Protein AF-A0A8S4QFF3-F1 (afdb_monomer)

Sequence (700 aa):
MRSYKFLEEVLHKVRNIENTLKLLSKSQLNVEDKVEQMCLLEEIRHEIISHDAIKESLANALRNKKSANIQQLKLIEGIHKSSSAIPVDLVKSLSKAKIECQNLWRLTNSEISNLEKLKECFTNLIKLTREAASIKSQQLKRSNYESLLADYDSNITEKNIKEIFPKLGKFFSENVEKVTQKQKKDKVTNIQKVTVQRQIELGSLFLQQMSVTPNEISISYYDSIDYDESDLCYGLFLLLRHTGYAIHQKCLAQNSIKSSITKHIMYETQGLFMEKIIGTSREFIEFIQPHIKEKLSTKGKINSSVENLYLIFNKVNLSSFLKNADEFSLLAHIMLRTKLEQDLINGTLEVKDLHDKWLEGLFASDIAIDLGTANTLVYQKSQGIVLDEPSVVARVKEKGSYVPYAFGKKAKMMLGKTPGEIEAIRPLKDGVIADFKSAEEMLKYFIRSANTRFTVNKPSIIICVPSGSTPVERRAIQDAAESAGANEVFLIEEPMAAAIGAGLPVTEPEGSMIVDIGGGTTEVAIISLGGIVYSRSARVGGDIMDEAIKSYIRENHKLLIGETTAEKIKKNVGSASLPVENNKEGMIIKGRDLVSGMPKEMLLSEYQVAESLIEPVHQIISAIRTALESTPPELSSDIVDRGIILSGGGGLLRNLSKVISETTKLPVRVADDPLCCVALGSGKVLENMDYFGHVLFKQD

Organism: NCBI:txid348720

Secondary structure (DSSP, 8-state):
-HHHHHHHHHHHHHHHHHHHHHHHHHS---HHHHHHHHHHHHHHHHHHHH-HHHHHHHHHHHH-TTSS-HHHHHHHHHHHHHHTTS-HHHHHHHHHHHHHHHHHHHHTTT-THHHHHHHHHHHHHHHHHHHHHHHHHHHHTS-HHHHHHTTT-TT--HHHHHHHHHHHHHHHHHHHHHHHHHHHHS---PPPP--HHHHHHHHHHHHHHTT--HHHHHTSSS-----BTTBHHHHHHHHHHHHHHHHHHHHHHHTT-----TTSHHHHHHHHIIIIIITTSHHHHHHHHHHHHHHH--SSSSTT-HHHHHHHHT-----SSGGG--HHHHHHHHHHHHHHHHHHHHTSS-GGGHHHHHHHHHSPPPEEEEE-SSEEEEEETTTEEEEEEES-EEEEEETTEEEEEEEHHHHHTTTT---TTEEEE-SEETTEES-HHHHHHHHHHHHHHH--S--SSPPEEEEEE-TT--HHHHHHHHHHHHHTT-SEEEEEEHHHHHHHHTT--TTSSS-EEEEEE-SS-EEEEEEETTEEEEEEEES-SHHHHHHHHHHHHHHHH-EE--HHHHHHHHHHH-BSS--SS----EEEEEEEETTT-SEEEEEEEHHHHHHHHHHHHHHHHHHHHHHHHTS-HHHHHHHHHH-EEEESGGGGSBTHHHHHHHHH-S-EEE-SSTTTHHHHHHHHHHHTHHHHGGGEE---

Foldseek 3Di:
DVLLVVVVVLQVVLLVLVVVLVVLLPDPDDLVVSLVVNLVSLLVSLCSLQPCSNVVSLVVQCVDPPRPDPPLSVLSVLSNLLSNQDDSVLSSQLSNLVSVLVVLVVVVVPDPVSVVVNLVSVLSNLVSLLVSLVSQCVRVVAHSLLSVVVLQPVPDHVVVVVVVVVVLLVVLVVPVVVQVVVLVPDDADADAFFDPVLLVVLLCVVCVVLVHDVVLLPPQPDHDQDDDRHDSLLSNLQSQLSSLLSVVCVVCVVVVNPRSSCSYVVSNVSSCCRRPVVVLDLVNLVVSLVVCCVSRVPPDPPNRDSVNVNCSSQPQDLDLDCSPGHPSNVSLVVSLVSVLSVCSSVVVDRSVCSVVSSVVSAAPFAWEWEQFQFWIWIQGAPPGTPDTFGQKWKWFQDPNDTDTDDGGPVLVVCVVPDDDRIDMDRQDALQFGNNLVRLLVRLLVVSCVSRVHDYSAAHEYEYEGAPPDDLVRQVSVQVSNVSSGHPHYKYFYLQLLLCLLLVHPQQAQAWAWEWEAACQWIKTFIGYNLDTPDIDIDRFHNQNLLVLLQVLCCVVVVFHDDSVQSSVQQVQQFALDADPDPDPDWDWDWGQRNVPRHIDIDTGHSRSSNVSCPVSLVSSLVNNVVNLVVDDPSRNVRCQVVPYEYAYPRSPGHCSQVVSCVVVVGHYYYRPHRNCSNSSSSNVCSNPVVVNVVSIDHSD

InterPro domains:
  IPR001333 Peptidase M32, carboxypeptidase Taq [PF02074] (28-361)
  IPR004753 Cell shape determining protein MreB [MF_02207] (364-697)
  IPR004753 Cell shape determining protein MreB [PR01652] (404-422)
  IPR004753 Cell shape determining protein MreB [PR01652] (424-447)
  IPR004753 Cell shape determining protein MreB [PR01652] (487-506)
  IPR004753 Cell shape determining protein MreB [PR01652] (542-562)
  IPR004753 Cell shape determining protein MreB [PR01652] (657-683)
  IPR004753 Cell shape determining protein MreB [TIGR00904] (363-692)
  IPR004753 Cell shape determining protein MreB [cd10225] (366-686)
  IPR043129 ATPase, nucleotide binding domain [SSF53067] (365-503)
  IPR043129 ATPase, nucleotide binding domain [SSF53067] (504-695)
  IPR056546 MreB/MamK-like [PF06723] (365-690)

Mean predicted aligned error: 14.67 Å

Structure (mmCIF, N/CA/C/O backbone):
data_AF-A0A8S4QFF3-F1
#
_entry.id   AF-A0A8S4QFF3-F1
#
loop_
_atom_site.group_PDB
_atom_site.id
_atom_site.type_symbol
_atom_site.label_atom_id
_atom_site.label_alt_id
_atom_site.label_comp_id
_atom_site.label_asym_id
_atom_site.label_entity_id
_atom_site.label_seq_id
_atom_site.pdbx_PDB_ins_code
_atom_site.Cartn_x
_atom_site.Cartn_y
_atom_site.Cartn_z
_atom_site.occupancy
_atom_site.B_iso_or_equiv
_atom_site.auth_seq_id
_atom_site.auth_comp_id
_atom_site.auth_asym_id
_atom_site.auth_atom_id
_atom_site.pdbx_PDB_model_num
ATOM 1 N N . MET A 1 1 ? 35.977 -22.055 -45.611 1.00 68.88 1 MET A N 1
ATOM 2 C CA . MET A 1 1 ? 36.354 -20.755 -46.213 1.00 68.88 1 MET A CA 1
ATOM 3 C C . MET A 1 1 ? 35.328 -20.228 -47.210 1.00 68.88 1 MET A C 1
ATOM 5 O O . MET A 1 1 ? 34.824 -19.151 -46.947 1.00 68.88 1 MET A O 1
ATOM 9 N N . ARG A 1 2 ? 34.964 -20.935 -48.298 1.00 79.94 2 ARG A N 1
ATOM 10 C CA . ARG A 1 2 ? 33.936 -20.441 -49.252 1.00 79.94 2 ARG A CA 1
ATOM 11 C C . ARG A 1 2 ? 32.576 -20.153 -48.590 1.00 79.94 2 ARG A C 1
ATOM 13 O O . ARG A 1 2 ? 32.093 -19.038 -48.706 1.00 79.94 2 ARG A O 1
ATOM 20 N N . SER A 1 3 ? 32.037 -21.092 -47.806 1.00 80.50 3 SER A N 1
ATOM 21 C CA . SER A 1 3 ? 30.776 -20.896 -47.062 1.00 80.50 3 SER A CA 1
ATOM 22 C C . SER A 1 3 ? 30.844 -19.762 -46.036 1.00 80.50 3 SER A C 1
ATOM 24 O O . SER A 1 3 ? 29.864 -19.071 -45.819 1.00 80.50 3 SER A O 1
ATOM 26 N N . TYR A 1 4 ? 32.016 -19.538 -45.434 1.00 75.44 4 TYR A N 1
ATOM 27 C CA . TYR A 1 4 ? 32.222 -18.439 -44.489 1.00 75.44 4 TYR A CA 1
ATOM 28 C C . TYR A 1 4 ? 32.207 -17.077 -45.201 1.00 75.44 4 TYR A C 1
ATOM 30 O O . TYR A 1 4 ? 31.474 -16.190 -44.786 1.00 75.44 4 TYR A O 1
ATOM 38 N N . LYS A 1 5 ? 32.925 -16.940 -46.328 1.00 77.69 5 LYS A N 1
ATOM 39 C CA . LYS A 1 5 ? 32.897 -15.719 -47.155 1.00 77.69 5 LYS A CA 1
ATOM 40 C C . LYS A 1 5 ? 31.495 -15.401 -47.679 1.00 77.69 5 LYS A C 1
ATOM 42 O O . LYS A 1 5 ? 31.090 -14.249 -47.655 1.00 77.69 5 LYS A O 1
ATOM 47 N N . PHE A 1 6 ? 30.742 -16.421 -48.093 1.00 84.44 6 PHE A N 1
ATOM 48 C CA . PHE A 1 6 ? 29.342 -16.253 -48.485 1.00 84.44 6 PHE A CA 1
ATOM 49 C C . PHE A 1 6 ? 28.493 -15.674 -47.341 1.00 84.44 6 PHE A C 1
ATOM 51 O O . PHE A 1 6 ? 27.773 -14.702 -47.543 1.00 84.44 6 PHE A O 1
ATOM 58 N N . LEU A 1 7 ? 28.614 -16.219 -46.124 1.00 80.25 7 LEU A N 1
ATOM 59 C CA . LEU A 1 7 ? 27.901 -15.697 -44.951 1.00 80.25 7 LEU A CA 1
ATOM 60 C C . LEU A 1 7 ? 28.321 -14.257 -44.601 1.00 80.25 7 LEU A C 1
ATOM 62 O O . LEU A 1 7 ? 27.474 -13.453 -44.219 1.00 80.25 7 LEU A O 1
ATOM 66 N N . GLU A 1 8 ? 29.600 -13.903 -44.765 1.00 75.81 8 GLU A N 1
ATOM 67 C CA . GLU A 1 8 ? 30.068 -12.518 -44.605 1.00 75.81 8 GLU A CA 1
ATOM 68 C C . GLU A 1 8 ? 29.454 -11.570 -45.644 1.00 75.81 8 GLU A C 1
ATOM 70 O O . GLU A 1 8 ? 29.017 -10.475 -45.290 1.00 75.81 8 GLU A O 1
ATOM 75 N N . GLU A 1 9 ? 29.374 -11.984 -46.910 1.00 81.38 9 GLU A N 1
ATOM 76 C CA . GLU A 1 9 ? 28.732 -11.202 -47.974 1.00 81.38 9 GLU A CA 1
ATOM 77 C C . GLU A 1 9 ? 27.234 -11.004 -47.714 1.00 81.38 9 GLU A C 1
ATOM 79 O O . GLU A 1 9 ? 26.718 -9.898 -47.890 1.00 81.38 9 GLU A O 1
ATOM 84 N N . VAL A 1 10 ? 26.539 -12.046 -47.250 1.00 81.69 10 VAL A N 1
ATOM 85 C CA . VAL A 1 10 ? 25.128 -11.974 -46.842 1.00 81.69 10 VAL A CA 1
ATOM 86 C C . VAL A 1 10 ? 24.944 -10.950 -45.723 1.00 81.69 10 VAL A C 1
ATOM 88 O O . VAL A 1 10 ? 24.122 -10.043 -45.852 1.00 81.69 10 VAL A O 1
ATOM 91 N N . LEU A 1 11 ? 25.742 -11.032 -44.655 1.00 74.88 11 LEU A N 1
ATOM 92 C CA . LEU A 1 11 ? 25.686 -10.069 -43.552 1.00 74.88 11 LEU A CA 1
ATOM 93 C C . LEU A 1 11 ? 25.992 -8.640 -44.006 1.00 74.88 11 LEU A C 1
ATOM 95 O O . LEU A 1 11 ? 25.365 -7.691 -43.533 1.00 74.88 11 LEU A O 1
ATOM 99 N N . HIS A 1 12 ? 26.931 -8.474 -44.938 1.00 76.62 12 HIS A N 1
ATOM 100 C CA . HIS A 1 12 ? 27.245 -7.170 -45.504 1.00 76.62 12 HIS A CA 1
ATOM 101 C C . HIS A 1 12 ? 26.054 -6.579 -46.275 1.00 76.62 12 HIS A C 1
ATOM 103 O O . HIS A 1 12 ? 25.742 -5.401 -46.109 1.00 76.62 12 HIS A O 1
ATOM 109 N N . LYS A 1 13 ? 25.340 -7.394 -47.061 1.00 83.12 13 LYS A N 1
ATOM 110 C CA . LYS A 1 13 ? 24.116 -6.972 -47.761 1.00 83.12 13 LYS A CA 1
ATOM 111 C C . LYS A 1 13 ? 23.000 -6.599 -46.789 1.00 83.12 13 LYS A C 1
ATOM 113 O O . LYS A 1 13 ? 22.427 -5.521 -46.926 1.00 83.12 13 LYS A O 1
ATOM 118 N N . VAL A 1 14 ? 22.743 -7.437 -45.782 1.00 82.00 14 VAL A N 1
ATOM 119 C CA . VAL A 1 14 ? 21.755 -7.161 -44.723 1.00 82.00 14 VAL A CA 1
ATOM 120 C C . VAL A 1 14 ? 22.062 -5.829 -44.037 1.00 82.00 14 VAL A C 1
ATOM 122 O O . VAL A 1 14 ? 21.178 -4.985 -43.916 1.00 82.00 14 VAL A O 1
ATOM 125 N N . ARG A 1 15 ? 23.330 -5.586 -43.686 1.00 76.56 15 ARG A N 1
ATOM 126 C CA . ARG A 1 15 ? 23.781 -4.318 -43.095 1.00 76.56 15 ARG A CA 1
ATOM 127 C C . ARG A 1 15 ? 23.503 -3.117 -43.996 1.00 76.56 15 ARG A C 1
ATOM 129 O O . ARG A 1 15 ? 23.085 -2.069 -43.510 1.00 76.56 15 ARG A O 1
ATOM 136 N N . ASN A 1 16 ? 23.771 -3.240 -45.294 1.00 81.38 16 ASN A N 1
ATOM 137 C CA . ASN A 1 16 ? 23.528 -2.151 -46.236 1.00 81.38 16 ASN A CA 1
ATOM 138 C C . ASN A 1 16 ? 22.031 -1.829 -46.319 1.00 81.38 16 ASN A C 1
ATOM 140 O O . ASN A 1 16 ? 21.674 -0.656 -46.283 1.00 81.38 16 ASN A O 1
ATOM 144 N N . ILE A 1 17 ? 21.164 -2.848 -46.315 1.00 85.62 17 ILE A N 1
ATOM 145 C CA . ILE A 1 17 ? 19.709 -2.655 -46.261 1.00 85.62 17 ILE A CA 1
ATOM 146 C C . ILE A 1 17 ? 19.291 -1.966 -44.956 1.00 85.62 17 ILE A C 1
ATOM 148 O O . ILE A 1 17 ? 18.544 -0.993 -44.995 1.00 85.62 17 ILE A O 1
ATOM 152 N N . GLU A 1 18 ? 19.803 -2.401 -43.801 1.00 80.19 18 GLU A N 1
ATOM 153 C CA . GLU A 1 18 ? 19.524 -1.754 -42.509 1.00 80.19 18 GLU A CA 1
ATOM 154 C C . GLU A 1 18 ? 19.961 -0.285 -42.478 1.00 80.19 18 GLU A C 1
ATOM 156 O O . GLU A 1 18 ? 19.257 0.566 -41.934 1.00 80.19 18 GLU A O 1
ATOM 161 N N . ASN A 1 19 ? 21.107 0.039 -43.078 1.00 76.56 19 ASN A N 1
ATOM 162 C CA . ASN A 1 19 ? 21.570 1.419 -43.197 1.00 76.56 19 ASN A CA 1
ATOM 163 C C . ASN A 1 19 ? 20.663 2.250 -44.114 1.00 76.56 19 ASN A C 1
ATOM 165 O O . ASN A 1 19 ? 20.327 3.381 -43.762 1.00 76.56 19 ASN A O 1
ATOM 169 N N . THR A 1 20 ? 20.213 1.690 -45.238 1.00 85.31 20 THR A N 1
ATOM 170 C CA . THR A 1 20 ? 19.248 2.352 -46.126 1.00 85.31 20 THR A CA 1
ATOM 171 C C . THR A 1 20 ? 17.909 2.580 -45.426 1.00 85.31 20 THR A C 1
ATOM 173 O O . THR A 1 20 ? 17.373 3.683 -45.484 1.00 85.31 20 THR A O 1
ATOM 176 N N . LEU A 1 21 ? 17.400 1.589 -44.687 1.00 83.62 21 LEU A N 1
ATOM 177 C CA . LEU A 1 21 ? 16.174 1.708 -43.891 1.00 83.62 21 LEU A CA 1
ATOM 178 C C . LEU A 1 21 ? 16.253 2.847 -42.866 1.00 83.62 21 LEU A C 1
ATOM 180 O O . LEU A 1 21 ? 15.289 3.592 -42.690 1.00 83.62 21 LEU A O 1
ATOM 184 N N . LYS A 1 22 ? 17.406 3.034 -42.210 1.00 76.44 22 LYS A N 1
ATOM 185 C CA . LYS A 1 22 ? 17.622 4.179 -41.308 1.00 76.44 22 LYS A CA 1
ATOM 186 C C . LYS A 1 22 ? 17.611 5.513 -42.040 1.00 76.44 22 LYS A C 1
ATOM 188 O O . LYS A 1 22 ? 17.063 6.478 -41.520 1.00 76.44 22 LYS A O 1
ATOM 193 N N . LEU A 1 23 ? 18.241 5.586 -43.211 1.00 81.50 23 LEU A N 1
ATOM 194 C CA . LEU A 1 23 ? 18.265 6.816 -43.997 1.00 81.50 23 LEU A CA 1
ATOM 195 C C . LEU A 1 23 ? 16.843 7.187 -44.443 1.00 81.50 23 LEU A C 1
ATOM 197 O O . LEU A 1 23 ? 16.414 8.326 -44.270 1.00 81.50 23 LEU A O 1
ATOM 201 N N . LEU A 1 24 ? 16.079 6.202 -44.922 1.00 83.12 24 LEU A N 1
ATOM 202 C CA . LEU A 1 24 ? 14.682 6.375 -45.316 1.00 83.12 24 LEU A CA 1
ATOM 203 C C . LEU A 1 24 ? 13.798 6.791 -44.143 1.00 83.12 24 LEU A C 1
ATOM 205 O O . LEU A 1 24 ? 12.994 7.709 -44.296 1.00 83.12 24 LEU A O 1
ATOM 209 N N . SER A 1 25 ? 13.980 6.212 -42.952 1.00 76.06 25 SER A N 1
ATOM 210 C CA . SER A 1 25 ? 13.187 6.574 -41.767 1.00 76.06 25 SER A CA 1
ATOM 211 C C . SER A 1 25 ? 13.360 8.042 -41.339 1.00 76.06 25 SER A C 1
ATOM 213 O O . SER A 1 25 ? 12.447 8.614 -40.726 1.00 76.06 25 SER A O 1
ATOM 215 N N . LYS A 1 26 ? 14.477 8.675 -41.730 1.00 74.12 26 LYS A N 1
ATOM 216 C CA . LYS A 1 26 ? 14.798 10.099 -41.524 1.00 74.12 26 LYS A CA 1
ATOM 217 C C . LYS A 1 26 ? 14.505 10.994 -42.734 1.00 74.12 26 LYS A C 1
ATOM 219 O O . LYS A 1 26 ? 14.583 12.211 -42.616 1.00 74.12 26 LYS A O 1
ATOM 224 N N . SER A 1 27 ? 14.161 10.417 -43.884 1.00 80.06 27 SER A N 1
ATOM 225 C CA . SER A 1 27 ? 13.841 11.180 -45.093 1.00 80.06 27 SER A CA 1
ATOM 226 C C . SER A 1 27 ? 12.563 12.015 -44.936 1.00 80.06 27 SER A C 1
ATOM 228 O O . SER A 1 27 ? 11.672 11.658 -44.154 1.00 80.06 27 SER A O 1
ATOM 230 N N . GLN A 1 28 ? 12.473 13.090 -45.726 1.00 78.12 28 GLN A N 1
ATOM 231 C CA . GLN A 1 28 ? 11.305 13.976 -45.846 1.00 78.12 28 GLN A CA 1
ATOM 232 C C . GLN A 1 28 ? 10.248 13.458 -46.843 1.00 78.12 28 GLN A C 1
ATOM 234 O O . GLN A 1 28 ? 9.402 14.225 -47.293 1.00 78.12 28 GLN A O 1
ATOM 239 N N . LEU A 1 29 ? 10.302 12.173 -47.217 1.00 78.81 29 LEU A N 1
ATOM 240 C CA . LEU A 1 29 ? 9.275 11.548 -48.056 1.00 78.81 29 LEU A CA 1
ATOM 241 C C . LEU A 1 29 ? 7.899 11.625 -47.380 1.00 78.81 29 LEU A C 1
ATOM 243 O O . LEU A 1 29 ? 7.806 11.629 -46.147 1.00 78.81 29 LEU A O 1
ATOM 247 N N . ASN A 1 30 ? 6.835 11.643 -48.189 1.00 83.38 30 ASN A N 1
ATOM 248 C CA . ASN A 1 30 ? 5.480 11.501 -47.663 1.00 83.38 30 ASN A CA 1
ATOM 249 C C . ASN A 1 30 ? 5.309 10.117 -46.997 1.00 83.38 30 ASN A C 1
ATOM 251 O O . ASN A 1 30 ? 6.100 9.194 -47.207 1.00 83.38 30 ASN A O 1
ATOM 255 N N . VAL A 1 31 ? 4.303 9.994 -46.130 1.00 77.75 31 VAL A N 1
ATOM 256 C CA . VAL A 1 31 ? 4.119 8.798 -45.294 1.00 77.75 31 VAL A CA 1
ATOM 257 C C . VAL A 1 31 ? 3.870 7.542 -46.133 1.00 77.75 31 VAL A C 1
ATOM 259 O O . VAL A 1 31 ? 4.408 6.493 -45.789 1.00 77.75 31 VAL A O 1
ATOM 262 N N . GLU A 1 32 ? 3.110 7.648 -47.222 1.00 83.12 32 GLU A N 1
ATOM 263 C CA . GLU A 1 32 ? 2.752 6.514 -48.084 1.00 83.12 32 GLU A CA 1
ATOM 264 C C . GLU A 1 32 ? 3.984 5.941 -48.795 1.00 83.12 32 GLU A C 1
ATOM 266 O O . GLU A 1 32 ? 4.297 4.764 -48.610 1.00 83.12 32 GLU A O 1
ATOM 271 N N . ASP A 1 33 ? 4.762 6.790 -49.473 1.00 85.50 33 ASP A N 1
ATOM 272 C CA . ASP A 1 33 ? 6.001 6.396 -50.156 1.00 85.50 33 ASP A CA 1
ATOM 273 C C . ASP A 1 33 ? 7.016 5.801 -49.172 1.00 85.50 33 ASP A C 1
ATOM 275 O O . ASP A 1 33 ? 7.738 4.845 -49.467 1.00 85.50 33 ASP A O 1
ATOM 279 N N . LYS A 1 34 ? 7.078 6.369 -47.964 1.00 83.69 34 LYS A N 1
ATOM 280 C CA . LYS A 1 34 ? 7.971 5.905 -46.903 1.00 83.69 34 LYS A CA 1
ATOM 281 C C . LYS A 1 34 ? 7.572 4.526 -46.391 1.00 83.69 34 LYS A C 1
ATOM 283 O O . LYS A 1 34 ? 8.450 3.689 -46.180 1.00 83.69 34 LYS A O 1
ATOM 288 N N . VAL A 1 35 ? 6.275 4.283 -46.195 1.00 84.88 35 VAL A N 1
ATOM 289 C CA . VAL A 1 35 ? 5.744 2.967 -45.815 1.00 84.88 35 VAL A CA 1
ATOM 290 C C . VAL A 1 35 ? 6.057 1.947 -46.904 1.00 84.88 35 VAL A C 1
ATOM 292 O O . VAL A 1 35 ? 6.606 0.894 -46.584 1.00 84.88 35 VAL A O 1
ATOM 295 N N . GLU A 1 36 ? 5.782 2.262 -48.170 1.00 87.94 36 GLU A N 1
ATOM 296 C CA . GLU A 1 36 ? 6.011 1.356 -49.299 1.00 87.94 36 GLU A CA 1
ATOM 297 C C . GLU A 1 36 ? 7.491 0.959 -49.426 1.00 87.94 36 GLU A C 1
ATOM 299 O O . GLU A 1 36 ? 7.830 -0.227 -49.360 1.00 87.94 36 GLU A O 1
ATOM 304 N N . GLN A 1 37 ? 8.393 1.943 -49.519 1.00 90.44 37 GLN A N 1
ATOM 305 C CA . GLN A 1 37 ? 9.826 1.696 -49.714 1.00 90.44 37 GLN A CA 1
ATOM 306 C C . GLN A 1 37 ? 10.456 0.947 -48.535 1.00 90.44 37 GLN A C 1
ATOM 308 O O . GLN A 1 37 ? 11.283 0.052 -48.727 1.00 90.44 37 GLN A O 1
ATOM 313 N N . MET A 1 38 ? 10.081 1.296 -47.301 1.00 88.88 38 MET A N 1
ATOM 314 C CA . MET A 1 38 ? 10.620 0.625 -46.121 1.00 88.88 38 MET A CA 1
ATOM 315 C C . MET A 1 38 ? 10.069 -0.797 -45.972 1.00 88.88 38 MET A C 1
ATOM 317 O O . MET A 1 38 ? 10.840 -1.688 -45.624 1.00 88.88 38 MET A O 1
ATOM 321 N N . CYS A 1 39 ? 8.788 -1.040 -46.271 1.00 88.81 39 CYS A N 1
ATOM 322 C CA . CYS A 1 39 ? 8.225 -2.393 -46.240 1.00 88.81 39 CYS A CA 1
ATOM 323 C C . CYS A 1 39 ? 8.890 -3.307 -47.276 1.00 88.81 39 CYS A C 1
ATOM 325 O O . CYS A 1 39 ? 9.230 -4.440 -46.941 1.00 88.81 39 CYS A O 1
ATOM 327 N N . LEU A 1 40 ? 9.146 -2.808 -48.491 1.00 91.31 40 LEU A N 1
ATOM 328 C CA . LEU A 1 40 ? 9.852 -3.564 -49.530 1.00 91.31 40 LEU A CA 1
ATOM 329 C C . LEU A 1 40 ? 11.276 -3.942 -49.096 1.00 91.31 40 LEU A C 1
ATOM 331 O O . LEU A 1 40 ? 11.715 -5.076 -49.271 1.00 91.31 40 LEU A O 1
ATOM 335 N N . LEU A 1 41 ? 12.018 -3.005 -48.503 1.00 91.56 41 LEU A N 1
ATOM 336 C CA . LEU A 1 41 ? 13.371 -3.286 -48.017 1.00 91.56 41 LEU A CA 1
ATOM 337 C C . LEU A 1 41 ? 13.383 -4.247 -46.821 1.00 91.56 41 LEU A C 1
ATOM 339 O O . LEU A 1 41 ? 14.297 -5.064 -46.713 1.00 91.56 41 LEU A O 1
ATOM 343 N N . GLU A 1 42 ? 12.393 -4.165 -45.933 1.00 88.88 42 GLU A N 1
ATOM 344 C CA . GLU A 1 42 ? 12.198 -5.114 -44.829 1.00 88.88 42 GLU A CA 1
ATOM 345 C C . GLU A 1 42 ? 11.890 -6.530 -45.345 1.00 88.88 42 GLU A C 1
ATOM 347 O O . GLU A 1 42 ? 12.481 -7.495 -44.859 1.00 88.88 42 GLU A O 1
ATOM 352 N N . GLU A 1 43 ? 11.051 -6.653 -46.379 1.00 90.50 43 GLU A N 1
ATOM 353 C CA . GLU A 1 43 ? 10.777 -7.911 -47.085 1.00 90.50 43 GLU A CA 1
ATOM 354 C C . GLU A 1 43 ? 12.053 -8.503 -47.693 1.00 90.50 43 GLU A C 1
ATOM 356 O O . GLU A 1 43 ? 12.429 -9.623 -47.347 1.00 90.50 43 GLU A O 1
ATOM 361 N N . ILE A 1 44 ? 12.784 -7.730 -48.505 1.00 91.50 44 ILE A N 1
ATOM 362 C CA . ILE A 1 44 ? 14.044 -8.180 -49.122 1.00 91.50 44 ILE A CA 1
ATOM 363 C C . ILE A 1 44 ? 15.046 -8.613 -48.044 1.00 91.50 44 ILE A C 1
ATOM 365 O O . ILE A 1 44 ? 15.729 -9.630 -48.181 1.00 91.50 44 ILE A O 1
ATOM 369 N N . ARG A 1 45 ? 15.148 -7.855 -46.943 1.00 89.88 45 ARG A N 1
ATOM 370 C CA . ARG A 1 45 ? 16.029 -8.210 -45.824 1.00 89.88 45 ARG A CA 1
ATOM 371 C C . ARG A 1 45 ? 15.630 -9.552 -45.216 1.00 89.88 45 ARG A C 1
ATOM 373 O O . ARG A 1 45 ? 16.506 -10.369 -44.932 1.00 89.88 45 ARG A O 1
ATOM 380 N N . HIS A 1 46 ? 14.336 -9.766 -44.997 1.00 89.88 46 HIS A N 1
ATOM 381 C CA . HIS A 1 46 ? 13.806 -10.997 -44.418 1.00 89.88 46 HIS A CA 1
ATOM 382 C C . HIS A 1 46 ? 14.040 -12.203 -45.321 1.00 89.88 46 HIS A C 1
ATOM 384 O O . HIS A 1 46 ? 14.530 -13.224 -44.842 1.00 89.88 46 HIS A O 1
ATOM 390 N N . GLU A 1 47 ? 13.776 -12.083 -46.621 1.00 90.38 47 GLU A N 1
ATOM 391 C CA . GLU A 1 47 ? 14.037 -13.141 -47.602 1.00 90.38 47 GLU A CA 1
ATOM 392 C C . GLU A 1 47 ? 15.516 -13.530 -47.630 1.00 90.38 47 GLU A C 1
ATOM 394 O O . GLU A 1 47 ? 15.848 -14.713 -47.578 1.00 90.38 47 GLU A O 1
ATOM 399 N N . ILE A 1 48 ? 16.422 -12.544 -47.618 1.00 89.50 48 ILE A N 1
ATOM 400 C CA . ILE A 1 48 ? 17.864 -12.804 -47.560 1.00 89.50 48 ILE A CA 1
ATOM 401 C C . ILE A 1 48 ? 18.218 -13.596 -46.298 1.00 89.50 48 ILE A C 1
ATOM 403 O O . ILE A 1 48 ? 18.933 -14.587 -46.398 1.00 89.50 48 ILE A O 1
ATOM 407 N N . ILE A 1 49 ? 17.736 -13.178 -45.122 1.00 85.69 49 ILE A N 1
ATOM 408 C CA . ILE A 1 49 ? 18.076 -13.798 -43.829 1.00 85.69 49 ILE A CA 1
ATOM 409 C C . ILE A 1 49 ? 17.449 -15.191 -43.667 1.00 85.69 49 ILE A C 1
ATOM 411 O O . ILE A 1 49 ? 18.041 -16.064 -43.025 1.00 85.69 49 ILE A O 1
ATOM 415 N N . SER A 1 50 ? 16.258 -15.412 -44.219 1.00 88.06 50 SER A N 1
ATOM 416 C CA . SER A 1 50 ? 15.513 -16.671 -44.105 1.00 88.06 50 SER A CA 1
ATOM 417 C C . SER A 1 50 ? 15.877 -17.704 -45.176 1.00 88.06 50 SER A C 1
ATOM 419 O O . SER A 1 50 ? 15.494 -18.862 -45.039 1.00 88.06 50 SER A O 1
ATOM 421 N N . HIS A 1 51 ? 16.664 -17.330 -46.189 1.00 90.50 51 HIS A N 1
ATOM 422 C CA . HIS A 1 51 ? 17.015 -18.201 -47.310 1.00 90.50 51 HIS A CA 1
ATOM 423 C C . HIS A 1 51 ? 17.759 -19.488 -46.888 1.00 90.50 51 HIS A C 1
ATOM 425 O O . HIS A 1 51 ? 18.756 -19.442 -46.159 1.00 90.50 51 HIS A O 1
ATOM 431 N N . ASP A 1 52 ? 17.359 -20.642 -47.435 1.00 87.69 52 ASP A N 1
ATOM 432 C CA . ASP A 1 52 ? 17.903 -21.970 -47.083 1.00 87.69 52 ASP A CA 1
ATOM 433 C C . ASP A 1 52 ? 19.418 -22.115 -47.322 1.00 87.69 52 ASP A C 1
ATOM 435 O O . ASP A 1 52 ? 20.121 -22.804 -46.579 1.00 87.69 52 ASP A O 1
ATOM 439 N N . ALA A 1 53 ? 19.965 -21.399 -48.308 1.00 88.00 53 ALA A N 1
ATOM 440 C CA . ALA A 1 53 ? 21.410 -21.355 -48.570 1.00 88.00 53 ALA A CA 1
ATOM 441 C C . ALA A 1 53 ? 22.251 -20.911 -47.349 1.00 88.00 53 ALA A C 1
ATOM 443 O O . ALA A 1 53 ? 23.424 -21.289 -47.230 1.00 88.00 53 ALA A O 1
ATOM 444 N N . ILE A 1 54 ? 21.674 -20.129 -46.424 1.00 86.88 54 ILE A N 1
ATOM 445 C CA . ILE A 1 54 ? 22.328 -19.746 -45.164 1.00 86.88 54 ILE A CA 1
ATOM 446 C C . ILE A 1 54 ? 22.464 -20.961 -44.247 1.00 86.88 54 ILE A C 1
ATOM 448 O O . ILE A 1 54 ? 23.550 -21.191 -43.716 1.00 86.88 54 ILE A O 1
ATOM 452 N N . LYS A 1 55 ? 21.414 -21.777 -44.109 1.00 86.06 55 LYS A N 1
ATOM 453 C CA . LYS A 1 55 ? 21.412 -23.001 -43.294 1.00 86.06 55 LYS A CA 1
ATOM 454 C C . LYS A 1 55 ? 22.497 -23.979 -43.736 1.00 86.06 55 LYS A C 1
ATOM 456 O O . LYS A 1 55 ? 23.271 -24.471 -42.913 1.00 86.06 55 LYS A O 1
ATOM 461 N N . GLU A 1 56 ? 22.591 -24.227 -45.039 1.00 85.31 56 GLU A N 1
ATOM 462 C CA . GLU A 1 56 ? 23.614 -25.109 -45.611 1.00 85.31 56 GLU A CA 1
ATOM 463 C C . GLU A 1 56 ? 25.027 -24.551 -45.399 1.00 85.31 56 GLU A C 1
ATOM 465 O O . GLU A 1 56 ? 25.949 -25.268 -44.995 1.00 85.31 56 GLU A O 1
ATOM 470 N N . SER A 1 57 ? 25.200 -23.246 -45.618 1.00 86.62 57 SER A N 1
ATOM 471 C CA . SER A 1 57 ? 26.485 -22.569 -45.437 1.00 86.62 57 SER A CA 1
ATOM 472 C C . SER A 1 57 ? 26.933 -22.538 -43.975 1.00 86.62 57 SER A C 1
ATOM 474 O O . SER A 1 57 ? 28.122 -22.734 -43.708 1.00 86.62 57 SER A O 1
ATOM 476 N N . LEU A 1 58 ? 26.003 -22.368 -43.030 1.00 84.56 58 LEU A N 1
ATOM 477 C CA . LEU A 1 58 ? 26.247 -22.444 -41.588 1.00 84.56 58 LEU A CA 1
ATOM 478 C C . LEU A 1 58 ? 26.680 -23.844 -41.165 1.00 84.56 58 LEU A C 1
ATOM 480 O O . LEU A 1 58 ? 27.706 -23.987 -40.500 1.00 84.56 58 LEU A O 1
ATOM 484 N N . ALA A 1 59 ? 25.960 -24.883 -41.599 1.00 84.06 59 ALA A N 1
ATOM 485 C CA . ALA A 1 59 ? 26.308 -26.268 -41.293 1.00 84.06 59 ALA A CA 1
ATOM 486 C C . ALA A 1 59 ? 27.716 -26.625 -41.803 1.00 84.06 59 ALA A C 1
ATOM 488 O O . ALA A 1 59 ? 28.479 -27.300 -41.111 1.00 84.06 59 ALA A O 1
ATOM 489 N N . ASN A 1 60 ? 28.086 -26.135 -42.989 1.00 83.94 60 ASN A N 1
ATOM 490 C CA . ASN A 1 60 ? 29.416 -26.325 -43.565 1.00 83.94 60 ASN A CA 1
ATOM 491 C C . ASN A 1 60 ? 30.505 -25.515 -42.841 1.00 83.94 60 ASN A C 1
ATOM 493 O O . ASN A 1 60 ? 31.622 -26.007 -42.662 1.00 83.94 60 ASN A O 1
ATOM 497 N N . ALA A 1 61 ? 30.197 -24.288 -42.411 1.00 80.94 61 ALA A N 1
ATOM 498 C CA . ALA A 1 61 ? 31.126 -23.441 -41.669 1.00 80.94 61 ALA A CA 1
ATOM 499 C C . ALA A 1 61 ? 31.400 -23.993 -40.259 1.00 80.94 61 ALA A C 1
ATOM 501 O O . ALA A 1 61 ? 32.562 -24.132 -39.887 1.00 80.94 61 ALA A O 1
ATOM 502 N N . LEU A 1 62 ? 30.360 -24.400 -39.522 1.00 77.38 62 LEU A N 1
ATOM 503 C CA . LEU A 1 62 ? 30.460 -24.923 -38.152 1.00 77.38 62 LEU A CA 1
ATOM 504 C C . LEU A 1 62 ? 31.192 -26.273 -38.060 1.00 77.38 62 LEU A C 1
ATOM 506 O O . LEU A 1 62 ? 31.871 -26.537 -37.069 1.00 77.38 62 LEU A O 1
ATOM 510 N N . ARG A 1 63 ? 31.107 -27.129 -39.092 1.00 78.06 63 ARG A N 1
ATOM 511 C CA . ARG A 1 63 ? 31.858 -28.403 -39.148 1.00 78.06 63 ARG A CA 1
ATOM 512 C C . ARG A 1 63 ? 33.371 -28.199 -39.252 1.00 78.06 63 ARG A C 1
ATOM 514 O O . ARG A 1 63 ? 34.140 -29.084 -38.876 1.00 78.06 63 ARG A O 1
ATOM 521 N N . ASN A 1 64 ? 33.821 -27.056 -39.765 1.00 70.88 64 ASN A N 1
ATOM 522 C CA . ASN A 1 64 ? 35.233 -26.794 -39.990 1.00 70.88 64 ASN A CA 1
ATOM 523 C C . ASN A 1 64 ? 35.840 -26.051 -38.789 1.00 70.88 64 ASN A C 1
ATOM 525 O O . ASN A 1 64 ? 35.845 -24.828 -38.756 1.00 70.88 64 ASN A O 1
ATOM 529 N N . LYS A 1 65 ? 36.412 -26.781 -37.818 1.00 57.31 65 LYS A N 1
ATOM 530 C CA . LYS A 1 65 ? 37.011 -26.217 -36.582 1.00 57.31 65 LYS A CA 1
ATOM 531 C C . LYS A 1 65 ? 38.125 -25.172 -36.801 1.00 57.31 65 LYS A C 1
ATOM 533 O O . LYS A 1 65 ? 38.532 -24.528 -35.841 1.00 57.31 65 LYS A O 1
ATOM 538 N N . LYS A 1 66 ? 38.630 -25.006 -38.032 1.00 59.88 66 LYS A N 1
ATOM 539 C CA . LYS A 1 66 ? 39.592 -23.953 -38.413 1.00 59.88 66 LYS A CA 1
ATOM 540 C C . LYS A 1 66 ? 38.923 -22.659 -38.908 1.00 59.88 66 LYS A C 1
ATOM 542 O O . LYS A 1 66 ? 39.629 -21.743 -39.319 1.00 59.88 66 LYS A O 1
ATOM 547 N N . SER A 1 67 ? 37.589 -22.569 -38.932 1.00 55.06 67 SER A N 1
ATOM 548 C CA . SER A 1 67 ? 36.877 -21.349 -39.322 1.00 55.06 67 SER A CA 1
ATOM 549 C C . SER A 1 67 ? 37.044 -20.265 -38.260 1.00 55.06 67 SER A C 1
ATOM 551 O O . SER A 1 67 ? 36.752 -20.496 -37.085 1.00 55.06 67 SER A O 1
ATOM 553 N N . ALA A 1 68 ? 37.475 -19.078 -38.679 1.00 59.12 68 ALA A N 1
ATOM 554 C CA . ALA A 1 68 ? 37.506 -17.907 -37.818 1.00 59.12 68 ALA A CA 1
ATOM 555 C C . ALA A 1 68 ? 36.089 -17.595 -37.294 1.00 59.12 68 ALA A C 1
ATOM 557 O O . ALA A 1 68 ? 35.118 -17.626 -38.041 1.00 59.12 68 ALA A O 1
ATOM 558 N N . ASN A 1 69 ? 36.005 -17.324 -35.991 1.00 66.44 69 ASN A N 1
ATOM 559 C CA . ASN A 1 69 ? 34.858 -16.776 -35.263 1.00 66.44 69 ASN A CA 1
ATOM 560 C C . ASN A 1 69 ? 33.565 -17.629 -35.157 1.00 66.44 69 ASN A C 1
ATOM 562 O O . ASN A 1 69 ? 32.505 -17.299 -35.688 1.00 66.44 69 ASN A O 1
ATOM 566 N N . ILE A 1 70 ? 33.625 -18.693 -34.346 1.00 69.12 70 ILE A N 1
ATOM 567 C CA . ILE A 1 70 ? 32.476 -19.548 -33.972 1.00 69.12 70 ILE A CA 1
ATOM 568 C C . ILE A 1 70 ? 31.309 -18.749 -33.355 1.00 69.12 70 ILE A C 1
ATOM 570 O O . ILE A 1 70 ? 30.152 -19.119 -33.545 1.00 69.12 70 ILE A O 1
ATOM 574 N N . GLN A 1 71 ? 31.579 -17.665 -32.619 1.00 66.88 71 GLN A N 1
ATOM 575 C CA . GLN A 1 71 ? 30.527 -16.850 -31.996 1.00 66.88 71 GLN A CA 1
ATOM 576 C C . GLN A 1 71 ? 29.661 -16.146 -33.044 1.00 66.88 71 GLN A C 1
ATOM 578 O O . GLN A 1 71 ? 28.438 -16.157 -32.937 1.00 66.88 71 GLN A O 1
ATOM 583 N N . GLN A 1 72 ? 30.283 -15.609 -34.095 1.00 69.81 72 GLN A N 1
ATOM 584 C CA . GLN A 1 72 ? 29.565 -14.985 -35.204 1.00 69.81 72 GLN A CA 1
ATOM 585 C C . GLN A 1 72 ? 28.681 -15.996 -35.942 1.00 69.81 72 GLN A C 1
ATOM 587 O O . GLN A 1 72 ? 27.534 -15.692 -36.252 1.00 69.81 72 GLN A O 1
ATOM 592 N N . LEU A 1 73 ? 29.170 -17.218 -36.167 1.00 74.12 73 LEU A N 1
ATOM 593 C CA . LEU A 1 73 ? 28.371 -18.273 -36.799 1.00 74.12 73 LEU A CA 1
ATOM 594 C C . LEU A 1 73 ? 27.147 -18.660 -35.959 1.00 74.12 73 LEU A C 1
ATOM 596 O O . LEU A 1 73 ? 26.059 -18.785 -36.511 1.00 74.12 73 LEU A O 1
ATOM 600 N N . LYS A 1 74 ? 27.296 -18.780 -34.634 1.00 73.75 74 LYS A N 1
ATOM 601 C CA . LYS A 1 74 ? 26.169 -19.040 -33.717 1.00 73.75 74 LYS A CA 1
ATOM 602 C C . LYS A 1 74 ? 25.132 -17.919 -33.726 1.00 73.75 74 LYS A C 1
ATOM 604 O O . LYS A 1 74 ? 23.938 -18.176 -33.623 1.00 73.75 74 LYS A O 1
ATOM 609 N N . LEU A 1 75 ? 25.586 -16.677 -33.853 1.00 72.31 75 LEU A N 1
ATOM 610 C CA . LEU A 1 75 ? 24.710 -15.517 -33.916 1.00 72.31 75 LEU A CA 1
ATOM 611 C C . LEU A 1 75 ? 23.909 -15.482 -35.231 1.00 72.31 75 LEU A C 1
ATOM 613 O O . LEU A 1 75 ? 22.697 -15.282 -35.201 1.00 72.31 75 LEU A O 1
ATOM 617 N N . ILE A 1 76 ? 24.557 -15.756 -36.369 1.00 76.19 76 ILE A N 1
ATOM 618 C CA . ILE A 1 76 ? 23.876 -15.892 -37.669 1.00 76.19 76 ILE A CA 1
ATOM 619 C C . ILE A 1 76 ? 22.880 -17.056 -37.634 1.00 76.19 76 ILE A C 1
ATOM 621 O O . ILE A 1 76 ? 21.760 -16.917 -38.114 1.00 76.19 76 ILE A O 1
ATOM 625 N N . GLU A 1 77 ? 23.262 -18.190 -37.042 1.00 79.50 77 GLU A N 1
ATOM 626 C CA . GLU A 1 77 ? 22.379 -19.344 -36.856 1.00 79.50 77 GLU A CA 1
ATOM 627 C C . GLU A 1 77 ? 21.140 -18.984 -36.030 1.00 79.50 77 GLU A C 1
ATOM 629 O O . GLU A 1 77 ? 20.028 -19.338 -36.419 1.00 79.50 77 GLU A O 1
ATOM 634 N N . GLY A 1 78 ? 21.310 -18.234 -34.938 1.00 77.50 78 GLY A N 1
ATOM 635 C CA . GLY A 1 78 ? 20.204 -17.739 -34.119 1.00 77.50 78 GLY A CA 1
ATOM 636 C C . GLY A 1 78 ? 19.238 -16.847 -34.901 1.00 77.50 78 GLY A C 1
ATOM 637 O O . GLY A 1 78 ? 18.034 -17.100 -34.888 1.00 77.50 78 GLY A O 1
ATOM 638 N N . ILE A 1 79 ? 19.766 -15.858 -35.631 1.00 77.06 79 ILE A N 1
ATOM 639 C CA . ILE A 1 79 ? 18.972 -14.919 -36.442 1.00 77.06 79 ILE A CA 1
ATOM 640 C C . ILE A 1 79 ? 18.245 -15.641 -37.579 1.00 77.06 79 ILE A C 1
ATOM 642 O O . ILE A 1 79 ? 17.057 -15.410 -37.803 1.00 77.06 79 ILE A O 1
ATOM 646 N N . HIS A 1 80 ? 18.930 -16.537 -38.291 1.00 84.69 80 HIS A N 1
ATOM 647 C CA . HIS A 1 80 ? 18.318 -17.326 -39.357 1.00 84.69 80 HIS A CA 1
ATOM 648 C C . HIS A 1 80 ? 17.206 -18.221 -38.802 1.00 84.69 80 HIS A C 1
ATOM 650 O O . HIS A 1 80 ? 16.102 -18.257 -39.343 1.00 84.69 80 HIS A O 1
ATOM 656 N N . LYS A 1 81 ? 17.459 -18.910 -37.683 1.00 83.25 81 LYS A N 1
ATOM 657 C CA . LYS A 1 81 ? 16.480 -19.798 -37.050 1.00 83.25 81 LYS A CA 1
ATOM 658 C C . LYS A 1 81 ? 15.242 -19.045 -36.557 1.00 83.25 81 LYS A C 1
ATOM 660 O O . LYS A 1 81 ? 14.148 -19.585 -36.679 1.00 83.25 81 LYS A O 1
ATOM 665 N N . SER A 1 82 ? 15.400 -17.842 -36.000 1.00 82.25 82 SER A N 1
ATOM 666 C CA . SER A 1 82 ? 14.269 -17.029 -35.536 1.00 82.25 82 SER A CA 1
ATOM 667 C C . SER A 1 82 ? 13.488 -16.399 -36.692 1.00 82.25 82 SER A C 1
ATOM 669 O O . SER A 1 82 ? 12.264 -16.326 -36.624 1.00 82.25 82 SER A O 1
ATOM 671 N N . SER A 1 83 ? 14.176 -15.979 -37.757 1.00 84.81 83 SER A N 1
ATOM 672 C CA . SER A 1 83 ? 13.554 -15.290 -38.896 1.00 84.81 83 SER A CA 1
ATOM 673 C C . SER A 1 83 ? 12.865 -16.262 -39.855 1.00 84.81 83 SER A C 1
ATOM 675 O O . SER A 1 83 ? 11.749 -16.002 -40.278 1.00 84.81 83 SER A O 1
ATOM 677 N N . SER A 1 84 ? 13.465 -17.420 -40.146 1.00 87.94 84 SER A N 1
ATOM 678 C CA . SER A 1 84 ? 12.900 -18.423 -41.073 1.00 87.94 84 SER A CA 1
ATOM 679 C C . SER A 1 84 ? 11.527 -18.969 -40.668 1.00 87.94 84 SER A C 1
ATOM 681 O O . SER A 1 84 ? 10.795 -19.457 -41.521 1.00 87.94 84 SER A O 1
ATOM 683 N N . ALA A 1 85 ? 11.157 -18.882 -39.388 1.00 87.69 85 ALA A N 1
ATOM 684 C CA . ALA A 1 85 ? 9.845 -19.315 -38.916 1.00 87.69 85 ALA A CA 1
ATOM 685 C C . ALA A 1 85 ? 8.727 -18.295 -39.189 1.00 87.69 85 ALA A C 1
ATOM 687 O O . ALA A 1 85 ? 7.557 -18.665 -39.135 1.00 87.69 85 ALA A O 1
ATOM 688 N N . ILE A 1 86 ? 9.056 -17.026 -39.456 1.00 91.94 86 ILE A N 1
ATOM 689 C CA . ILE A 1 86 ? 8.058 -15.963 -39.610 1.00 91.94 86 ILE A CA 1
ATOM 690 C C . ILE A 1 86 ? 7.613 -15.859 -41.075 1.00 91.94 86 ILE A C 1
ATOM 692 O O . ILE A 1 86 ? 8.458 -15.625 -41.946 1.00 91.94 86 ILE A O 1
ATOM 696 N N . PRO A 1 87 ? 6.298 -15.951 -41.356 1.00 93.44 87 PRO A N 1
ATOM 697 C CA . PRO A 1 87 ? 5.757 -15.711 -42.690 1.00 93.44 87 PRO A CA 1
ATOM 698 C C . PRO A 1 87 ? 6.076 -14.301 -43.197 1.00 93.44 87 PRO A C 1
ATOM 700 O O . PRO A 1 87 ? 5.943 -13.325 -42.458 1.00 93.44 87 PRO A O 1
ATOM 703 N N . VAL A 1 88 ? 6.438 -14.185 -44.477 1.00 90.50 88 VAL A N 1
ATOM 704 C CA . VAL A 1 88 ? 6.766 -12.897 -45.117 1.00 90.50 88 VAL A CA 1
ATOM 705 C C . VAL A 1 88 ? 5.610 -11.895 -44.971 1.00 90.50 88 VAL A C 1
ATOM 707 O O . VAL A 1 88 ? 5.848 -10.732 -44.652 1.00 90.50 88 VAL A O 1
ATOM 710 N N . ASP A 1 89 ? 4.359 -12.343 -45.107 1.00 92.19 89 ASP A N 1
ATOM 711 C CA . ASP A 1 89 ? 3.177 -11.482 -44.950 1.00 92.19 89 ASP A CA 1
ATOM 712 C C . ASP A 1 89 ? 3.087 -10.854 -43.551 1.00 92.19 89 ASP A C 1
ATOM 714 O O . ASP A 1 89 ? 2.808 -9.661 -43.422 1.00 92.19 89 ASP A O 1
ATOM 718 N N . LEU A 1 90 ? 3.415 -11.613 -42.499 1.00 94.06 90 LEU A N 1
ATOM 719 C CA . LEU A 1 90 ? 3.445 -11.099 -41.128 1.00 94.06 90 LEU A CA 1
ATOM 720 C C . LEU A 1 90 ? 4.566 -10.063 -40.944 1.00 94.06 90 LEU A C 1
ATOM 722 O O . LEU A 1 90 ? 4.371 -9.062 -40.254 1.00 94.06 90 LEU A O 1
ATOM 726 N N . VAL A 1 91 ? 5.719 -10.251 -41.599 1.00 90.75 91 VAL A N 1
ATOM 727 C CA . VAL A 1 91 ? 6.809 -9.257 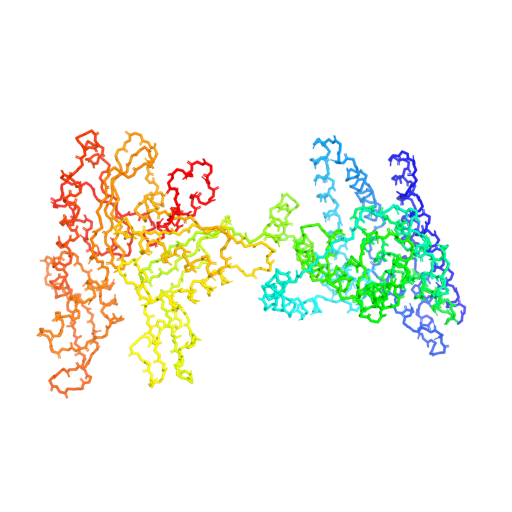-41.612 1.00 90.75 91 VAL A CA 1
ATOM 728 C C . VAL A 1 91 ? 6.364 -7.956 -42.277 1.00 90.75 91 VAL A C 1
ATOM 730 O O . VAL A 1 91 ? 6.639 -6.877 -41.741 1.00 90.75 91 VAL A O 1
ATOM 733 N N . LYS A 1 92 ? 5.638 -8.035 -43.399 1.00 90.25 92 LYS A N 1
ATOM 734 C CA . LYS A 1 92 ? 5.066 -6.856 -44.071 1.00 90.25 92 LYS A CA 1
ATOM 735 C C . LYS A 1 92 ? 4.080 -6.126 -43.167 1.00 90.25 92 LYS A C 1
ATOM 737 O O . LYS A 1 92 ? 4.223 -4.921 -42.962 1.00 90.25 92 LYS A O 1
ATOM 742 N N . SER A 1 93 ? 3.119 -6.845 -42.583 1.00 93.44 93 SER A N 1
ATOM 743 C CA . SER A 1 93 ? 2.116 -6.265 -41.682 1.00 93.44 93 SER A CA 1
ATOM 744 C C . SER A 1 93 ? 2.751 -5.600 -40.461 1.00 93.44 93 SER A C 1
ATOM 746 O O . SER A 1 93 ? 2.379 -4.479 -40.115 1.00 93.44 93 SER A O 1
ATOM 748 N N . LEU A 1 94 ? 3.747 -6.243 -39.842 1.00 92.50 94 LEU A N 1
ATOM 749 C CA . LEU A 1 94 ? 4.509 -5.674 -38.727 1.00 92.50 94 LEU A CA 1
ATOM 750 C C . LEU A 1 94 ? 5.255 -4.402 -39.124 1.00 92.50 94 LEU A C 1
ATOM 752 O O . LEU A 1 94 ? 5.228 -3.413 -38.390 1.00 92.50 94 LEU A O 1
ATOM 756 N N . SER A 1 95 ? 5.925 -4.426 -40.277 1.00 89.12 95 SER A N 1
ATOM 757 C CA . SER A 1 95 ? 6.707 -3.290 -40.771 1.00 89.12 95 SER A CA 1
ATOM 758 C C . SER A 1 95 ? 5.805 -2.091 -41.040 1.00 89.12 95 SER A C 1
ATOM 760 O O . SER A 1 95 ? 6.084 -0.995 -40.553 1.00 89.12 95 SER A O 1
ATOM 762 N N . LYS A 1 96 ? 4.673 -2.319 -41.715 1.00 90.56 96 LYS A N 1
ATOM 763 C CA . LYS A 1 96 ? 3.653 -1.302 -41.973 1.00 90.56 96 LYS A CA 1
ATOM 764 C C . LYS A 1 96 ? 3.111 -0.699 -40.675 1.00 90.56 96 LYS A C 1
ATOM 766 O O . LYS A 1 96 ? 3.246 0.507 -40.473 1.00 90.56 96 LYS A O 1
ATOM 771 N N . ALA A 1 97 ? 2.602 -1.532 -39.762 1.00 92.06 97 ALA A N 1
ATOM 772 C CA . ALA A 1 97 ? 2.036 -1.076 -38.489 1.00 92.06 97 ALA A CA 1
ATOM 773 C C . ALA A 1 97 ? 3.056 -0.292 -37.644 1.00 92.06 97 ALA A C 1
ATOM 775 O O . ALA A 1 97 ? 2.721 0.708 -37.011 1.00 92.06 97 ALA A O 1
ATOM 776 N N . LYS A 1 98 ? 4.329 -0.709 -37.656 1.00 90.12 98 LYS A N 1
ATOM 777 C CA . LYS A 1 98 ? 5.410 -0.011 -36.954 1.00 90.12 98 LYS A CA 1
ATOM 778 C C . LYS A 1 98 ? 5.670 1.380 -37.532 1.00 90.12 98 LYS A C 1
ATOM 780 O O . LYS A 1 98 ? 5.815 2.328 -36.763 1.00 90.12 98 LYS A O 1
ATOM 785 N N . ILE A 1 99 ? 5.756 1.505 -38.856 1.00 85.38 99 ILE A N 1
ATOM 786 C CA . ILE A 1 99 ? 6.032 2.785 -39.524 1.00 85.38 99 ILE A CA 1
ATOM 787 C C . ILE A 1 99 ? 4.859 3.751 -39.329 1.00 85.38 99 ILE A C 1
ATOM 789 O O . ILE A 1 99 ? 5.077 4.910 -38.976 1.00 85.38 99 ILE A O 1
ATOM 793 N N . GLU A 1 100 ? 3.623 3.273 -39.490 1.00 86.44 100 GLU A N 1
ATOM 794 C CA . GLU A 1 100 ? 2.406 4.056 -39.242 1.00 86.44 100 GLU A CA 1
ATOM 795 C C . GLU A 1 100 ? 2.362 4.571 -37.799 1.00 86.44 100 GLU A C 1
ATOM 797 O O . GLU A 1 100 ? 2.213 5.775 -37.576 1.00 86.44 100 GLU A O 1
ATOM 802 N N . CYS A 1 101 ? 2.607 3.693 -36.820 1.00 89.25 101 CYS A N 1
ATOM 803 C CA . CYS A 1 101 ? 2.626 4.058 -35.406 1.00 89.25 101 CYS A CA 1
ATOM 804 C C . CYS A 1 101 ? 3.704 5.110 -35.098 1.00 89.25 101 CYS A C 1
ATOM 806 O O . CYS A 1 101 ? 3.449 6.066 -34.368 1.00 89.25 101 CYS A O 1
ATOM 808 N N . GLN A 1 102 ? 4.907 4.966 -35.667 1.00 84.69 102 GLN A N 1
ATOM 809 C CA . GLN A 1 102 ? 6.000 5.931 -35.496 1.00 84.69 102 GLN A CA 1
ATOM 810 C C . GLN A 1 102 ? 5.685 7.295 -36.116 1.00 84.69 102 GLN A C 1
ATOM 812 O O . GLN A 1 102 ? 6.043 8.325 -35.545 1.00 84.69 102 GLN A O 1
ATOM 817 N N . ASN A 1 103 ? 5.033 7.316 -37.279 1.00 80.38 103 ASN A N 1
ATOM 818 C CA . ASN A 1 103 ? 4.636 8.559 -37.929 1.00 80.38 103 ASN A CA 1
ATOM 819 C C . ASN A 1 103 ? 3.528 9.265 -37.136 1.00 80.38 103 ASN A C 1
ATOM 821 O O . ASN A 1 103 ? 3.658 10.457 -36.870 1.00 80.38 103 ASN A O 1
ATOM 825 N N . LEU A 1 104 ? 2.506 8.535 -36.675 1.00 84.38 104 LEU A N 1
ATOM 826 C CA . LEU A 1 104 ? 1.459 9.086 -35.807 1.00 84.38 104 LEU A CA 1
ATOM 827 C C . LEU A 1 104 ? 2.036 9.639 -34.499 1.00 84.38 104 LEU A C 1
ATOM 829 O O . LEU A 1 104 ? 1.708 10.759 -34.124 1.00 84.38 104 LEU A O 1
ATOM 833 N N . TRP A 1 105 ? 2.964 8.919 -33.858 1.00 83.88 105 TRP A N 1
ATOM 834 C CA . TRP A 1 105 ? 3.654 9.383 -32.646 1.00 83.88 105 TRP A CA 1
ATOM 835 C C . TRP A 1 105 ? 4.405 10.711 -32.843 1.00 83.88 105 TRP A C 1
ATOM 837 O O . TRP A 1 105 ? 4.490 11.541 -31.941 1.00 83.88 105 TRP A O 1
ATOM 847 N N . ARG A 1 106 ? 4.965 10.952 -34.033 1.00 77.75 106 ARG A N 1
ATOM 848 C CA . ARG A 1 106 ? 5.624 12.234 -34.342 1.00 77.75 106 ARG A CA 1
ATOM 849 C C . ARG A 1 106 ? 4.618 13.378 -34.496 1.00 77.75 106 ARG A C 1
ATOM 851 O O . ARG A 1 106 ? 4.955 14.517 -34.189 1.00 77.75 106 ARG A O 1
ATOM 858 N N . LEU A 1 107 ? 3.400 13.074 -34.946 1.00 73.19 107 LEU A N 1
ATOM 859 C CA . LEU A 1 107 ? 2.314 14.034 -35.169 1.00 73.19 107 LEU A CA 1
ATOM 860 C C . LEU A 1 107 ? 1.451 14.282 -33.919 1.00 73.19 107 LEU A C 1
ATOM 862 O O . LEU A 1 107 ? 0.671 15.229 -33.885 1.00 73.19 107 LEU A O 1
ATOM 866 N N . THR A 1 108 ? 1.565 13.470 -32.866 1.00 67.44 108 THR A N 1
ATOM 867 C CA . THR A 1 108 ? 0.738 13.637 -31.656 1.00 67.44 108 THR A CA 1
ATOM 868 C C . THR A 1 108 ? 1.055 14.890 -30.839 1.00 67.44 108 THR A C 1
ATOM 870 O O . THR A 1 108 ? 0.222 15.301 -30.040 1.00 67.44 108 THR A O 1
ATOM 873 N N . ASN A 1 109 ? 2.194 15.556 -31.066 1.00 57.00 109 ASN A N 1
ATOM 874 C CA . ASN A 1 109 ? 2.496 16.838 -30.413 1.00 57.00 109 ASN A CA 1
ATOM 875 C C . ASN A 1 109 ? 1.633 18.013 -30.923 1.00 57.00 109 ASN A C 1
ATOM 877 O O . ASN A 1 109 ? 1.725 19.098 -30.353 1.00 57.00 109 ASN A O 1
ATOM 881 N N . SER A 1 110 ? 0.821 17.828 -31.974 1.00 52.00 110 SER A N 1
ATOM 882 C CA . SER A 1 110 ? 0.023 18.903 -32.579 1.00 52.00 110 SER A CA 1
ATOM 883 C C . SER A 1 110 ? -1.498 18.768 -32.428 1.00 52.00 110 SER A C 1
ATOM 885 O O . SER A 1 110 ? -2.165 19.797 -32.446 1.00 52.00 110 SER A O 1
ATOM 887 N N . GLU A 1 111 ? -2.075 17.565 -32.257 1.00 61.28 111 GLU A N 1
ATOM 888 C CA . GLU A 1 111 ? -3.543 17.380 -32.189 1.00 61.28 111 GLU A CA 1
ATOM 889 C C . GLU A 1 111 ? -3.992 16.157 -31.359 1.00 61.28 111 GLU A C 1
ATOM 891 O O . GLU A 1 111 ? -3.427 15.069 -31.474 1.00 61.28 111 GLU A O 1
ATOM 896 N N . ILE A 1 112 ? -5.082 16.308 -30.590 1.00 61.31 112 ILE A N 1
ATOM 897 C CA . ILE A 1 112 ? -5.679 15.256 -29.734 1.00 61.31 112 ILE A CA 1
ATOM 898 C C . ILE A 1 112 ? -6.285 14.103 -30.559 1.00 61.31 112 ILE A C 1
ATOM 900 O O . ILE A 1 112 ? -6.215 12.945 -30.151 1.00 61.31 112 ILE A O 1
ATOM 904 N N . SER A 1 113 ? -6.829 14.388 -31.747 1.00 65.62 113 SER A N 1
ATOM 905 C CA . SER A 1 113 ? -7.395 13.393 -32.679 1.00 65.62 113 SER A CA 1
ATOM 906 C C . SER A 1 113 ? -6.382 12.312 -33.096 1.00 65.62 113 SER A C 1
ATOM 908 O O . SER A 1 113 ? -6.757 11.173 -33.386 1.00 65.62 113 SER A O 1
ATOM 910 N N . ASN A 1 114 ? -5.088 12.645 -33.085 1.00 74.75 114 ASN A N 1
ATOM 911 C CA . ASN A 1 114 ? -4.002 11.730 -33.423 1.00 74.75 114 ASN A CA 1
ATOM 912 C C . ASN A 1 114 ? -3.706 10.728 -32.300 1.00 74.75 114 ASN A C 1
ATOM 914 O O . ASN A 1 114 ? -3.131 9.677 -32.576 1.00 74.75 114 ASN A O 1
ATOM 918 N N . LEU A 1 115 ? -4.120 11.006 -31.058 1.00 76.19 115 LEU A N 1
ATOM 919 C CA . LEU A 1 115 ? -3.883 10.124 -29.915 1.00 76.19 115 LEU A CA 1
ATOM 920 C C . LEU A 1 115 ? -4.742 8.854 -29.977 1.00 76.19 115 LEU A C 1
ATOM 922 O O . LEU A 1 115 ? -4.230 7.763 -29.747 1.00 76.19 115 LEU A O 1
ATOM 926 N N . GLU A 1 116 ? -6.025 8.969 -30.327 1.00 82.06 116 GLU A N 1
ATOM 927 C CA . GLU A 1 116 ? -6.910 7.800 -30.457 1.00 82.06 116 GLU A CA 1
ATOM 928 C C . GLU A 1 116 ? -6.502 6.915 -31.642 1.00 82.06 116 GLU A C 1
ATOM 930 O O . GLU A 1 116 ? -6.364 5.700 -31.496 1.00 82.06 116 GLU A O 1
ATOM 935 N N . LYS A 1 117 ? -6.166 7.525 -32.787 1.00 85.06 117 LYS A N 1
ATOM 936 C CA . LYS A 1 117 ? -5.601 6.803 -33.942 1.00 85.06 117 LYS A CA 1
ATOM 937 C C . LYS A 1 117 ? -4.286 6.106 -33.596 1.00 85.06 117 LYS A C 1
ATOM 939 O O . LYS A 1 117 ? -4.042 4.981 -34.027 1.00 85.06 117 LYS A O 1
ATOM 944 N N . LEU A 1 118 ? -3.433 6.760 -32.807 1.00 88.00 118 LEU A N 1
ATOM 945 C CA . LEU A 1 118 ? -2.196 6.165 -32.318 1.00 88.00 118 LEU A CA 1
ATOM 946 C C . LEU A 1 118 ? -2.480 4.953 -31.420 1.00 88.00 118 LEU A C 1
ATOM 948 O O . LEU A 1 118 ? -1.821 3.932 -31.595 1.00 88.00 118 LEU A O 1
ATOM 952 N N . LYS A 1 119 ? -3.445 5.029 -30.493 1.00 87.69 119 LYS A N 1
ATOM 953 C CA . LYS A 1 119 ? -3.826 3.893 -29.632 1.00 87.69 119 LYS A CA 1
ATOM 954 C C . LYS A 1 119 ? -4.312 2.700 -30.454 1.00 87.69 119 LYS A C 1
ATOM 956 O O . LYS A 1 119 ? -3.895 1.573 -30.187 1.00 87.69 119 LYS A O 1
ATOM 961 N N . GLU A 1 120 ? -5.142 2.934 -31.468 1.00 90.94 120 GLU A N 1
ATOM 962 C CA . GLU A 1 120 ? -5.613 1.886 -32.382 1.00 90.94 120 GLU A CA 1
ATOM 963 C C . GLU A 1 120 ? -4.444 1.256 -33.156 1.00 90.94 120 GLU A C 1
ATOM 965 O O . GLU A 1 120 ? -4.250 0.036 -33.134 1.00 90.94 120 GLU A O 1
ATOM 970 N N . CYS A 1 121 ? -3.596 2.094 -33.760 1.00 91.81 121 CYS A N 1
ATOM 971 C CA . CYS A 1 121 ? -2.411 1.652 -34.490 1.00 91.81 121 CYS A CA 1
ATOM 972 C C . CYS A 1 121 ? -1.442 0.863 -33.594 1.00 91.81 121 CYS A C 1
ATOM 974 O O . CYS A 1 121 ? -0.894 -0.163 -34.007 1.00 91.81 121 CYS A O 1
ATOM 976 N N . PHE A 1 122 ? -1.245 1.311 -32.353 1.00 94.44 122 PHE A N 1
ATOM 977 C CA . PHE A 1 122 ? -0.383 0.653 -31.378 1.00 94.44 122 PHE A CA 1
ATOM 978 C C . PHE A 1 122 ? -0.980 -0.676 -30.897 1.00 94.44 122 PHE A C 1
ATOM 980 O O . PHE A 1 122 ? -0.258 -1.662 -30.769 1.00 94.44 122 PHE A O 1
ATOM 987 N N . THR A 1 123 ? -2.303 -0.753 -30.730 1.00 95.81 123 THR A N 1
ATOM 988 C CA . THR A 1 123 ? -3.015 -2.007 -30.429 1.00 95.81 123 THR A CA 1
ATOM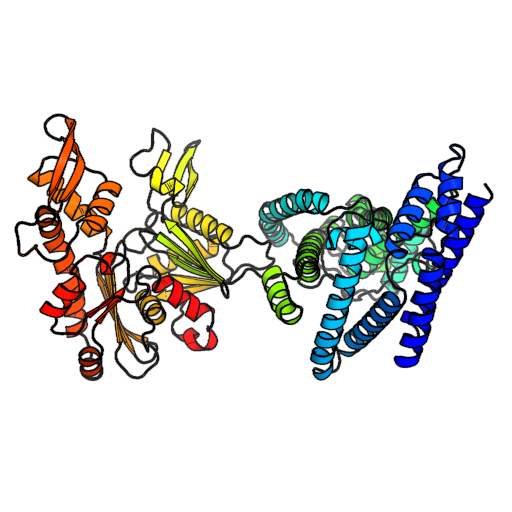 989 C C . THR A 1 123 ? -2.791 -3.045 -31.528 1.00 95.81 123 THR A C 1
ATOM 991 O O . THR A 1 123 ? -2.429 -4.188 -31.238 1.00 95.81 123 THR A O 1
ATOM 994 N N . ASN A 1 124 ? -2.918 -2.644 -32.797 1.00 95.88 124 ASN A N 1
ATOM 995 C CA . ASN A 1 124 ? -2.630 -3.523 -33.929 1.00 95.88 124 ASN A CA 1
ATOM 996 C C . ASN A 1 124 ? -1.155 -3.967 -33.958 1.00 95.88 124 ASN A C 1
ATOM 998 O O . ASN A 1 124 ? -0.865 -5.149 -34.148 1.00 95.88 124 ASN A O 1
ATOM 1002 N N . LEU A 1 125 ? -0.217 -3.050 -33.697 1.00 96.12 125 LEU A N 1
ATOM 1003 C CA . LEU A 1 125 ? 1.208 -3.372 -33.610 1.00 96.12 125 LEU A CA 1
ATOM 1004 C C . LEU A 1 125 ? 1.498 -4.413 -32.516 1.00 96.12 125 LEU A C 1
ATOM 1006 O O . LEU A 1 125 ? 2.219 -5.380 -32.771 1.00 96.12 125 LEU A O 1
ATOM 1010 N N . ILE A 1 126 ? 0.929 -4.255 -31.316 1.00 96.81 126 ILE A N 1
ATOM 1011 C CA . ILE A 1 126 ? 1.108 -5.212 -30.213 1.00 96.81 126 ILE A CA 1
ATOM 1012 C C . ILE A 1 126 ? 0.509 -6.574 -30.571 1.00 96.81 126 ILE A C 1
ATOM 1014 O O . ILE A 1 126 ? 1.160 -7.595 -30.346 1.00 96.81 126 ILE A O 1
ATOM 1018 N N . LYS A 1 127 ? -0.672 -6.613 -31.199 1.00 96.75 127 LYS A N 1
ATOM 1019 C CA . LYS A 1 127 ? -1.292 -7.861 -31.674 1.00 96.75 127 LYS A CA 1
ATOM 1020 C C . LYS A 1 127 ? -0.373 -8.625 -32.634 1.00 96.75 127 LYS A C 1
ATOM 1022 O O . LYS A 1 127 ? -0.082 -9.795 -32.393 1.00 96.75 127 LYS A O 1
ATOM 1027 N N . LEU A 1 128 ? 0.127 -7.958 -33.674 1.00 97.12 128 LEU A N 1
ATOM 1028 C CA . LEU A 1 128 ? 1.049 -8.559 -34.645 1.00 97.12 128 LEU A CA 1
ATOM 1029 C C . LEU A 1 128 ? 2.375 -8.978 -33.988 1.00 97.12 128 LEU A C 1
ATOM 1031 O O . LEU A 1 128 ? 2.951 -10.014 -34.321 1.00 97.12 128 LEU A O 1
ATOM 1035 N N . THR A 1 129 ? 2.857 -8.200 -33.014 1.00 96.38 129 THR A N 1
ATOM 1036 C CA . THR A 1 129 ? 4.088 -8.517 -32.273 1.00 96.38 129 THR A CA 1
ATOM 1037 C C . THR A 1 129 ? 3.918 -9.780 -31.432 1.00 96.38 129 THR A C 1
ATOM 1039 O O . THR A 1 129 ? 4.822 -10.614 -31.399 1.00 96.38 129 THR A O 1
ATOM 1042 N N . ARG A 1 130 ? 2.755 -9.968 -30.793 1.00 96.38 130 ARG A N 1
ATOM 1043 C CA . ARG A 1 130 ? 2.420 -11.190 -30.042 1.00 96.38 130 ARG A CA 1
ATOM 1044 C C . ARG A 1 130 ? 2.361 -12.417 -30.947 1.00 96.38 130 ARG A C 1
ATOM 1046 O O . ARG A 1 130 ? 2.867 -13.470 -30.564 1.00 96.38 130 ARG A O 1
ATOM 1053 N N . GLU A 1 131 ? 1.793 -12.279 -32.142 1.00 96.38 131 GLU A N 1
ATOM 1054 C CA . GLU A 1 131 ? 1.752 -13.352 -33.139 1.00 96.38 131 GLU A CA 1
ATOM 1055 C C . GLU A 1 131 ? 3.167 -13.786 -33.547 1.00 96.38 131 GLU A C 1
ATOM 1057 O O . GLU A 1 131 ? 3.524 -14.960 -33.418 1.00 96.38 131 GLU A O 1
ATOM 1062 N N . ALA A 1 132 ? 4.026 -12.831 -33.921 1.00 94.56 132 ALA A N 1
ATOM 1063 C CA . ALA A 1 132 ? 5.420 -13.125 -34.244 1.00 94.56 132 ALA A CA 1
ATOM 1064 C C . ALA A 1 132 ? 6.194 -13.705 -33.049 1.00 94.56 132 ALA A C 1
ATOM 1066 O O . ALA A 1 132 ? 6.978 -14.640 -33.218 1.00 94.56 132 ALA A O 1
ATOM 1067 N N . ALA A 1 133 ? 5.958 -13.200 -31.834 1.00 94.38 133 ALA A N 1
ATOM 1068 C CA . ALA A 1 133 ? 6.567 -13.725 -30.614 1.00 94.38 133 ALA A CA 1
ATOM 1069 C C . ALA A 1 133 ? 6.169 -15.185 -30.353 1.00 94.38 133 ALA A C 1
ATOM 1071 O O . ALA A 1 133 ? 7.025 -15.987 -29.984 1.00 94.38 133 ALA A O 1
ATOM 1072 N N . SER A 1 134 ? 4.903 -15.546 -30.587 1.00 95.44 134 SER A N 1
ATOM 1073 C CA . SER A 1 134 ? 4.403 -16.915 -30.426 1.00 95.44 134 SER A CA 1
ATOM 1074 C C . SER A 1 134 ? 5.051 -17.882 -31.421 1.00 95.44 134 SER A C 1
ATOM 1076 O O . SER A 1 134 ? 5.521 -18.953 -31.030 1.00 95.44 134 SER A O 1
ATOM 1078 N N . ILE A 1 135 ? 5.174 -17.474 -32.687 1.00 94.75 135 ILE A N 1
ATOM 1079 C CA . ILE A 1 135 ? 5.861 -18.257 -33.725 1.00 94.75 135 ILE A CA 1
ATOM 1080 C C . ILE A 1 135 ? 7.335 -18.472 -33.348 1.00 94.75 135 ILE A C 1
ATOM 1082 O O . ILE A 1 135 ? 7.833 -19.603 -33.350 1.00 94.75 135 ILE A O 1
ATOM 1086 N N . LYS A 1 136 ? 8.038 -17.402 -32.947 1.00 91.62 136 LYS A N 1
ATOM 1087 C CA . LYS A 1 136 ? 9.435 -17.501 -32.491 1.00 91.62 136 LYS A CA 1
ATOM 1088 C C . LYS A 1 136 ? 9.572 -18.372 -31.243 1.00 91.62 136 LYS A C 1
ATOM 1090 O O . LYS A 1 136 ? 10.514 -19.157 -31.161 1.00 91.62 136 LYS A O 1
ATOM 1095 N N . SER A 1 137 ? 8.638 -18.267 -30.300 1.00 92.25 137 SER A N 1
ATOM 1096 C CA . SER A 1 137 ? 8.608 -19.052 -29.061 1.00 92.25 137 SER A CA 1
ATOM 1097 C C . SER A 1 137 ? 8.594 -20.551 -29.333 1.00 92.25 137 SER A C 1
ATOM 1099 O O . SER A 1 137 ? 9.420 -21.279 -28.773 1.00 92.25 137 SER A O 1
ATOM 1101 N N . GLN A 1 138 ? 7.745 -21.008 -30.255 1.00 91.94 138 GLN A N 1
ATOM 1102 C CA . GLN A 1 138 ? 7.678 -22.417 -30.648 1.00 91.94 138 GLN A CA 1
ATOM 1103 C C . GLN A 1 138 ? 8.997 -22.895 -31.273 1.00 91.94 138 GLN A C 1
ATOM 1105 O O . GLN A 1 138 ? 9.516 -23.957 -30.918 1.00 91.94 138 GLN A O 1
ATOM 1110 N N . GLN A 1 139 ? 9.585 -22.079 -32.150 1.00 88.69 139 GLN A N 1
ATOM 1111 C CA . GLN A 1 139 ? 10.815 -22.414 -32.869 1.00 88.69 139 GLN A CA 1
ATOM 1112 C C . GLN A 1 139 ? 12.069 -22.410 -31.974 1.00 88.69 139 GLN A C 1
ATOM 1114 O O . GLN A 1 139 ? 12.973 -23.247 -32.115 1.00 88.69 139 GLN A O 1
ATOM 1119 N N . LEU A 1 140 ? 12.155 -21.451 -31.051 1.00 85.69 140 LEU A N 1
ATOM 1120 C CA . LEU A 1 140 ? 13.290 -21.276 -30.145 1.00 85.69 140 LEU A CA 1
ATOM 1121 C C . LEU A 1 140 ? 13.145 -22.076 -28.846 1.00 85.69 140 LEU A C 1
ATOM 1123 O O . LEU A 1 140 ? 14.150 -22.268 -28.161 1.00 85.69 140 LEU A O 1
ATOM 1127 N N . LYS A 1 141 ? 11.942 -22.584 -28.541 1.00 89.44 141 LYS A N 1
ATOM 1128 C CA . LYS A 1 141 ? 11.582 -23.252 -27.278 1.00 89.44 141 LYS A CA 1
ATOM 1129 C C . LYS A 1 141 ? 11.830 -22.356 -26.059 1.00 89.44 141 LYS A C 1
ATOM 1131 O O . LYS A 1 141 ? 12.453 -22.772 -25.084 1.00 89.44 141 LYS A O 1
ATOM 1136 N N . ARG A 1 142 ? 11.372 -21.107 -26.146 1.00 89.31 142 ARG A N 1
ATOM 1137 C CA . ARG A 1 142 ? 11.500 -20.058 -25.114 1.00 89.31 142 ARG A CA 1
ATOM 1138 C C . ARG A 1 142 ? 10.142 -19.397 -24.874 1.00 89.31 142 ARG A C 1
ATOM 1140 O O . ARG A 1 142 ? 9.215 -19.653 -25.635 1.00 89.31 142 ARG A O 1
ATOM 1147 N N . SER A 1 143 ? 9.998 -18.553 -23.851 1.00 92.31 143 SER A N 1
ATOM 1148 C CA . SER A 1 143 ? 8.774 -17.752 -23.676 1.00 92.31 143 SER A CA 1
ATOM 1149 C C . SER A 1 143 ? 8.585 -16.761 -24.835 1.00 92.31 143 SER A C 1
ATOM 1151 O O . SER A 1 143 ? 9.524 -16.482 -25.589 1.00 92.31 143 SER A O 1
ATOM 1153 N N . ASN A 1 144 ? 7.378 -16.203 -24.974 1.00 93.44 144 ASN A N 1
ATOM 1154 C CA . ASN A 1 144 ? 7.086 -15.180 -25.985 1.00 93.44 144 ASN A CA 1
ATOM 1155 C C . ASN A 1 144 ? 8.025 -13.974 -25.843 1.00 93.44 144 ASN A C 1
ATOM 1157 O O . ASN A 1 144 ? 8.670 -13.575 -26.810 1.00 93.44 144 ASN A O 1
ATOM 1161 N N . TYR A 1 145 ? 8.156 -13.434 -24.629 1.00 92.94 145 TYR A N 1
ATOM 1162 C CA . TYR A 1 145 ? 8.998 -12.267 -24.378 1.00 92.94 145 TYR A CA 1
ATOM 1163 C C . TYR A 1 145 ? 10.493 -12.572 -24.554 1.00 92.94 145 TYR A C 1
ATOM 1165 O O . TYR A 1 145 ? 11.205 -11.825 -25.221 1.00 92.94 145 TYR A O 1
ATOM 1173 N N . GLU A 1 146 ? 10.976 -13.713 -24.055 1.00 91.31 146 GLU A N 1
ATOM 1174 C CA . GLU A 1 146 ? 12.378 -14.114 -24.230 1.00 91.31 146 GLU A CA 1
ATOM 1175 C C . GLU A 1 146 ? 12.749 -14.342 -25.704 1.00 91.31 146 GLU A C 1
ATOM 1177 O O . GLU A 1 146 ? 13.887 -14.109 -26.115 1.00 91.31 146 GLU A O 1
ATOM 1182 N N . SER A 1 147 ? 11.783 -14.753 -26.525 1.00 89.69 147 SER A N 1
ATOM 1183 C CA . SER A 1 147 ? 11.978 -14.908 -27.969 1.00 89.69 147 SER A CA 1
ATOM 1184 C C . SER A 1 147 ? 12.146 -13.573 -28.693 1.00 89.69 147 SER A C 1
ATOM 1186 O O . SER A 1 147 ? 12.851 -13.526 -29.698 1.00 89.69 147 SER A O 1
ATOM 1188 N N . LEU A 1 148 ? 11.546 -12.497 -28.176 1.00 88.94 148 LEU A N 1
ATOM 1189 C CA . LEU A 1 148 ? 11.774 -11.133 -28.659 1.00 88.94 148 LEU A CA 1
ATOM 1190 C C . LEU A 1 148 ? 13.111 -10.574 -28.153 1.00 88.94 148 LEU A C 1
ATOM 1192 O O . LEU A 1 148 ? 13.840 -9.948 -28.918 1.00 88.94 148 LEU A O 1
ATOM 1196 N N . LEU A 1 149 ? 13.486 -10.848 -26.897 1.00 85.50 149 LEU A N 1
ATOM 1197 C CA . LEU A 1 149 ? 14.800 -10.461 -26.357 1.00 85.50 149 LEU A CA 1
ATOM 1198 C C . LEU A 1 149 ? 15.959 -11.068 -27.160 1.00 85.50 149 LEU A C 1
ATOM 1200 O O . LEU A 1 149 ? 16.981 -10.412 -27.367 1.00 85.50 149 LEU A O 1
ATOM 1204 N N . ALA A 1 150 ? 15.781 -12.294 -27.659 1.00 81.75 150 ALA A N 1
ATOM 1205 C CA . ALA A 1 150 ? 16.783 -12.992 -28.457 1.00 81.75 150 ALA A CA 1
ATOM 1206 C C . ALA A 1 150 ? 17.144 -12.278 -29.776 1.00 81.75 150 ALA A C 1
ATOM 1208 O O . ALA A 1 150 ? 18.227 -12.530 -30.305 1.00 81.75 150 ALA A O 1
ATOM 1209 N N . ASP A 1 151 ? 16.290 -11.379 -30.284 1.00 77.38 151 ASP A N 1
ATOM 1210 C CA . ASP A 1 151 ? 16.598 -10.543 -31.455 1.00 77.38 151 ASP A CA 1
ATOM 1211 C C . ASP A 1 151 ? 17.659 -9.470 -31.160 1.00 77.38 151 ASP A C 1
ATOM 1213 O O . ASP A 1 151 ? 18.279 -8.935 -32.083 1.00 77.38 151 ASP A O 1
ATOM 1217 N N . TYR A 1 152 ? 17.860 -9.142 -29.881 1.00 76.12 152 TYR A N 1
ATOM 1218 C CA . TYR A 1 152 ? 18.889 -8.218 -29.412 1.00 76.12 152 TYR A CA 1
ATOM 1219 C C . TYR A 1 152 ? 20.111 -8.992 -28.914 1.00 76.12 152 TYR A C 1
ATOM 1221 O O . TYR A 1 152 ? 21.223 -8.791 -29.403 1.00 76.12 152 TYR A O 1
ATOM 1229 N N . ASP A 1 153 ? 19.902 -9.927 -27.984 1.00 74.25 153 ASP A N 1
ATOM 1230 C CA . ASP A 1 153 ? 20.965 -10.778 -27.456 1.00 74.25 153 ASP A CA 1
ATOM 1231 C C . ASP A 1 153 ? 20.424 -12.140 -27.011 1.00 74.25 153 ASP A C 1
ATOM 1233 O O . ASP A 1 153 ? 19.680 -12.269 -26.039 1.00 74.25 153 ASP A O 1
ATOM 1237 N N . SER A 1 154 ? 20.848 -13.193 -27.709 1.00 73.00 154 SER A N 1
ATOM 1238 C CA . SER A 1 154 ? 20.410 -14.568 -27.449 1.00 73.00 154 SER A CA 1
ATOM 1239 C C . SER A 1 154 ? 20.807 -15.134 -26.075 1.00 73.00 154 SER A C 1
ATOM 1241 O O . SER A 1 154 ? 20.237 -16.157 -25.673 1.00 73.00 154 SER A O 1
ATOM 1243 N N . ASN A 1 155 ? 21.761 -14.500 -25.377 1.00 76.88 155 ASN A N 1
ATOM 1244 C CA . ASN A 1 155 ? 22.223 -14.899 -24.045 1.00 76.88 155 ASN A CA 1
ATOM 1245 C C . ASN A 1 155 ? 21.405 -14.264 -22.915 1.00 76.88 155 ASN A C 1
ATOM 1247 O O . ASN A 1 155 ? 21.481 -14.738 -21.781 1.00 76.88 155 ASN A O 1
ATOM 1251 N N . ILE A 1 156 ? 20.646 -13.202 -23.201 1.00 80.31 156 ILE A N 1
ATOM 1252 C CA . ILE A 1 156 ? 19.771 -12.563 -22.220 1.00 80.31 156 ILE A CA 1
ATOM 1253 C C . ILE A 1 156 ? 18.457 -13.337 -22.170 1.00 80.31 156 ILE A C 1
ATOM 1255 O O . ILE A 1 156 ? 17.808 -13.584 -23.185 1.00 80.31 156 ILE A O 1
ATOM 1259 N N . THR A 1 157 ? 18.070 -13.718 -20.961 1.00 88.00 157 THR A N 1
ATOM 1260 C CA . THR A 1 157 ? 16.875 -14.516 -20.685 1.00 88.00 157 THR A CA 1
ATOM 1261 C C . THR A 1 157 ? 16.040 -13.870 -19.589 1.00 88.00 157 THR A C 1
ATOM 1263 O O . THR A 1 157 ? 16.533 -13.050 -18.805 1.00 88.00 157 THR A O 1
ATOM 1266 N N . GLU A 1 158 ? 14.785 -14.296 -19.446 1.00 86.44 158 GLU A N 1
ATOM 1267 C CA . GLU A 1 158 ? 13.959 -13.852 -18.317 1.00 86.44 158 GLU A CA 1
ATOM 1268 C C . GLU A 1 158 ? 14.542 -14.266 -16.958 1.00 86.44 158 GLU A C 1
ATOM 1270 O O . GLU A 1 158 ? 14.261 -13.631 -15.940 1.00 86.44 158 GLU A O 1
ATOM 1275 N N . LYS A 1 159 ? 15.391 -15.302 -16.921 1.00 89.38 159 LYS A N 1
ATOM 1276 C CA . LYS A 1 159 ? 16.122 -15.687 -15.710 1.00 89.38 159 LYS A CA 1
ATOM 1277 C C . LYS A 1 159 ? 17.061 -14.571 -15.251 1.00 89.38 159 LYS A C 1
ATOM 1279 O O . LYS A 1 159 ? 17.114 -14.296 -14.056 1.00 89.38 159 LYS A O 1
ATOM 1284 N N . ASN A 1 160 ? 17.757 -13.908 -16.179 1.00 90.19 160 ASN A N 1
ATOM 1285 C CA . ASN A 1 160 ? 18.629 -12.781 -15.845 1.00 90.19 160 ASN A CA 1
ATOM 1286 C C . ASN A 1 160 ? 17.821 -11.633 -15.223 1.00 90.19 160 ASN A C 1
ATOM 1288 O O . ASN A 1 160 ? 18.221 -11.087 -14.198 1.00 90.19 160 ASN A O 1
ATOM 1292 N N . ILE A 1 161 ? 16.650 -11.324 -15.793 1.00 87.44 161 ILE A N 1
ATOM 1293 C CA . ILE A 1 161 ? 15.730 -10.301 -15.273 1.00 87.44 161 ILE A CA 1
ATOM 1294 C C . ILE A 1 161 ? 15.277 -10.661 -13.851 1.00 87.44 161 ILE A C 1
ATOM 1296 O O . ILE A 1 161 ? 15.422 -9.853 -12.936 1.00 87.44 161 ILE A O 1
ATOM 1300 N N . LYS A 1 162 ? 14.801 -11.897 -13.643 1.00 85.38 162 LYS A N 1
ATOM 1301 C CA . LYS A 1 162 ? 14.343 -12.402 -12.334 1.00 85.38 162 LYS A CA 1
ATOM 1302 C C . LYS A 1 162 ? 15.436 -12.395 -11.266 1.00 85.38 162 LYS A C 1
ATOM 1304 O O . LYS A 1 162 ? 15.121 -12.295 -10.086 1.00 85.38 162 LYS A O 1
ATOM 1309 N N . GLU A 1 163 ? 16.703 -12.495 -11.655 1.00 90.12 163 GLU A N 1
ATOM 1310 C CA . GLU A 1 163 ? 17.824 -12.431 -10.720 1.00 90.12 163 GLU A CA 1
ATOM 1311 C C . GLU A 1 163 ? 18.232 -10.988 -10.380 1.00 90.12 163 GLU A C 1
ATOM 1313 O O . GLU A 1 163 ? 18.535 -10.682 -9.225 1.00 90.12 163 GLU A O 1
ATOM 1318 N N . ILE A 1 164 ? 18.268 -10.103 -11.379 1.00 89.50 164 ILE A N 1
ATOM 1319 C CA . ILE A 1 164 ? 18.809 -8.745 -11.238 1.00 89.50 164 ILE A CA 1
ATOM 1320 C C . ILE A 1 164 ? 17.761 -7.783 -10.673 1.00 89.50 164 ILE A C 1
ATOM 1322 O O . ILE A 1 164 ? 18.067 -7.011 -9.765 1.00 89.50 164 ILE A O 1
ATOM 1326 N N . PHE A 1 165 ? 16.523 -7.830 -11.165 1.00 87.06 165 PHE A N 1
ATOM 1327 C CA . PHE A 1 165 ? 15.506 -6.829 -10.831 1.00 87.06 165 PHE A CA 1
ATOM 1328 C C . PHE A 1 165 ? 15.152 -6.791 -9.338 1.00 87.06 165 PHE A C 1
ATOM 1330 O O . PHE A 1 165 ? 15.064 -5.689 -8.802 1.00 87.06 165 PHE A O 1
ATOM 1337 N N . PRO A 1 166 ? 15.024 -7.921 -8.613 1.00 80.44 166 PRO A N 1
ATOM 1338 C CA . PRO A 1 166 ? 14.810 -7.875 -7.166 1.00 80.44 166 PRO A CA 1
ATOM 1339 C C . PRO A 1 166 ? 15.985 -7.249 -6.404 1.00 80.44 166 PRO A C 1
ATOM 1341 O O . PRO A 1 166 ? 15.773 -6.512 -5.443 1.00 80.44 166 PRO A O 1
ATOM 1344 N N . LYS A 1 167 ? 17.228 -7.500 -6.845 1.00 86.19 167 LYS A N 1
ATOM 1345 C CA . LYS A 1 167 ? 18.428 -6.885 -6.250 1.00 86.19 167 LYS A CA 1
ATOM 1346 C C . LYS A 1 167 ? 18.424 -5.371 -6.472 1.00 86.19 167 LYS A C 1
ATOM 1348 O O . LYS A 1 167 ? 18.706 -4.629 -5.536 1.00 86.19 167 LYS A O 1
ATOM 1353 N N . LEU A 1 168 ? 18.051 -4.924 -7.674 1.00 83.50 168 LEU A N 1
ATOM 1354 C CA . LEU A 1 168 ? 17.881 -3.504 -7.987 1.00 83.50 168 LEU A CA 1
ATOM 1355 C C . LEU A 1 168 ? 16.755 -2.879 -7.161 1.00 83.50 168 LEU A C 1
ATOM 1357 O O . LEU A 1 168 ? 16.983 -1.861 -6.522 1.00 83.50 168 LEU A O 1
ATOM 1361 N N . GLY A 1 169 ? 15.579 -3.509 -7.089 1.00 74.25 169 GLY A N 1
ATOM 1362 C CA . GLY A 1 169 ? 14.459 -3.033 -6.270 1.00 74.25 169 GLY A CA 1
ATOM 1363 C C . GLY A 1 169 ? 14.839 -2.871 -4.795 1.00 74.25 169 GLY A C 1
ATOM 1364 O O . GLY A 1 169 ? 14.526 -1.853 -4.179 1.00 74.25 169 GLY A O 1
ATOM 1365 N N . LYS A 1 170 ? 15.609 -3.821 -4.250 1.00 73.81 170 LYS A N 1
ATOM 1366 C CA . LYS A 1 170 ? 16.179 -3.709 -2.904 1.00 73.81 170 LYS A CA 1
ATOM 1367 C C . LYS A 1 170 ? 17.155 -2.533 -2.795 1.00 73.81 170 LYS A C 1
ATOM 1369 O O . LYS A 1 170 ? 16.981 -1.694 -1.914 1.00 73.81 170 LYS A O 1
ATOM 1374 N N . PHE A 1 171 ? 18.131 -2.439 -3.700 1.00 82.25 171 PHE A N 1
ATOM 1375 C CA . PHE A 1 171 ? 19.097 -1.335 -3.739 1.00 82.25 171 PHE A CA 1
ATOM 1376 C C . PHE A 1 171 ? 18.399 0.027 -3.748 1.00 82.25 171 PHE A C 1
ATOM 1378 O O . PHE A 1 171 ? 18.734 0.907 -2.958 1.00 82.25 171 PHE A O 1
ATOM 1385 N N . PHE A 1 172 ? 17.381 0.172 -4.584 1.00 77.19 172 PHE A N 1
ATOM 1386 C CA . PHE A 1 172 ? 16.540 1.348 -4.650 1.00 77.19 172 PHE A CA 1
ATOM 1387 C C . PHE A 1 172 ? 15.869 1.673 -3.309 1.00 77.19 172 PHE A C 1
ATOM 1389 O O . PHE A 1 172 ? 16.051 2.773 -2.782 1.00 77.19 172 PHE A O 1
ATOM 1396 N N . SER A 1 173 ? 15.152 0.702 -2.731 1.00 65.75 173 SER A N 1
ATOM 1397 C CA . SER A 1 173 ? 14.420 0.873 -1.468 1.00 65.75 173 SER A CA 1
ATOM 1398 C C . SER A 1 173 ? 15.320 1.265 -0.290 1.00 65.75 173 SER A C 1
ATOM 1400 O O . SER A 1 173 ? 14.905 2.006 0.596 1.00 65.75 173 SER A O 1
ATOM 1402 N N . GLU A 1 174 ? 16.575 0.810 -0.289 1.00 78.19 174 GLU A N 1
ATOM 1403 C CA . GLU A 1 174 ? 17.527 1.061 0.794 1.00 78.19 174 GLU A CA 1
ATOM 1404 C C . GLU A 1 174 ? 18.290 2.383 0.652 1.00 78.19 174 GLU A C 1
ATOM 1406 O O . GLU A 1 174 ? 18.877 2.850 1.637 1.00 78.19 174 GLU A O 1
ATOM 1411 N N . ASN A 1 175 ? 18.351 2.958 -0.556 1.00 80.38 175 ASN A N 1
ATOM 1412 C CA . ASN A 1 175 ? 19.267 4.058 -0.866 1.00 80.38 175 ASN A CA 1
ATOM 1413 C C . ASN A 1 175 ? 18.588 5.338 -1.354 1.00 80.38 175 ASN A C 1
ATOM 1415 O O . ASN A 1 175 ? 19.192 6.396 -1.185 1.00 80.38 175 ASN A O 1
ATOM 1419 N N . VAL A 1 176 ? 17.361 5.297 -1.891 1.00 76.12 176 VAL A N 1
ATOM 1420 C CA . VAL A 1 176 ? 16.749 6.497 -2.490 1.00 76.12 176 VAL A CA 1
ATOM 1421 C C . VAL A 1 176 ? 16.621 7.643 -1.480 1.00 76.12 176 VAL A C 1
ATOM 1423 O O . VAL A 1 176 ? 17.104 8.742 -1.734 1.00 76.12 176 VAL A O 1
ATOM 1426 N N . GLU A 1 177 ? 16.117 7.371 -0.272 1.00 70.56 177 GLU A N 1
ATOM 1427 C CA . GLU A 1 177 ? 15.988 8.384 0.783 1.00 70.56 177 GLU A CA 1
ATOM 1428 C C . GLU A 1 177 ? 17.347 8.913 1.244 1.00 70.56 177 GLU A C 1
ATOM 1430 O O . GLU A 1 177 ? 17.510 10.119 1.436 1.00 70.56 177 GLU A O 1
ATOM 1435 N N . LYS A 1 178 ? 18.344 8.029 1.383 1.00 82.88 178 LYS A N 1
ATOM 1436 C CA . LYS A 1 178 ? 19.704 8.406 1.794 1.00 82.88 178 LYS A CA 1
ATOM 1437 C C . LYS A 1 178 ? 20.330 9.362 0.782 1.00 82.88 178 LYS A C 1
ATOM 1439 O O . LYS A 1 178 ? 20.920 10.368 1.174 1.00 82.88 178 LYS A O 1
ATOM 1444 N N . VAL A 1 179 ? 20.173 9.066 -0.509 1.00 84.19 179 VAL A N 1
ATOM 1445 C CA . VAL A 1 179 ? 20.647 9.914 -1.607 1.00 84.19 179 VAL A CA 1
ATOM 1446 C C . VAL A 1 179 ? 19.910 11.251 -1.594 1.00 84.19 179 VAL A C 1
ATOM 1448 O O . VAL A 1 179 ? 20.558 12.295 -1.548 1.00 84.19 179 VAL A O 1
ATOM 1451 N N . THR A 1 180 ? 18.575 11.248 -1.542 1.00 76.44 180 THR A N 1
ATOM 1452 C CA . THR A 1 180 ? 17.776 12.483 -1.512 1.00 76.44 180 THR A CA 1
ATOM 1453 C C . THR A 1 180 ? 18.136 13.369 -0.316 1.00 76.44 180 THR A C 1
ATOM 1455 O O . THR A 1 180 ? 18.299 14.578 -0.472 1.00 76.44 180 THR A O 1
ATOM 1458 N N . GLN A 1 181 ? 18.301 12.795 0.878 1.00 78.81 181 GLN A N 1
ATOM 1459 C CA . GLN A 1 181 ? 18.683 13.542 2.080 1.00 78.81 181 GLN A CA 1
ATOM 1460 C C . GLN A 1 181 ? 20.104 14.100 2.002 1.00 78.81 181 GLN A C 1
ATOM 1462 O O . GLN A 1 181 ? 20.340 15.220 2.456 1.00 78.81 181 GLN A O 1
ATOM 1467 N N . LYS A 1 182 ? 21.051 13.341 1.438 1.00 88.62 182 LYS A N 1
ATOM 1468 C CA . LYS A 1 182 ? 22.427 13.804 1.241 1.00 88.62 182 LYS A CA 1
ATOM 1469 C C . LYS A 1 182 ? 22.467 14.991 0.275 1.00 88.62 182 LYS A C 1
ATOM 1471 O O . LYS A 1 182 ? 22.965 16.044 0.655 1.00 88.62 182 LYS A O 1
ATOM 1476 N N . GLN A 1 183 ? 21.829 14.869 -0.891 1.00 86.56 183 GLN A N 1
ATOM 1477 C CA . GLN A 1 183 ? 21.798 15.936 -1.899 1.00 86.56 183 GLN A CA 1
ATOM 1478 C C . GLN A 1 183 ? 21.124 17.223 -1.405 1.00 86.56 183 GLN A C 1
ATOM 1480 O O . GLN A 1 183 ? 21.505 18.306 -1.831 1.00 86.56 183 GLN A O 1
ATOM 1485 N N . LYS A 1 184 ? 20.153 17.141 -0.480 1.00 82.31 184 LYS A N 1
ATOM 1486 C CA . LYS A 1 184 ? 19.557 18.331 0.163 1.00 82.31 184 LYS A CA 1
ATOM 1487 C C . LYS A 1 184 ? 20.560 19.129 1.009 1.00 82.31 184 LYS A C 1
ATOM 1489 O O . LYS A 1 184 ? 20.355 20.321 1.214 1.00 82.31 184 LYS A O 1
ATOM 1494 N N . LYS A 1 185 ? 21.604 18.480 1.536 1.00 85.69 185 LYS A N 1
ATOM 1495 C CA . LYS A 1 185 ? 22.661 19.122 2.339 1.00 85.69 185 LYS A CA 1
ATOM 1496 C C . LYS A 1 185 ? 23.787 19.684 1.471 1.00 85.69 185 LYS A C 1
ATOM 1498 O O . LYS A 1 185 ? 24.504 20.580 1.918 1.00 85.69 185 LYS A O 1
ATOM 1503 N N . ASP A 1 186 ? 23.940 19.163 0.258 1.00 86.25 186 ASP A N 1
ATOM 1504 C CA . ASP A 1 186 ? 24.983 19.573 -0.672 1.00 86.25 186 ASP A CA 1
ATOM 1505 C C . ASP A 1 186 ? 24.699 20.981 -1.219 1.00 86.25 186 ASP A C 1
ATOM 1507 O O . ASP A 1 186 ? 23.618 21.287 -1.723 1.00 86.25 186 ASP A O 1
ATOM 1511 N N . LYS A 1 187 ? 25.691 21.872 -1.125 1.00 84.00 187 LYS A N 1
ATOM 1512 C CA . LYS A 1 187 ? 25.605 23.227 -1.682 1.00 84.00 187 LYS A CA 1
ATOM 1513 C C . LYS A 1 187 ? 26.077 23.207 -3.132 1.00 84.00 187 LYS A C 1
ATOM 1515 O O . LYS A 1 187 ? 27.272 23.317 -3.389 1.00 84.00 187 LYS A O 1
ATOM 1520 N N . VAL A 1 188 ? 25.136 23.073 -4.064 1.00 83.94 188 VAL A N 1
ATOM 1521 C CA . VAL A 1 188 ? 25.415 23.038 -5.507 1.00 83.94 188 VAL A CA 1
ATOM 1522 C C . VAL A 1 188 ? 25.138 24.396 -6.140 1.00 83.94 188 VAL A C 1
ATOM 1524 O O . VAL A 1 188 ? 24.073 24.979 -5.947 1.00 83.94 188 VAL A O 1
ATOM 1527 N N . THR A 1 189 ? 26.086 24.892 -6.932 1.00 84.31 189 THR A N 1
ATOM 1528 C CA . THR A 1 189 ? 25.917 26.101 -7.743 1.00 84.31 189 THR A CA 1
ATOM 1529 C C . THR A 1 189 ? 25.822 25.704 -9.211 1.00 84.31 189 THR A C 1
ATOM 1531 O O . THR A 1 189 ? 26.823 25.321 -9.814 1.00 84.31 189 THR A O 1
ATOM 1534 N N . ASN A 1 190 ? 24.623 25.773 -9.792 1.00 78.25 190 ASN A N 1
ATOM 1535 C CA . ASN A 1 190 ? 24.383 25.306 -11.160 1.00 78.25 190 ASN A CA 1
ATOM 1536 C C . ASN A 1 190 ? 25.217 26.077 -12.196 1.00 78.25 190 ASN A C 1
ATOM 1538 O O . ASN A 1 190 ? 25.492 27.275 -12.058 1.00 78.25 190 ASN A O 1
ATOM 1542 N N . ILE A 1 191 ? 25.592 25.382 -13.267 1.00 76.75 191 ILE A N 1
ATOM 1543 C CA . ILE A 1 191 ? 26.222 26.003 -14.431 1.00 76.75 191 ILE A CA 1
ATOM 1544 C C . ILE A 1 191 ? 25.163 26.880 -15.112 1.00 76.75 191 ILE A C 1
ATOM 1546 O O . ILE A 1 191 ? 24.018 26.469 -15.282 1.00 76.75 191 ILE A O 1
ATOM 1550 N N . GLN A 1 192 ? 25.524 28.123 -15.435 1.00 73.06 192 GLN A N 1
ATOM 1551 C CA . GLN A 1 192 ? 24.638 29.022 -16.177 1.00 73.06 192 GLN A CA 1
ATOM 1552 C C . GLN A 1 192 ? 24.440 28.516 -17.608 1.00 73.06 192 GLN A C 1
ATOM 1554 O O . GLN A 1 192 ? 25.216 27.700 -18.088 1.00 73.06 192 GLN A O 1
ATOM 1559 N N . LYS A 1 193 ? 23.435 29.047 -18.307 1.00 80.75 193 LYS A N 1
ATOM 1560 C CA . LYS A 1 193 ? 23.132 28.697 -19.698 1.00 80.75 193 LYS A CA 1
ATOM 1561 C C . LYS A 1 193 ? 24.389 28.764 -20.591 1.00 80.75 193 LYS A C 1
ATOM 1563 O O . LYS A 1 193 ? 25.070 29.792 -20.620 1.00 80.75 193 LYS A O 1
ATOM 1568 N N . VAL A 1 194 ? 24.686 27.686 -21.318 1.00 82.88 194 VAL A N 1
ATOM 1569 C CA . VAL A 1 194 ? 25.863 27.548 -22.194 1.00 82.88 194 VAL A CA 1
ATOM 1570 C C . VAL A 1 194 ? 25.399 27.378 -23.632 1.00 82.88 194 VAL A C 1
ATOM 1572 O O . VAL A 1 194 ? 24.675 26.438 -23.933 1.00 82.88 194 VAL A O 1
ATOM 1575 N N . THR A 1 195 ? 25.851 28.239 -24.543 1.00 87.62 195 THR A N 1
ATOM 1576 C CA . THR A 1 195 ? 25.465 28.145 -25.960 1.00 87.62 195 THR A CA 1
ATOM 1577 C C . THR A 1 195 ? 25.890 26.815 -26.583 1.00 87.62 195 THR A C 1
ATOM 1579 O O . THR A 1 195 ? 26.977 26.310 -26.288 1.00 87.62 195 THR A O 1
ATOM 1582 N N . VAL A 1 196 ? 25.076 26.281 -27.500 1.00 88.06 196 VAL A N 1
ATOM 1583 C CA . VAL A 1 196 ? 25.354 25.007 -28.199 1.00 88.06 196 VAL A CA 1
ATOM 1584 C C . VAL A 1 196 ? 26.756 24.989 -28.814 1.00 88.06 196 VAL A C 1
ATOM 1586 O O . VAL A 1 196 ? 27.507 24.034 -28.635 1.00 88.06 196 VAL A O 1
ATOM 1589 N N . GLN A 1 197 ? 27.158 26.087 -29.459 1.00 87.50 197 GLN A N 1
ATOM 1590 C CA . GLN A 1 197 ? 28.481 26.219 -30.075 1.00 87.50 197 GLN A CA 1
ATOM 1591 C C . GLN A 1 197 ? 29.628 25.985 -29.075 1.00 87.50 197 GLN A C 1
ATOM 1593 O O . GLN A 1 197 ? 30.579 25.265 -29.375 1.00 87.50 197 GLN A O 1
ATOM 1598 N N . ARG A 1 198 ? 29.524 26.529 -27.855 1.00 86.69 198 ARG A N 1
ATOM 1599 C CA . ARG A 1 198 ? 30.539 26.327 -26.808 1.00 86.69 198 ARG A CA 1
ATOM 1600 C C . ARG A 1 198 ? 30.563 24.889 -26.297 1.00 86.69 198 ARG A C 1
ATOM 1602 O O . ARG A 1 198 ? 31.634 24.379 -25.973 1.00 86.69 198 ARG A O 1
ATOM 1609 N N . GLN A 1 199 ? 29.408 24.226 -26.244 1.00 88.75 199 GLN A N 1
ATOM 1610 C CA . GLN A 1 199 ? 29.334 22.809 -25.882 1.00 88.75 199 GLN A CA 1
ATOM 1611 C C . GLN A 1 199 ? 29.997 21.923 -26.950 1.00 88.75 199 GLN A C 1
ATOM 1613 O O . GLN A 1 199 ? 30.776 21.034 -26.609 1.0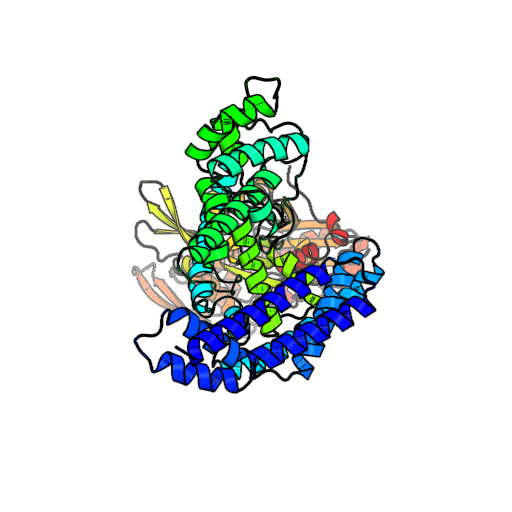0 88.75 199 GLN A O 1
ATOM 1618 N N . ILE A 1 200 ? 29.777 22.213 -28.238 1.00 88.19 200 ILE A N 1
ATOM 1619 C CA . ILE A 1 200 ? 30.428 21.521 -29.365 1.00 88.19 200 ILE A CA 1
ATOM 1620 C C . ILE A 1 200 ? 31.951 21.707 -29.322 1.00 88.19 200 ILE A C 1
ATOM 1622 O O . ILE A 1 200 ? 32.709 20.754 -29.518 1.00 88.19 200 ILE A O 1
ATOM 1626 N N . GLU A 1 201 ? 32.427 22.918 -29.033 1.00 87.38 201 GLU A N 1
ATOM 1627 C CA . GLU A 1 201 ? 33.859 23.217 -28.920 1.00 87.38 201 GLU A CA 1
ATOM 1628 C C . GLU A 1 201 ? 34.538 22.523 -27.735 1.00 87.38 201 GLU A C 1
ATOM 1630 O O . GLU A 1 201 ? 35.725 22.188 -27.823 1.00 87.38 201 GLU A O 1
ATOM 1635 N N . LEU A 1 202 ? 33.815 22.333 -26.628 1.00 87.44 202 LEU A N 1
ATOM 1636 C CA . LEU A 1 202 ? 34.266 21.526 -25.495 1.00 87.44 202 LEU A CA 1
ATOM 1637 C C . LEU A 1 202 ? 34.308 20.040 -25.882 1.00 87.44 202 LEU A C 1
ATOM 1639 O O . LEU A 1 202 ? 35.312 19.369 -25.653 1.00 87.44 202 LEU A O 1
ATOM 1643 N N . GLY A 1 203 ? 33.256 19.544 -26.535 1.00 87.88 203 GLY A N 1
ATOM 1644 C CA . GLY A 1 203 ? 33.167 18.161 -26.998 1.00 87.88 203 GLY A CA 1
ATOM 1645 C C . GLY A 1 203 ? 34.235 17.780 -28.027 1.00 87.88 203 GLY A C 1
ATOM 1646 O O . GLY A 1 203 ? 34.793 16.688 -27.974 1.00 87.88 203 GLY A O 1
ATOM 1647 N N . SER A 1 204 ? 34.586 18.698 -28.926 1.00 85.88 204 SER A N 1
ATOM 1648 C CA . SER A 1 204 ? 35.610 18.470 -29.956 1.00 85.88 204 SER A CA 1
ATOM 1649 C C . SER A 1 204 ? 36.996 18.206 -29.358 1.00 85.88 204 SER A C 1
ATOM 1651 O O . SER A 1 204 ? 37.737 17.367 -29.868 1.00 85.88 204 SER A O 1
ATOM 1653 N N . LEU A 1 205 ? 37.331 18.871 -28.245 1.00 83.62 205 LEU A N 1
ATOM 1654 C CA . LEU A 1 205 ? 38.575 18.611 -27.512 1.00 83.62 205 LEU A CA 1
ATOM 1655 C C . LEU A 1 205 ? 38.604 17.190 -26.951 1.00 83.62 205 LEU A C 1
ATOM 1657 O O . LEU A 1 205 ? 39.615 16.497 -27.052 1.00 83.62 205 LEU A O 1
ATOM 1661 N N . PHE A 1 206 ? 37.482 16.749 -26.383 1.00 84.00 206 PHE A N 1
ATOM 1662 C CA . PHE A 1 206 ? 37.350 15.404 -25.841 1.00 84.00 206 PHE A CA 1
ATOM 1663 C C . PHE A 1 206 ? 37.512 14.334 -26.930 1.00 84.00 206 PHE A C 1
ATOM 1665 O O . PHE A 1 206 ? 38.299 13.400 -26.772 1.00 84.00 206 PHE A O 1
ATOM 1672 N N . LEU A 1 207 ? 36.832 14.508 -28.067 1.00 87.25 207 LEU A N 1
ATOM 1673 C CA . LEU A 1 207 ? 36.951 13.608 -29.215 1.00 87.25 207 LEU A CA 1
ATOM 1674 C C . LEU A 1 207 ? 38.402 13.485 -29.704 1.00 87.25 207 LEU A C 1
ATOM 1676 O O . LEU A 1 207 ? 38.883 12.375 -29.937 1.00 87.25 207 LEU A O 1
ATOM 1680 N N . GLN A 1 208 ? 39.125 14.608 -29.784 1.00 86.50 208 GLN A N 1
ATOM 1681 C CA . GLN A 1 208 ? 40.532 14.623 -30.180 1.00 86.50 208 GLN A CA 1
ATOM 1682 C C . GLN A 1 208 ? 41.412 13.802 -29.224 1.00 86.50 208 GLN A C 1
ATOM 1684 O O . GLN A 1 208 ? 42.235 13.011 -29.682 1.00 86.50 208 GLN A O 1
ATOM 1689 N N . GLN A 1 209 ? 41.218 13.945 -27.910 1.00 86.00 209 GLN A N 1
ATOM 1690 C CA . GLN A 1 209 ? 41.972 13.197 -26.891 1.00 86.00 209 GLN A CA 1
ATOM 1691 C C . GLN A 1 209 ? 41.696 11.691 -26.964 1.00 86.00 209 GLN A C 1
ATOM 1693 O O . GLN A 1 209 ? 42.608 10.881 -26.821 1.00 86.00 209 GLN A O 1
ATOM 1698 N N . MET A 1 210 ? 40.459 11.312 -27.287 1.00 86.06 210 MET A N 1
ATOM 1699 C CA . MET A 1 210 ? 40.068 9.914 -27.489 1.00 86.06 210 MET A CA 1
ATOM 1700 C C . MET A 1 210 ? 40.419 9.371 -28.881 1.00 86.06 210 MET A C 1
ATOM 1702 O O . MET A 1 210 ? 40.118 8.218 -29.188 1.00 86.06 210 MET A O 1
ATOM 1706 N N . SER A 1 211 ? 41.068 10.172 -29.737 1.00 86.94 211 SER A N 1
ATOM 1707 C CA . SER A 1 211 ? 41.379 9.805 -31.124 1.00 86.94 211 SER A CA 1
ATOM 1708 C C . SER A 1 211 ? 40.141 9.337 -31.907 1.00 86.94 211 SER A C 1
ATOM 1710 O O . SER A 1 211 ? 40.213 8.385 -32.697 1.00 86.94 211 SER A O 1
ATOM 1712 N N . VAL A 1 212 ? 39.007 10.001 -31.665 1.00 86.50 212 VAL A N 1
ATOM 1713 C CA . VAL A 1 212 ? 37.726 9.798 -32.349 1.00 86.50 212 VAL A CA 1
ATOM 1714 C C . VAL A 1 212 ? 37.396 11.046 -33.160 1.00 86.50 212 VAL A C 1
ATOM 1716 O O . VAL A 1 212 ? 37.576 12.173 -32.712 1.00 86.50 212 VAL A O 1
ATOM 1719 N N . THR A 1 213 ? 36.917 10.858 -34.381 1.00 83.94 213 THR A N 1
ATOM 1720 C CA . THR A 1 213 ? 36.508 11.939 -35.280 1.00 83.94 213 THR A CA 1
ATOM 1721 C C . THR A 1 213 ? 34.997 12.184 -35.196 1.00 83.94 213 THR A C 1
ATOM 1723 O O . THR A 1 213 ? 34.233 11.247 -34.948 1.00 83.94 213 THR A O 1
ATOM 1726 N N . PRO A 1 214 ? 34.510 13.408 -35.474 1.00 77.56 214 PRO A N 1
ATOM 1727 C CA . PRO A 1 214 ? 33.070 13.686 -35.525 1.00 77.56 214 PRO A CA 1
ATOM 1728 C C . PRO A 1 214 ? 32.297 12.789 -36.509 1.00 77.56 214 PRO A C 1
ATOM 1730 O O . PRO A 1 214 ? 31.151 12.429 -36.253 1.00 77.56 214 PRO A O 1
ATOM 1733 N N . ASN A 1 215 ? 32.933 12.368 -37.608 1.00 73.19 215 ASN A N 1
ATOM 1734 C CA . ASN A 1 215 ? 32.328 11.434 -38.560 1.00 73.19 215 ASN A CA 1
ATOM 1735 C C . ASN A 1 215 ? 32.147 10.029 -37.964 1.00 73.19 215 ASN A C 1
ATOM 1737 O O . ASN A 1 215 ? 31.156 9.368 -38.247 1.00 73.19 215 ASN A O 1
ATOM 1741 N N . GLU A 1 216 ? 33.060 9.559 -37.112 1.00 73.06 216 GLU A N 1
ATOM 1742 C CA . GLU A 1 216 ? 32.897 8.268 -36.424 1.00 73.06 216 GLU A CA 1
ATOM 1743 C C . GLU A 1 216 ? 31.738 8.302 -35.409 1.00 73.06 216 GLU A C 1
ATOM 1745 O O . GLU A 1 216 ? 31.085 7.283 -35.189 1.00 73.06 216 GLU A O 1
ATOM 1750 N N . ILE A 1 217 ? 31.424 9.480 -34.858 1.00 73.69 217 ILE A N 1
ATOM 1751 C CA . ILE A 1 217 ? 30.243 9.707 -34.012 1.00 73.69 217 ILE A CA 1
ATOM 1752 C C . ILE A 1 217 ? 28.952 9.692 -34.845 1.00 73.69 217 ILE A C 1
ATOM 1754 O O . ILE A 1 217 ? 27.975 9.057 -34.442 1.00 73.69 217 ILE A O 1
ATOM 1758 N N . SER A 1 218 ? 28.941 10.329 -36.023 1.00 58.53 218 SER A N 1
ATOM 1759 C CA . SER A 1 218 ? 27.754 10.394 -36.896 1.00 58.53 218 SER A CA 1
ATOM 1760 C C . SER A 1 218 ? 27.386 9.058 -37.557 1.00 58.53 218 SER A C 1
ATOM 1762 O O . SER A 1 218 ? 26.252 8.880 -37.995 1.00 58.53 218 SER A O 1
ATOM 1764 N N . ILE A 1 219 ? 28.322 8.102 -37.596 1.00 51.91 219 ILE A N 1
ATOM 1765 C CA . ILE A 1 219 ? 28.110 6.729 -38.091 1.00 51.91 219 ILE A CA 1
ATOM 1766 C C . ILE A 1 219 ? 27.505 5.810 -37.007 1.00 51.91 219 ILE A C 1
ATOM 1768 O O . ILE A 1 219 ? 27.064 4.693 -37.304 1.00 51.91 219 ILE A O 1
ATOM 1772 N N . SER A 1 220 ? 27.450 6.251 -35.744 1.00 52.06 220 SER A N 1
ATOM 1773 C CA . SER A 1 220 ? 26.795 5.487 -34.678 1.00 52.06 220 SER A CA 1
ATOM 1774 C C . SER A 1 220 ? 25.295 5.291 -34.969 1.00 52.06 220 SER A C 1
ATOM 1776 O O . SER A 1 220 ? 24.661 6.063 -35.679 1.00 52.06 220 SER A O 1
ATOM 1778 N N . TYR A 1 221 ? 24.712 4.198 -34.465 1.00 49.31 221 TYR A N 1
ATOM 1779 C CA . TYR A 1 221 ? 23.318 3.800 -34.741 1.00 49.31 221 TYR A CA 1
ATOM 1780 C C . TYR A 1 221 ? 22.260 4.823 -34.257 1.00 49.31 221 TYR A C 1
ATOM 1782 O O . TYR A 1 221 ? 21.083 4.672 -34.583 1.00 49.31 221 TYR A O 1
ATOM 1790 N N . TYR A 1 222 ? 22.680 5.829 -33.485 1.00 52.28 222 TYR A N 1
ATOM 1791 C CA . TYR A 1 222 ? 21.856 6.806 -32.778 1.00 52.28 222 TYR A CA 1
ATOM 1792 C C . TYR A 1 222 ? 21.937 8.196 -33.444 1.00 52.28 222 TYR A C 1
ATOM 1794 O O . TYR A 1 222 ? 22.808 8.441 -34.277 1.00 52.28 222 TYR A O 1
ATOM 1802 N N . ASP A 1 223 ? 20.982 9.081 -33.143 1.00 53.81 223 ASP A N 1
ATOM 1803 C CA . ASP A 1 223 ? 20.851 10.410 -33.764 1.00 53.81 223 ASP A CA 1
ATOM 1804 C C . ASP A 1 223 ? 22.060 11.337 -33.518 1.00 53.81 223 ASP A C 1
ATOM 1806 O O . ASP A 1 223 ? 22.957 11.033 -32.735 1.00 53.81 223 ASP A O 1
ATOM 1810 N N . SER A 1 224 ? 22.111 12.470 -34.227 1.00 67.44 224 SER A N 1
ATOM 1811 C CA . SER A 1 224 ? 23.088 13.532 -33.950 1.00 67.44 224 SER A CA 1
ATOM 1812 C C . SER A 1 224 ? 23.029 13.940 -32.478 1.00 67.44 224 SER A C 1
ATOM 1814 O O . SER A 1 224 ? 21.943 13.958 -31.903 1.00 67.44 224 SER A O 1
ATOM 1816 N N . ILE A 1 225 ? 24.175 14.294 -31.890 1.00 80.38 225 ILE A N 1
ATOM 1817 C CA . ILE A 1 225 ? 24.224 14.782 -30.507 1.00 80.38 225 ILE A CA 1
ATOM 1818 C C . ILE A 1 225 ? 23.326 16.014 -30.391 1.00 80.38 225 ILE A C 1
ATOM 1820 O O . ILE A 1 225 ? 23.585 17.031 -31.037 1.00 80.38 225 ILE A O 1
ATOM 1824 N N . ASP A 1 226 ? 22.271 15.889 -29.593 1.00 81.44 226 ASP A N 1
ATOM 1825 C CA . ASP A 1 226 ? 21.384 16.990 -29.256 1.00 81.44 226 ASP A CA 1
ATOM 1826 C C . ASP A 1 226 ? 21.953 17.728 -28.040 1.00 81.44 226 ASP A C 1
ATOM 1828 O O . ASP A 1 226 ? 22.292 17.116 -27.025 1.00 81.44 226 ASP A O 1
ATOM 1832 N N . TYR A 1 227 ? 22.122 19.040 -28.172 1.00 84.75 227 TYR A N 1
ATOM 1833 C CA . TYR A 1 227 ? 22.710 19.891 -27.143 1.00 84.75 227 TYR A CA 1
ATOM 1834 C C . TYR A 1 227 ? 21.632 20.813 -26.584 1.00 84.75 227 TYR A C 1
ATOM 1836 O O . TYR A 1 227 ? 20.981 21.539 -27.334 1.00 84.75 227 TYR A O 1
ATOM 1844 N N . ASP A 1 228 ? 21.499 20.846 -25.260 1.00 83.06 228 ASP A N 1
ATOM 1845 C CA . ASP A 1 228 ? 20.568 21.732 -24.566 1.00 83.06 228 ASP A CA 1
ATOM 1846 C C . ASP A 1 228 ? 21.341 22.902 -23.955 1.00 83.06 228 ASP A C 1
ATOM 1848 O O . ASP A 1 228 ? 22.234 22.717 -23.127 1.00 83.06 228 ASP A O 1
ATOM 1852 N N . GLU A 1 229 ? 21.013 24.137 -24.341 1.00 85.62 229 GLU A N 1
ATOM 1853 C CA . GLU A 1 229 ? 21.701 25.305 -23.788 1.00 85.62 229 GLU A CA 1
ATOM 1854 C C . GLU A 1 229 ? 21.499 25.473 -22.275 1.00 85.62 229 GLU A C 1
ATOM 1856 O O . GLU A 1 229 ? 22.305 26.126 -21.608 1.00 85.62 229 GLU A O 1
ATOM 1861 N N . SER A 1 230 ? 20.409 24.926 -21.736 1.00 82.25 230 SER A N 1
ATOM 1862 C CA . SER A 1 230 ? 20.068 24.963 -20.315 1.00 82.25 230 SER A CA 1
ATOM 1863 C C . SER A 1 230 ? 20.678 23.816 -19.504 1.00 82.25 230 SER A C 1
ATOM 1865 O O . SER A 1 230 ? 20.746 23.928 -18.280 1.00 82.25 230 SER A O 1
ATOM 1867 N N . ASP A 1 231 ? 21.184 22.771 -20.167 1.00 84.06 231 ASP A N 1
ATOM 1868 C CA . ASP A 1 231 ? 21.782 21.599 -19.528 1.00 84.06 231 ASP A CA 1
ATOM 1869 C C . ASP A 1 231 ? 23.056 21.142 -20.259 1.00 84.06 231 ASP A C 1
ATOM 1871 O O . ASP A 1 231 ? 23.028 20.385 -21.230 1.00 84.06 231 ASP A O 1
ATOM 1875 N N . LEU A 1 232 ? 24.210 21.568 -19.733 1.00 85.88 232 LEU A N 1
ATOM 1876 C CA . LEU A 1 232 ? 25.524 21.155 -20.236 1.00 85.88 232 LEU A CA 1
ATOM 1877 C C . LEU A 1 232 ? 25.738 19.633 -20.156 1.00 85.88 232 LEU A C 1
ATOM 1879 O O . LEU A 1 232 ? 26.443 19.068 -20.995 1.00 85.88 232 LEU A O 1
ATOM 1883 N N . CYS A 1 233 ? 25.193 18.975 -19.129 1.00 87.62 233 CYS A N 1
ATOM 1884 C CA . CYS A 1 233 ? 25.438 17.553 -18.894 1.00 87.62 233 CYS A CA 1
ATOM 1885 C C . CYS A 1 233 ? 24.755 16.701 -19.961 1.00 87.62 233 CYS A C 1
ATOM 1887 O O . CYS A 1 233 ? 25.330 15.701 -20.384 1.00 87.62 233 CYS A O 1
ATOM 1889 N N . TYR A 1 234 ? 23.582 17.124 -20.440 1.00 86.19 234 TYR A N 1
ATOM 1890 C CA . TYR A 1 234 ? 22.821 16.402 -21.456 1.00 86.19 234 TYR A CA 1
ATOM 1891 C C . TYR A 1 234 ? 23.645 16.128 -22.725 1.00 86.19 234 TYR A C 1
ATOM 1893 O O . TYR A 1 234 ? 23.912 14.971 -23.062 1.00 86.19 234 TYR A O 1
ATOM 1901 N N . GLY A 1 235 ? 24.130 17.184 -23.387 1.00 86.50 235 GLY A N 1
ATOM 1902 C CA . GLY A 1 235 ? 24.905 17.046 -24.624 1.00 86.50 235 GLY A CA 1
ATOM 1903 C C . GLY A 1 235 ? 26.277 16.398 -24.408 1.00 86.50 235 GLY A C 1
ATOM 1904 O O . GLY A 1 235 ? 26.737 15.608 -25.236 1.00 86.50 235 GLY A O 1
ATOM 1905 N N . LEU A 1 236 ? 26.933 16.683 -23.275 1.00 89.31 236 LEU A N 1
ATOM 1906 C CA . LEU A 1 236 ? 28.241 16.111 -22.941 1.00 89.31 236 LEU A CA 1
ATOM 1907 C C . LEU A 1 236 ? 28.170 14.597 -22.694 1.00 89.31 236 LEU A C 1
ATOM 1909 O O . LEU A 1 236 ? 28.981 13.848 -23.240 1.00 89.31 236 LEU A O 1
ATOM 1913 N N . PHE A 1 237 ? 27.209 14.130 -21.895 1.00 90.56 237 PHE A N 1
ATOM 1914 C CA . PHE A 1 237 ? 27.039 12.704 -21.611 1.00 90.56 237 PHE A CA 1
ATOM 1915 C C . PHE A 1 237 ? 26.587 11.928 -22.844 1.00 90.56 237 PHE A C 1
ATOM 1917 O O . PHE A 1 237 ? 27.106 10.841 -23.101 1.00 90.56 237 PHE A O 1
ATOM 1924 N N . LEU A 1 238 ? 25.721 12.510 -23.677 1.00 88.62 238 LEU A N 1
ATOM 1925 C CA . LEU A 1 238 ? 25.358 11.898 -24.950 1.00 88.62 238 LEU A CA 1
ATOM 1926 C C . LEU A 1 238 ? 26.581 11.750 -25.874 1.00 88.62 238 LEU A C 1
ATOM 1928 O O . LEU A 1 238 ? 26.799 10.683 -26.453 1.00 88.62 238 LEU A O 1
ATOM 1932 N N . LEU A 1 239 ? 27.441 12.773 -25.949 1.00 90.56 239 LEU A N 1
ATOM 1933 C CA . LEU A 1 239 ? 28.701 12.703 -26.695 1.00 90.56 239 LEU A CA 1
ATOM 1934 C C . LEU A 1 239 ? 29.637 11.610 -26.158 1.00 90.56 239 LEU A C 1
ATOM 1936 O O . LEU A 1 239 ? 30.216 10.854 -26.942 1.00 90.56 239 LEU A O 1
ATOM 1940 N N . LEU A 1 240 ? 29.783 11.507 -24.836 1.00 91.12 240 LEU A N 1
ATOM 1941 C CA . LEU A 1 240 ? 30.585 10.470 -24.181 1.00 91.12 240 LEU A CA 1
ATOM 1942 C C . LEU A 1 240 ? 30.068 9.072 -24.526 1.00 91.12 240 LEU A C 1
ATOM 1944 O O . LEU A 1 240 ? 30.841 8.216 -24.962 1.00 91.12 240 LEU A O 1
ATOM 1948 N N . ARG A 1 241 ? 28.752 8.862 -24.436 1.00 89.88 241 ARG A N 1
ATOM 1949 C CA . ARG A 1 241 ? 28.105 7.600 -24.807 1.00 89.88 241 ARG A CA 1
ATOM 1950 C C . ARG A 1 241 ? 28.408 7.218 -26.255 1.00 89.88 241 ARG A C 1
ATOM 1952 O O . ARG A 1 241 ? 28.856 6.104 -26.529 1.00 89.88 241 ARG A O 1
ATOM 1959 N N . HIS A 1 242 ? 28.245 8.163 -27.182 1.00 88.50 242 HIS A N 1
ATOM 1960 C CA . HIS A 1 242 ? 28.543 7.940 -28.598 1.00 88.50 242 HIS A CA 1
ATOM 1961 C C . HIS A 1 242 ? 30.034 7.723 -28.871 1.00 88.50 242 HIS A C 1
ATOM 1963 O O . HIS A 1 242 ? 30.399 6.979 -29.781 1.00 88.50 242 HIS A O 1
ATOM 1969 N N . THR A 1 243 ? 30.908 8.314 -28.061 1.00 89.94 243 THR A N 1
ATOM 1970 C CA . THR A 1 243 ? 32.349 8.066 -28.140 1.00 89.94 243 THR A CA 1
ATOM 1971 C C . THR A 1 243 ? 32.675 6.629 -27.745 1.00 89.94 243 THR A C 1
ATOM 1973 O O . THR A 1 243 ? 33.415 5.960 -28.463 1.00 89.94 243 THR A O 1
ATOM 1976 N N . GLY A 1 244 ? 32.058 6.103 -26.681 1.00 90.00 244 GLY A N 1
ATOM 1977 C CA . GLY A 1 244 ? 32.173 4.688 -26.312 1.00 90.00 244 GLY A CA 1
ATOM 1978 C C . GLY A 1 244 ? 31.748 3.750 -27.448 1.00 90.00 244 GLY A C 1
ATOM 1979 O O . GLY A 1 244 ? 32.447 2.784 -27.766 1.00 90.00 244 GLY A O 1
ATOM 1980 N N . TYR A 1 245 ? 30.654 4.084 -28.137 1.00 86.00 245 TYR A N 1
ATOM 1981 C CA . TYR A 1 245 ? 30.213 3.362 -29.332 1.00 86.00 245 TYR A CA 1
ATOM 1982 C C . TYR A 1 245 ? 31.233 3.398 -30.474 1.00 86.00 245 TYR A C 1
ATOM 1984 O O . TYR A 1 245 ? 31.529 2.356 -31.068 1.00 86.00 245 TYR A O 1
ATOM 1992 N N . ALA A 1 246 ? 31.779 4.574 -30.787 1.00 84.31 246 ALA A N 1
ATOM 1993 C CA . ALA A 1 246 ? 32.760 4.744 -31.854 1.00 84.31 246 ALA A CA 1
ATOM 1994 C C . ALA A 1 246 ? 34.053 3.962 -31.567 1.00 84.31 246 ALA A C 1
ATOM 1996 O O . ALA A 1 246 ? 34.547 3.242 -32.439 1.00 84.31 246 ALA A O 1
ATOM 1997 N N . ILE A 1 247 ? 34.555 4.025 -30.328 1.00 85.69 247 ILE A N 1
ATOM 1998 C CA . ILE A 1 247 ? 35.732 3.262 -29.889 1.00 85.69 247 ILE A CA 1
ATOM 1999 C C . ILE A 1 247 ? 35.482 1.759 -30.049 1.00 85.69 247 ILE A C 1
ATOM 2001 O O . ILE A 1 247 ? 36.308 1.058 -30.637 1.00 85.69 247 ILE A O 1
ATOM 2005 N N . HIS A 1 248 ? 34.323 1.265 -29.602 1.00 82.62 248 HIS A N 1
ATOM 2006 C CA . HIS A 1 248 ? 33.970 -0.145 -29.750 1.00 82.62 248 HIS A CA 1
ATOM 2007 C C . HIS A 1 248 ? 34.005 -0.598 -31.216 1.00 82.62 248 HIS A C 1
ATOM 2009 O O . HIS A 1 248 ? 34.621 -1.614 -31.544 1.00 82.62 248 HIS A O 1
ATOM 2015 N N . GLN A 1 249 ? 33.392 0.176 -32.117 1.00 75.94 249 GLN A N 1
ATOM 2016 C CA . GLN A 1 249 ? 33.382 -0.138 -33.548 1.00 75.94 249 GLN A CA 1
ATOM 2017 C C . GLN A 1 249 ? 34.790 -0.124 -34.158 1.00 75.94 249 GLN A C 1
ATOM 2019 O O . GLN A 1 249 ? 35.122 -1.002 -34.958 1.00 75.94 249 GLN A O 1
ATOM 2024 N N . LYS A 1 250 ? 35.635 0.834 -33.762 1.00 76.38 250 LYS A N 1
ATOM 2025 C CA . LYS A 1 250 ? 37.021 0.952 -34.232 1.00 76.38 250 LYS A CA 1
ATOM 2026 C C . LYS A 1 250 ? 37.863 -0.262 -33.833 1.00 76.38 250 LYS A C 1
ATOM 2028 O O . LYS A 1 250 ? 38.566 -0.823 -34.674 1.00 76.38 250 LYS A O 1
ATOM 2033 N N . CYS A 1 251 ? 37.726 -0.728 -32.592 1.00 73.75 251 CYS A N 1
ATOM 2034 C CA . CYS A 1 251 ? 38.402 -1.934 -32.109 1.00 73.75 251 CYS A CA 1
ATOM 2035 C C . CYS A 1 251 ? 37.900 -3.215 -32.803 1.00 73.75 251 CYS A C 1
ATOM 2037 O O . CYS A 1 251 ? 38.698 -4.104 -33.102 1.00 73.75 251 CYS A O 1
ATOM 2039 N N . LEU A 1 252 ? 36.602 -3.317 -33.114 1.00 67.06 252 LEU A N 1
ATOM 2040 C CA . LEU A 1 252 ? 36.064 -4.452 -33.877 1.00 67.06 252 LEU A CA 1
ATOM 2041 C C . LEU A 1 252 ? 36.601 -4.493 -35.317 1.00 67.06 252 LEU A C 1
ATOM 2043 O O . LEU A 1 252 ? 36.986 -5.558 -35.805 1.00 67.06 252 LEU A O 1
ATOM 2047 N N . ALA A 1 253 ? 36.687 -3.334 -35.977 1.00 60.59 253 ALA A N 1
ATOM 2048 C CA . ALA A 1 253 ? 37.188 -3.220 -37.346 1.00 60.59 253 ALA A CA 1
ATOM 2049 C C . ALA A 1 253 ? 38.661 -3.650 -37.490 1.00 60.59 253 ALA A C 1
ATOM 2051 O O . ALA A 1 253 ? 39.032 -4.217 -38.518 1.00 60.59 253 ALA A O 1
ATOM 2052 N N . GLN A 1 254 ? 39.482 -3.423 -36.459 1.00 55.06 254 GLN A N 1
ATOM 2053 C CA . GLN A 1 254 ? 40.897 -3.814 -36.427 1.00 55.06 254 GLN A CA 1
ATOM 2054 C C . GLN A 1 254 ? 41.101 -5.327 -36.239 1.00 55.06 254 GLN A C 1
ATOM 2056 O O . GLN A 1 254 ? 42.060 -5.887 -36.763 1.00 55.06 254 GLN A O 1
ATOM 2061 N N . ASN A 1 255 ? 40.171 -6.015 -35.568 1.00 49.47 255 ASN A N 1
ATOM 2062 C CA . ASN A 1 255 ? 40.280 -7.438 -35.223 1.00 49.47 255 ASN A CA 1
ATOM 2063 C C . ASN A 1 255 ? 39.659 -8.390 -36.261 1.00 49.47 255 ASN A C 1
ATOM 2065 O O . ASN A 1 255 ? 39.338 -9.531 -35.937 1.00 49.47 255 ASN A O 1
ATOM 2069 N N . SER A 1 256 ? 39.478 -7.956 -37.515 1.00 46.84 256 SER A N 1
ATOM 2070 C CA . SER A 1 256 ? 38.820 -8.701 -38.613 1.00 46.84 256 SER A CA 1
ATOM 2071 C C . SER A 1 256 ? 37.343 -9.076 -38.387 1.00 46.84 256 SER A C 1
ATOM 2073 O O . SER A 1 256 ? 36.712 -9.658 -39.267 1.00 46.84 256 SER A O 1
ATOM 2075 N N . ILE A 1 257 ? 36.742 -8.662 -37.267 1.00 47.94 257 ILE A N 1
ATOM 2076 C CA . ILE A 1 257 ? 35.322 -8.858 -36.969 1.00 47.94 257 ILE A CA 1
ATOM 2077 C C . ILE A 1 257 ? 34.552 -7.666 -37.541 1.00 47.94 257 ILE A C 1
ATOM 2079 O O . ILE A 1 257 ? 34.170 -6.734 -36.837 1.00 47.94 257 ILE A O 1
ATOM 2083 N N . LYS A 1 258 ? 34.277 -7.690 -38.847 1.00 50.19 258 LYS A N 1
ATOM 2084 C CA . LYS A 1 258 ? 33.258 -6.808 -39.442 1.00 50.19 258 LYS A CA 1
ATOM 2085 C C . LYS A 1 258 ? 31.855 -7.350 -39.117 1.00 50.19 258 LYS A C 1
ATOM 2087 O O . LYS A 1 258 ? 31.071 -7.608 -40.024 1.00 50.19 258 LYS A O 1
ATOM 2092 N N . SER A 1 259 ? 31.529 -7.581 -37.840 1.00 47.66 259 SER A N 1
ATOM 2093 C CA . SER A 1 259 ? 30.185 -8.039 -37.465 1.00 47.66 259 SER A CA 1
ATOM 2094 C C . SER A 1 259 ? 29.198 -6.879 -37.547 1.00 47.66 259 SER A C 1
ATOM 2096 O O . SER A 1 259 ? 29.388 -5.847 -36.907 1.00 47.66 259 SER A O 1
ATOM 2098 N N . SER A 1 260 ? 28.129 -7.061 -38.315 1.00 47.03 260 SER A N 1
ATOM 2099 C CA . SER A 1 260 ? 27.060 -6.083 -38.527 1.00 47.03 260 SER A CA 1
ATOM 2100 C C . SER A 1 260 ? 25.988 -6.071 -37.438 1.00 47.03 260 SER A C 1
ATOM 2102 O O . SER A 1 260 ? 24.981 -5.394 -37.598 1.00 47.03 260 SER A O 1
ATOM 2104 N N . ILE A 1 261 ? 26.158 -6.802 -36.336 1.00 50.91 261 ILE A N 1
ATOM 2105 C CA . ILE A 1 261 ? 25.080 -6.963 -35.355 1.00 50.91 261 ILE A CA 1
ATOM 2106 C C . ILE A 1 261 ? 25.293 -5.955 -34.231 1.00 50.91 261 ILE A C 1
ATOM 2108 O O . ILE A 1 261 ? 25.779 -6.239 -33.143 1.00 50.91 261 ILE A O 1
ATOM 2112 N N . THR A 1 262 ? 24.945 -4.719 -34.562 1.00 49.97 262 THR A N 1
ATOM 2113 C CA . THR A 1 262 ? 25.045 -3.495 -33.752 1.00 49.97 262 THR A CA 1
ATOM 2114 C C . THR A 1 262 ? 24.039 -3.408 -32.597 1.00 49.97 262 THR A C 1
ATOM 2116 O O . THR A 1 262 ? 23.958 -2.373 -31.946 1.00 49.97 262 THR A O 1
ATOM 2119 N N . LYS A 1 263 ? 23.273 -4.472 -32.324 1.00 56.31 263 LYS A N 1
ATOM 2120 C CA . LYS A 1 263 ? 22.279 -4.545 -31.235 1.00 56.31 263 LYS A CA 1
ATOM 2121 C C . LYS A 1 263 ? 22.709 -5.444 -30.069 1.00 56.31 263 LYS A C 1
ATOM 2123 O O . LYS A 1 263 ? 21.876 -5.873 -29.285 1.00 56.31 263 LYS A O 1
ATOM 2128 N N . HIS A 1 264 ? 24.001 -5.741 -29.965 1.00 66.19 264 HIS A N 1
ATOM 2129 C CA . HIS A 1 264 ? 24.537 -6.575 -28.893 1.00 66.19 264 HIS A CA 1
ATOM 2130 C C . HIS A 1 264 ? 24.744 -5.765 -27.604 1.00 66.19 264 HIS A C 1
ATOM 2132 O O . HIS A 1 264 ? 25.189 -4.617 -27.659 1.00 66.19 264 HIS A O 1
ATOM 2138 N N . ILE A 1 265 ? 24.521 -6.378 -26.436 1.00 74.88 265 ILE A N 1
ATOM 2139 C CA . ILE A 1 265 ? 24.627 -5.718 -25.119 1.00 74.88 265 ILE A CA 1
ATOM 2140 C C . ILE A 1 265 ? 25.991 -5.048 -24.884 1.00 74.88 265 ILE A C 1
ATOM 2142 O O . ILE A 1 265 ? 26.092 -4.017 -24.222 1.00 74.88 265 ILE A O 1
ATOM 2146 N N . MET A 1 266 ? 27.056 -5.605 -25.466 1.00 77.19 266 MET A N 1
ATOM 2147 C CA . MET A 1 266 ? 28.408 -5.047 -25.359 1.00 77.19 266 MET A CA 1
ATOM 2148 C C . MET A 1 266 ? 28.532 -3.663 -25.989 1.00 77.19 266 MET A C 1
ATOM 2150 O O . MET A 1 266 ? 29.278 -2.845 -25.463 1.00 77.19 266 MET A O 1
ATOM 2154 N N . TYR A 1 267 ? 27.786 -3.383 -27.060 1.00 77.50 267 TYR A N 1
ATOM 2155 C CA . TYR A 1 267 ? 27.767 -2.059 -27.672 1.00 77.50 267 TYR A CA 1
ATOM 2156 C C . TYR A 1 267 ? 27.244 -1.024 -26.674 1.00 77.50 267 TYR A C 1
ATOM 2158 O O . TYR A 1 267 ? 27.915 -0.034 -26.390 1.00 77.50 267 TYR A O 1
ATOM 2166 N N . GLU A 1 268 ? 26.101 -1.327 -26.054 1.00 83.56 268 GLU A N 1
ATOM 2167 C CA . GLU A 1 268 ? 25.485 -0.480 -25.035 1.00 83.56 268 GLU A CA 1
ATOM 2168 C C . GLU A 1 268 ? 26.356 -0.333 -23.787 1.00 83.56 268 GLU A C 1
ATOM 2170 O O . GLU A 1 268 ? 26.497 0.760 -23.244 1.00 83.56 268 GLU A O 1
ATOM 2175 N N . THR A 1 269 ? 27.015 -1.422 -23.391 1.00 88.31 269 THR A N 1
ATOM 2176 C CA . THR A 1 269 ? 27.940 -1.446 -22.255 1.00 88.31 269 THR A CA 1
ATOM 2177 C C . THR A 1 269 ? 29.103 -0.479 -22.462 1.00 88.31 269 THR A C 1
ATOM 2179 O O . THR A 1 269 ? 29.463 0.220 -21.525 1.00 88.31 269 THR A O 1
ATOM 2182 N N . GLN A 1 270 ? 29.680 -0.389 -23.669 1.00 89.56 270 GLN A N 1
ATOM 2183 C CA . GLN A 1 270 ? 30.765 0.569 -23.935 1.00 89.56 270 GLN A CA 1
ATOM 2184 C C . GLN A 1 270 ? 30.281 2.023 -23.898 1.00 89.56 270 GLN A C 1
ATOM 2186 O O . GLN A 1 270 ? 30.995 2.890 -23.396 1.00 89.56 270 GLN A O 1
ATOM 2191 N N . GLY A 1 271 ? 29.066 2.287 -24.390 1.00 89.25 271 GLY A N 1
ATOM 2192 C CA . GLY A 1 271 ? 28.452 3.611 -24.290 1.00 89.25 271 GLY A CA 1
ATOM 2193 C C . GLY A 1 271 ? 28.225 4.024 -22.837 1.00 89.25 271 GLY A C 1
ATOM 2194 O O . GLY A 1 271 ? 28.710 5.070 -22.415 1.00 89.25 271 GLY A O 1
ATOM 2195 N N . LEU A 1 272 ? 27.562 3.170 -22.051 1.00 90.12 272 LEU A N 1
ATOM 2196 C CA . LEU A 1 272 ? 27.309 3.416 -20.628 1.00 90.12 272 LEU A CA 1
ATOM 2197 C C . LEU A 1 272 ? 28.597 3.477 -19.805 1.00 90.12 272 LEU A C 1
ATOM 2199 O O . LEU A 1 272 ? 28.682 4.272 -18.879 1.00 90.12 272 LEU A O 1
ATOM 2203 N N . PHE A 1 273 ? 29.616 2.686 -20.142 1.00 93.38 273 PHE A N 1
ATOM 2204 C CA . PHE A 1 273 ? 30.919 2.763 -19.488 1.00 93.38 273 PHE A CA 1
ATOM 2205 C C . PHE A 1 273 ? 31.550 4.146 -19.680 1.00 93.38 273 PHE A C 1
ATOM 2207 O O . PHE A 1 273 ? 31.962 4.781 -18.711 1.00 93.38 273 PHE A O 1
ATOM 2214 N N . MET A 1 274 ? 31.569 4.655 -20.915 1.00 92.75 274 MET A N 1
ATOM 2215 C CA . MET A 1 274 ? 32.115 5.984 -21.185 1.00 92.75 274 MET A CA 1
ATOM 2216 C C . MET A 1 274 ? 31.264 7.097 -20.555 1.00 92.75 274 MET A C 1
ATOM 2218 O O . MET A 1 274 ? 31.803 8.051 -20.008 1.00 92.75 274 MET A O 1
ATOM 2222 N N . GLU A 1 275 ? 29.939 6.968 -20.599 1.00 91.69 275 GLU A N 1
ATOM 2223 C CA . GLU A 1 275 ? 29.007 7.965 -20.072 1.00 91.69 275 GLU A CA 1
ATOM 2224 C C . GLU A 1 275 ? 28.964 8.004 -18.536 1.00 91.69 275 GLU A C 1
ATOM 2226 O O . GLU A 1 275 ? 29.137 9.064 -17.942 1.00 91.69 275 GLU A O 1
ATOM 2231 N N . LYS A 1 276 ? 28.705 6.858 -17.896 1.00 90.19 276 LYS A N 1
ATOM 2232 C CA . LYS A 1 276 ? 28.342 6.746 -16.474 1.00 90.19 276 LYS A CA 1
ATOM 2233 C C . LYS A 1 276 ? 29.471 6.281 -15.565 1.00 90.19 276 LYS A C 1
ATOM 2235 O O . LYS A 1 276 ? 29.362 6.474 -14.366 1.00 90.19 276 LYS A O 1
ATOM 2240 N N . ILE A 1 277 ? 30.520 5.650 -16.097 1.00 92.56 277 ILE A N 1
ATOM 2241 C CA . ILE A 1 277 ? 31.666 5.216 -15.279 1.00 92.56 277 ILE A CA 1
ATOM 2242 C C . ILE A 1 277 ? 32.831 6.185 -15.445 1.00 92.56 277 ILE A C 1
ATOM 2244 O O . ILE A 1 277 ? 33.409 6.619 -14.455 1.00 92.56 277 ILE A O 1
ATOM 2248 N N . ILE A 1 278 ? 33.165 6.544 -16.687 1.00 93.25 278 ILE A N 1
ATOM 2249 C CA . ILE A 1 278 ? 34.222 7.521 -16.970 1.00 93.25 278 ILE A CA 1
ATOM 2250 C C . ILE A 1 278 ? 33.683 8.946 -16.835 1.00 93.25 278 ILE A C 1
ATOM 2252 O O . ILE A 1 278 ? 34.231 9.728 -16.071 1.00 93.25 278 ILE A O 1
ATOM 2256 N N . GLY A 1 279 ? 32.594 9.285 -17.529 1.00 91.19 279 GLY A N 1
ATOM 2257 C CA . GLY A 1 279 ? 32.074 10.654 -17.621 1.00 91.19 279 GLY A CA 1
ATOM 2258 C C . GLY A 1 279 ? 31.664 11.307 -16.298 1.00 91.19 279 GLY A C 1
ATOM 2259 O O . GLY A 1 279 ? 31.620 12.532 -16.209 1.00 91.19 279 GLY A O 1
ATOM 2260 N N . THR A 1 280 ? 31.390 10.518 -15.264 1.00 92.50 280 THR A N 1
ATOM 2261 C CA . THR A 1 280 ? 30.992 10.980 -13.924 1.00 92.50 280 THR A CA 1
ATOM 2262 C C . THR A 1 280 ? 32.091 10.778 -12.873 1.00 92.50 280 THR A C 1
ATOM 2264 O O . THR A 1 280 ? 31.917 11.173 -11.715 1.00 92.50 280 THR A O 1
ATOM 2267 N N . SER A 1 281 ? 33.227 10.185 -13.261 1.00 95.06 281 SER A N 1
ATOM 2268 C CA . SER A 1 281 ? 34.351 9.895 -12.371 1.00 95.06 281 SER A CA 1
ATOM 2269 C C . SER A 1 281 ? 35.047 11.180 -11.928 1.00 95.06 281 SER A C 1
ATOM 2271 O O . SER A 1 281 ? 35.078 12.187 -12.645 1.00 95.06 281 SER A O 1
ATOM 2273 N N . ARG A 1 282 ? 35.655 11.148 -10.739 1.00 95.38 282 ARG A N 1
ATOM 2274 C CA . ARG A 1 282 ? 36.379 12.311 -10.216 1.00 95.38 282 ARG A CA 1
ATOM 2275 C C . ARG A 1 282 ? 37.563 12.678 -11.108 1.00 95.38 282 ARG A C 1
ATOM 2277 O O . ARG A 1 282 ? 37.785 13.854 -11.365 1.00 95.38 282 ARG A O 1
ATOM 2284 N N . GLU A 1 283 ? 38.260 11.677 -11.628 1.00 94.88 283 GLU A N 1
ATOM 2285 C CA . GLU A 1 283 ? 39.412 11.822 -12.515 1.00 94.88 283 GLU A CA 1
ATOM 2286 C C . GLU A 1 283 ? 39.019 12.500 -13.832 1.00 94.88 283 GLU A C 1
ATOM 2288 O O . GLU A 1 283 ? 39.708 13.407 -14.300 1.00 94.88 283 GLU A O 1
ATOM 2293 N N . PHE A 1 284 ? 37.884 12.109 -14.421 1.00 93.06 284 PHE A N 1
ATOM 2294 C CA . PHE A 1 284 ? 37.374 12.776 -15.616 1.00 93.06 284 PHE A CA 1
ATOM 2295 C C . PHE A 1 284 ? 36.975 14.224 -15.329 1.00 93.06 284 PHE A C 1
ATOM 2297 O O . PHE A 1 284 ? 37.268 15.120 -16.123 1.00 93.06 284 PHE A O 1
ATOM 2304 N N . ILE A 1 285 ? 36.342 14.475 -14.182 1.00 93.81 285 ILE A N 1
ATOM 2305 C CA . ILE A 1 285 ? 35.951 15.827 -13.783 1.00 93.81 285 ILE A CA 1
ATOM 2306 C C . ILE A 1 285 ? 37.187 16.711 -13.577 1.00 93.81 285 ILE A C 1
ATOM 2308 O O . ILE A 1 285 ? 37.212 17.839 -14.062 1.00 93.81 285 ILE A O 1
ATOM 2312 N N . GLU A 1 286 ? 38.235 16.204 -12.929 1.00 94.00 286 GLU A N 1
ATOM 2313 C CA . GLU A 1 286 ? 39.521 16.899 -12.779 1.00 94.00 286 GLU A CA 1
ATOM 2314 C C . GLU A 1 286 ? 40.165 17.213 -14.135 1.00 94.00 286 GLU A C 1
ATOM 2316 O O . GLU A 1 286 ? 40.687 18.310 -14.336 1.00 94.00 286 GLU A O 1
ATOM 2321 N N . PHE A 1 287 ? 40.062 16.293 -15.094 1.00 91.69 287 PHE A N 1
ATOM 2322 C CA . PHE A 1 287 ? 40.546 16.485 -16.459 1.00 91.69 287 PHE A CA 1
ATOM 2323 C C . PHE A 1 287 ? 39.749 17.546 -17.247 1.00 91.69 287 PHE A C 1
ATOM 2325 O O . PHE A 1 287 ? 40.332 18.380 -17.951 1.00 91.69 287 PHE A O 1
ATOM 2332 N N . ILE A 1 288 ? 38.416 17.545 -17.152 1.00 89.00 288 ILE A N 1
ATOM 2333 C CA . ILE A 1 288 ? 37.559 18.435 -17.953 1.00 89.00 288 ILE A CA 1
ATOM 2334 C C . ILE A 1 288 ? 37.394 19.826 -17.323 1.00 89.00 288 ILE A C 1
ATOM 2336 O O . ILE A 1 288 ? 37.121 20.799 -18.028 1.00 89.00 288 ILE A O 1
ATOM 2340 N N . GLN A 1 289 ? 37.599 19.953 -16.009 1.00 90.75 289 GLN A N 1
ATOM 2341 C CA . GLN A 1 289 ? 37.388 21.191 -15.259 1.00 90.75 289 GLN A CA 1
ATOM 2342 C C . GLN A 1 289 ? 38.157 22.405 -15.822 1.00 90.75 289 GLN A C 1
ATOM 2344 O O . GLN A 1 289 ? 37.522 23.456 -15.989 1.00 90.75 289 GLN A O 1
ATOM 2349 N N . PRO A 1 290 ? 39.462 22.318 -16.164 1.00 88.69 290 PRO A N 1
ATOM 2350 C CA . PRO A 1 290 ? 40.195 23.455 -16.722 1.00 88.69 290 PRO A CA 1
ATOM 2351 C C . PRO A 1 290 ? 39.581 23.951 -18.035 1.00 88.69 290 PRO A C 1
ATOM 2353 O O . PRO A 1 290 ? 39.423 25.155 -18.231 1.00 88.69 290 PRO A O 1
ATOM 2356 N N . HIS A 1 291 ? 39.146 23.018 -18.885 1.00 86.88 291 HIS A N 1
ATOM 2357 C CA . HIS A 1 291 ? 38.541 23.297 -20.185 1.00 86.88 291 HIS A CA 1
ATOM 2358 C C . HIS A 1 291 ? 37.143 23.913 -20.051 1.00 86.88 291 HIS A C 1
ATOM 2360 O O . HIS A 1 291 ? 36.811 24.852 -20.774 1.00 86.88 291 HIS A O 1
ATOM 2366 N N . ILE A 1 292 ? 36.340 23.440 -19.091 1.00 86.44 292 ILE A N 1
ATOM 2367 C CA . ILE A 1 292 ? 35.047 24.048 -18.739 1.00 86.44 292 ILE A CA 1
ATOM 2368 C C . ILE A 1 292 ? 35.252 25.494 -18.280 1.00 86.44 292 ILE A C 1
ATOM 2370 O O . ILE A 1 292 ? 34.557 26.401 -18.738 1.00 86.44 292 ILE A O 1
ATOM 2374 N N . LYS A 1 293 ? 36.233 25.730 -17.404 1.00 83.56 293 LYS A N 1
ATOM 2375 C CA . LYS A 1 293 ? 36.535 27.064 -16.875 1.00 83.56 293 LYS A CA 1
ATOM 2376 C C . LYS A 1 293 ? 36.986 28.032 -17.973 1.00 83.56 293 LYS A C 1
ATOM 2378 O O . LYS A 1 293 ? 36.537 29.177 -17.989 1.00 83.56 293 LYS A O 1
ATOM 2383 N N . GLU A 1 294 ? 37.853 27.579 -18.874 1.00 81.38 294 GLU A N 1
ATOM 2384 C CA . GLU A 1 294 ? 38.375 28.376 -19.986 1.00 81.38 294 GLU A CA 1
ATOM 2385 C C . GLU A 1 294 ? 37.289 28.678 -21.029 1.00 81.38 294 GLU A C 1
ATOM 2387 O O . GLU A 1 294 ? 36.982 29.841 -21.298 1.00 81.38 294 GLU A O 1
ATOM 2392 N N . LYS A 1 295 ? 36.657 27.638 -21.585 1.00 75.50 295 LYS A N 1
ATOM 2393 C CA . LYS A 1 295 ? 35.761 27.782 -22.740 1.00 75.50 295 LYS A CA 1
ATOM 2394 C C . LYS A 1 295 ? 34.374 28.301 -22.398 1.00 75.50 295 LYS A C 1
ATOM 2396 O O . LYS A 1 295 ? 33.746 28.959 -23.226 1.00 75.50 295 LYS A O 1
ATOM 2401 N N . LEU A 1 296 ? 33.875 28.032 -21.191 1.00 75.75 296 LEU A N 1
ATOM 2402 C CA . LEU A 1 296 ? 32.512 28.427 -20.823 1.00 75.75 296 LEU A CA 1
ATOM 2403 C C . LEU A 1 296 ? 32.457 29.804 -20.143 1.00 75.75 296 LEU A C 1
ATOM 2405 O O . LEU A 1 296 ? 31.369 30.363 -20.011 1.00 75.75 296 LEU A O 1
ATOM 2409 N N . SER A 1 297 ? 33.611 30.405 -19.805 1.00 62.25 297 SER A N 1
ATOM 2410 C CA . SER A 1 297 ? 33.731 31.779 -19.280 1.00 62.25 297 SER A CA 1
ATOM 2411 C C . SER A 1 297 ? 32.770 32.080 -18.119 1.00 62.25 297 SER A C 1
ATOM 2413 O O . SER A 1 297 ? 32.108 33.120 -18.093 1.00 62.25 297 SER A O 1
ATOM 2415 N N . THR A 1 298 ? 32.662 31.173 -17.146 1.00 58.22 298 THR A N 1
ATOM 2416 C CA . THR A 1 298 ? 31.797 31.382 -15.980 1.00 58.22 298 THR A CA 1
ATOM 2417 C C . THR A 1 298 ? 32.378 32.502 -15.109 1.00 58.22 298 THR A C 1
ATOM 2419 O O . THR A 1 298 ? 33.379 32.308 -14.415 1.00 58.22 298 THR A O 1
ATOM 2422 N N . LYS A 1 299 ? 31.778 33.700 -15.145 1.00 49.38 299 LYS A N 1
ATOM 2423 C CA . LYS A 1 299 ? 32.125 34.811 -14.243 1.00 49.38 299 LYS A CA 1
ATOM 2424 C C . LYS A 1 299 ? 31.745 34.435 -12.804 1.00 49.38 299 LYS A C 1
ATOM 2426 O O . LYS A 1 299 ? 30.627 34.670 -12.369 1.00 49.38 299 LYS A O 1
ATOM 2431 N N . GLY A 1 300 ? 32.682 33.839 -12.072 1.00 52.22 300 GLY A N 1
ATOM 2432 C CA . GLY A 1 300 ? 32.539 33.501 -10.655 1.00 52.22 300 GLY A CA 1
ATOM 2433 C C . GLY A 1 300 ? 33.423 32.315 -10.276 1.00 52.22 300 GLY A C 1
ATOM 2434 O O . GLY A 1 300 ? 33.408 31.291 -10.946 1.00 52.22 300 GLY A O 1
ATOM 2435 N N . LYS A 1 301 ? 34.198 32.432 -9.190 1.00 51.69 301 LYS A N 1
ATOM 2436 C CA . LYS A 1 301 ? 35.136 31.386 -8.727 1.00 51.69 301 LYS A CA 1
ATOM 2437 C C . LYS A 1 301 ? 34.461 30.067 -8.285 1.00 51.69 301 LYS A C 1
ATOM 2439 O O . LYS A 1 301 ? 35.179 29.120 -7.996 1.00 51.69 301 LYS A O 1
ATOM 2444 N N . ILE A 1 302 ? 33.126 30.006 -8.205 1.00 55.50 302 ILE A N 1
ATOM 2445 C CA . ILE A 1 302 ? 32.388 28.967 -7.462 1.00 55.50 302 ILE A CA 1
ATOM 2446 C C . ILE A 1 302 ? 31.746 27.901 -8.380 1.00 55.50 302 ILE A C 1
ATOM 2448 O O . ILE A 1 302 ? 31.696 26.738 -7.996 1.00 55.50 302 ILE A O 1
ATOM 2452 N N . ASN A 1 303 ? 31.329 28.232 -9.611 1.00 65.19 303 ASN A N 1
ATOM 2453 C CA . ASN A 1 303 ? 30.529 27.304 -10.440 1.00 65.19 303 ASN A CA 1
ATOM 2454 C C . ASN A 1 303 ? 31.349 26.178 -11.096 1.00 65.19 303 ASN A C 1
ATOM 2456 O O . ASN A 1 303 ? 30.782 25.164 -11.493 1.00 65.19 303 ASN A O 1
ATOM 2460 N N . SER A 1 304 ? 32.669 26.339 -11.216 1.00 71.38 304 SER A N 1
ATOM 2461 C CA . SER A 1 304 ? 33.540 25.408 -11.943 1.00 71.38 304 SER A CA 1
ATOM 2462 C C . SER A 1 304 ? 34.556 24.693 -11.046 1.00 71.38 304 SER A C 1
ATOM 2464 O O . SER A 1 304 ? 35.597 24.295 -11.558 1.00 71.38 304 SER A O 1
ATOM 2466 N N . SER A 1 305 ? 34.369 24.610 -9.722 1.00 87.00 305 SER A N 1
ATOM 2467 C CA . SER A 1 305 ? 35.260 23.776 -8.895 1.00 87.00 305 SER A CA 1
ATOM 2468 C C . SER A 1 305 ? 35.028 22.292 -9.189 1.00 87.00 305 SER A C 1
ATOM 2470 O O . SER A 1 305 ? 33.932 21.908 -9.597 1.00 87.00 305 SER A O 1
ATOM 2472 N N . VAL A 1 306 ? 36.049 21.458 -8.973 1.00 90.50 306 VAL A N 1
ATOM 2473 C CA . VAL A 1 306 ? 35.951 20.000 -9.164 1.00 90.50 306 VAL A CA 1
ATOM 2474 C C . VAL A 1 306 ? 34.828 19.427 -8.300 1.00 90.50 306 VAL A C 1
ATOM 2476 O O . VAL A 1 306 ? 33.998 18.676 -8.796 1.00 90.50 306 VAL A O 1
ATOM 2479 N N . GLU A 1 307 ? 34.731 19.848 -7.038 1.00 91.25 307 GLU A N 1
ATOM 2480 C CA . GLU A 1 307 ? 33.691 19.402 -6.108 1.00 91.25 307 GLU A CA 1
ATOM 2481 C C . GLU A 1 307 ? 32.286 19.797 -6.576 1.00 91.25 307 GLU A C 1
ATOM 2483 O O . GLU A 1 307 ? 31.370 18.979 -6.526 1.00 91.25 307 GLU A O 1
ATOM 2488 N N . ASN A 1 308 ? 32.100 21.029 -7.064 1.00 90.00 308 ASN A N 1
ATOM 2489 C CA . ASN A 1 308 ? 30.795 21.476 -7.550 1.00 90.00 308 ASN A CA 1
ATOM 2490 C C . ASN A 1 308 ? 30.393 20.729 -8.830 1.00 90.00 308 ASN A C 1
ATOM 2492 O O . ASN A 1 308 ? 29.259 20.271 -8.938 1.00 90.00 308 ASN A O 1
ATOM 2496 N N . LEU A 1 309 ? 31.326 20.552 -9.772 1.00 90.38 309 LEU A N 1
ATOM 2497 C CA . LEU A 1 309 ? 31.088 19.776 -10.992 1.00 90.38 309 LEU A CA 1
ATOM 2498 C C . LEU A 1 309 ? 30.787 18.307 -10.681 1.00 90.38 309 LEU A C 1
ATOM 2500 O O . LEU A 1 309 ? 29.880 17.746 -11.285 1.00 90.38 309 LEU A O 1
ATOM 2504 N N . TYR A 1 310 ? 31.472 17.713 -9.701 1.00 92.81 310 TYR A N 1
ATOM 2505 C CA . TYR A 1 310 ? 31.209 16.344 -9.259 1.00 92.81 310 TYR A CA 1
ATOM 2506 C C . TYR A 1 310 ? 29.784 16.159 -8.749 1.00 92.81 310 TYR A C 1
ATOM 2508 O O . TYR A 1 310 ? 29.116 15.203 -9.143 1.00 92.81 310 TYR A O 1
ATOM 2516 N N . LEU A 1 311 ? 29.295 17.096 -7.933 1.00 91.44 311 LEU A N 1
ATOM 2517 C CA . LEU A 1 311 ? 27.916 17.077 -7.442 1.00 91.44 311 LEU A CA 1
ATOM 2518 C C . LEU A 1 311 ? 26.890 17.287 -8.565 1.00 91.44 311 LEU A C 1
ATOM 2520 O O . LEU A 1 311 ? 25.819 16.691 -8.517 1.00 91.44 311 LEU A O 1
ATOM 2524 N N . ILE A 1 312 ? 27.202 18.106 -9.575 1.00 89.69 312 ILE A N 1
ATOM 2525 C CA . ILE A 1 312 ? 26.322 18.327 -10.735 1.00 89.69 312 ILE A CA 1
ATOM 2526 C C . ILE A 1 312 ? 26.259 17.075 -11.615 1.00 89.69 312 ILE A C 1
ATOM 2528 O O . ILE A 1 312 ? 25.169 16.627 -11.958 1.00 89.69 312 ILE A O 1
ATOM 2532 N N . PHE A 1 313 ? 27.412 16.498 -11.955 1.00 91.19 313 PHE A N 1
ATOM 2533 C CA . PHE A 1 313 ? 27.523 15.369 -12.884 1.00 91.19 313 PHE A CA 1
ATOM 2534 C C . PHE A 1 313 ? 26.934 14.081 -12.296 1.00 91.19 313 PHE A C 1
ATOM 2536 O O . PHE A 1 313 ? 26.421 13.249 -13.038 1.00 91.19 313 PHE A O 1
ATOM 2543 N N . ASN A 1 314 ? 26.968 13.938 -10.968 1.00 91.31 314 ASN A N 1
ATOM 2544 C CA . ASN A 1 314 ? 26.420 12.793 -10.235 1.00 91.31 314 ASN A CA 1
ATOM 2545 C C . ASN A 1 314 ? 25.070 13.095 -9.566 1.00 91.31 314 ASN A C 1
ATOM 2547 O O . ASN A 1 314 ? 24.661 12.391 -8.640 1.00 91.31 314 ASN A O 1
ATOM 2551 N N . LYS A 1 315 ? 24.379 14.159 -9.988 1.00 89.44 315 LYS A N 1
ATOM 2552 C CA . LYS A 1 315 ? 23.087 14.515 -9.411 1.00 89.44 315 LYS A CA 1
ATOM 2553 C C . LYS A 1 315 ? 22.043 13.457 -9.764 1.00 89.44 315 LYS A C 1
ATOM 2555 O O . LYS A 1 315 ? 21.700 13.268 -10.927 1.00 89.44 315 LYS A O 1
ATOM 2560 N N . VAL A 1 316 ? 21.467 12.843 -8.739 1.00 86.94 316 VAL A N 1
ATOM 2561 C CA . VAL A 1 316 ? 20.303 11.969 -8.857 1.00 86.94 316 VAL A CA 1
ATOM 2562 C C . VAL A 1 316 ? 19.046 12.822 -8.963 1.00 86.94 316 VAL A C 1
ATOM 2564 O O . VAL A 1 316 ? 18.728 13.599 -8.055 1.00 86.94 316 VAL A O 1
ATOM 2567 N N . ASN A 1 317 ? 18.337 12.676 -10.080 1.00 78.12 317 ASN A N 1
ATOM 2568 C CA . ASN A 1 317 ? 17.101 13.368 -10.394 1.00 78.12 317 ASN A CA 1
ATOM 2569 C C . ASN A 1 317 ? 16.037 12.345 -10.791 1.00 78.12 317 ASN A C 1
ATOM 2571 O O . ASN A 1 317 ? 16.030 11.836 -11.910 1.00 78.12 317 ASN A O 1
ATOM 2575 N N . LEU A 1 318 ? 15.116 12.108 -9.862 1.00 74.19 318 LEU A N 1
ATOM 2576 C CA . LEU A 1 318 ? 13.966 11.217 -9.972 1.00 74.19 318 LEU A CA 1
ATOM 2577 C C . LEU A 1 318 ? 12.946 11.725 -11.014 1.00 74.19 318 LEU A C 1
ATOM 2579 O O . LEU A 1 318 ? 11.837 12.144 -10.690 1.00 74.19 318 LEU A O 1
ATOM 2583 N N . SER A 1 319 ? 13.352 11.747 -12.283 1.00 74.81 319 SER A N 1
ATOM 2584 C CA . SER A 1 319 ? 12.551 12.236 -13.398 1.00 74.81 319 SER A CA 1
ATOM 2585 C C . SER A 1 319 ? 11.536 11.190 -13.845 1.00 74.81 319 SER A C 1
ATOM 2587 O O . SER A 1 319 ? 11.824 9.999 -13.886 1.00 74.81 319 SER A O 1
ATOM 2589 N N . SER A 1 320 ? 10.357 11.646 -14.263 1.00 70.56 320 SER A N 1
ATOM 2590 C CA . SER A 1 320 ? 9.380 10.819 -14.978 1.00 70.56 320 SER A CA 1
ATOM 2591 C C . SER A 1 320 ? 9.732 10.634 -16.463 1.00 70.56 320 SER A C 1
ATOM 2593 O O . SER A 1 320 ? 9.170 9.762 -17.131 1.00 70.56 320 SER A O 1
ATOM 2595 N N . PHE A 1 321 ? 10.679 11.420 -16.990 1.00 76.31 321 PHE A N 1
ATOM 2596 C CA . PHE A 1 321 ? 11.114 11.365 -18.380 1.00 76.31 321 PHE A CA 1
ATOM 2597 C C . PHE A 1 321 ? 12.446 10.629 -18.510 1.00 76.31 321 PHE A C 1
ATOM 2599 O O . PHE A 1 321 ? 13.480 11.119 -18.062 1.00 76.31 321 PHE A O 1
ATOM 2606 N N . LEU A 1 322 ? 12.443 9.517 -19.252 1.00 80.69 322 LEU A N 1
ATOM 2607 C CA . LEU A 1 322 ? 13.647 8.714 -19.508 1.00 80.69 322 LEU A CA 1
ATOM 2608 C C . LEU A 1 322 ? 14.806 9.537 -20.089 1.00 80.69 322 LEU A C 1
ATOM 2610 O O . LEU A 1 322 ? 15.956 9.290 -19.748 1.00 80.69 322 LEU A O 1
ATOM 2614 N N . LYS A 1 323 ? 14.507 10.528 -20.939 1.00 75.00 323 LYS A N 1
ATOM 2615 C CA . LYS A 1 323 ? 15.525 11.404 -21.542 1.00 75.00 323 LYS A CA 1
ATOM 2616 C C . LYS A 1 323 ? 16.339 12.204 -20.517 1.00 75.00 323 LYS A C 1
ATOM 2618 O O . LYS A 1 323 ? 17.467 12.571 -20.811 1.00 75.00 323 LYS A O 1
ATOM 2623 N N . ASN A 1 324 ? 15.774 12.442 -19.336 1.00 73.81 324 ASN A N 1
ATOM 2624 C CA . ASN A 1 324 ? 16.380 13.227 -18.263 1.00 73.81 324 ASN A CA 1
ATOM 2625 C C . ASN A 1 324 ? 16.783 12.334 -17.077 1.00 73.81 324 ASN A C 1
ATOM 2627 O O . ASN A 1 324 ? 17.029 12.839 -15.982 1.00 73.81 324 ASN A O 1
ATOM 2631 N N . ALA A 1 325 ? 16.777 11.013 -17.265 1.00 80.69 325 ALA A N 1
ATOM 2632 C CA . ALA A 1 325 ? 17.073 10.069 -16.206 1.00 80.69 325 ALA A CA 1
ATOM 2633 C C . ALA A 1 325 ? 18.578 10.035 -15.915 1.00 80.69 325 ALA A C 1
ATOM 2635 O O . ALA A 1 325 ? 19.405 9.821 -16.805 1.00 80.69 325 ALA A O 1
ATOM 2636 N N . ASP A 1 326 ? 18.929 10.212 -14.645 1.00 85.00 326 ASP A N 1
ATOM 2637 C CA . ASP A 1 326 ? 20.283 9.982 -14.156 1.00 85.00 326 ASP A CA 1
ATOM 2638 C C . ASP A 1 326 ? 20.592 8.473 -14.047 1.00 85.00 326 ASP A C 1
ATOM 2640 O O . ASP A 1 326 ? 19.750 7.627 -14.349 1.00 85.00 326 ASP A O 1
ATOM 2644 N N . GLU A 1 327 ? 21.807 8.117 -13.622 1.00 83.38 327 GLU A N 1
ATOM 2645 C CA . GLU A 1 327 ? 22.229 6.713 -13.488 1.00 83.38 327 GLU A CA 1
ATOM 2646 C C . GLU A 1 327 ? 21.298 5.889 -12.585 1.00 83.38 327 GLU A C 1
ATOM 2648 O O . GLU A 1 327 ? 20.989 4.737 -12.893 1.00 83.38 327 GLU A O 1
ATOM 2653 N N . PHE A 1 328 ? 20.798 6.493 -11.509 1.00 83.75 328 PHE A N 1
ATOM 2654 C CA . PHE A 1 328 ? 19.887 5.855 -10.573 1.00 83.75 328 PHE A CA 1
ATOM 2655 C C . PHE A 1 328 ? 18.502 5.683 -11.210 1.00 83.75 328 PHE A C 1
ATOM 2657 O O . PHE A 1 328 ? 17.996 4.567 -11.321 1.00 83.75 328 PHE A O 1
ATOM 2664 N N . SER A 1 329 ? 17.896 6.766 -11.699 1.00 80.94 329 SER A N 1
ATOM 2665 C CA . SER A 1 329 ? 16.527 6.752 -12.243 1.00 80.94 329 SER A CA 1
ATOM 2666 C C . SER A 1 329 ? 16.393 5.965 -13.556 1.00 80.94 329 SER A C 1
ATOM 2668 O O . SER A 1 329 ? 15.328 5.415 -13.852 1.00 80.94 329 SER A O 1
ATOM 2670 N N . LEU A 1 330 ? 17.473 5.847 -14.337 1.00 86.12 330 LEU A N 1
ATOM 2671 C CA . LEU A 1 330 ? 17.507 5.070 -15.580 1.00 86.12 330 LEU A CA 1
ATOM 2672 C C . LEU A 1 330 ? 17.156 3.596 -15.340 1.00 86.12 330 LEU A C 1
ATOM 2674 O O . LEU A 1 330 ? 16.366 3.016 -16.088 1.00 86.12 330 LEU A O 1
ATOM 2678 N N . LEU A 1 331 ? 17.696 2.994 -14.277 1.00 87.50 331 LEU A N 1
ATOM 2679 C CA . LEU A 1 331 ? 17.452 1.586 -13.957 1.00 87.50 331 LEU A CA 1
ATOM 2680 C C . LEU A 1 331 ? 15.975 1.338 -13.613 1.00 87.50 331 LEU A C 1
ATOM 2682 O O . LEU A 1 331 ? 15.395 0.348 -14.058 1.00 87.50 331 LEU A O 1
ATOM 2686 N N . ALA A 1 332 ? 15.334 2.268 -12.904 1.00 82.50 332 ALA A N 1
ATOM 2687 C CA . ALA A 1 332 ? 13.916 2.181 -12.566 1.00 82.50 332 ALA A CA 1
ATOM 2688 C C . ALA A 1 332 ? 13.019 2.240 -13.806 1.00 82.50 332 ALA A C 1
ATOM 2690 O O . ALA A 1 332 ? 12.094 1.442 -13.967 1.00 82.50 332 ALA A O 1
ATOM 2691 N N . HIS A 1 333 ? 13.331 3.147 -14.730 1.00 86.50 333 HIS A N 1
ATOM 2692 C CA . HIS A 1 333 ? 12.625 3.246 -15.999 1.00 86.50 333 HIS A CA 1
ATOM 2693 C C . HIS A 1 333 ? 12.720 1.978 -16.848 1.00 86.50 333 HIS A C 1
ATOM 2695 O O . HIS A 1 333 ? 11.736 1.623 -17.505 1.00 86.50 333 HIS A O 1
ATOM 2701 N N . ILE A 1 334 ? 13.887 1.325 -16.857 1.00 89.56 334 ILE A N 1
ATOM 2702 C CA . ILE A 1 334 ? 14.100 0.052 -17.555 1.00 89.56 334 ILE A CA 1
ATOM 2703 C C . ILE A 1 334 ? 13.275 -1.050 -16.890 1.00 89.56 334 ILE A C 1
ATOM 2705 O O . ILE A 1 334 ? 12.614 -1.817 -17.592 1.00 89.56 334 ILE A O 1
ATOM 2709 N N . MET A 1 335 ? 13.258 -1.105 -15.553 1.00 88.50 335 MET A N 1
ATOM 2710 C CA . MET A 1 335 ? 12.462 -2.083 -14.807 1.00 88.50 335 MET A CA 1
ATOM 2711 C C . MET A 1 335 ? 10.967 -1.959 -15.114 1.00 88.50 335 MET A C 1
ATOM 2713 O O . MET A 1 335 ? 10.329 -2.964 -15.433 1.00 88.50 335 MET A O 1
ATOM 2717 N N . LEU A 1 336 ? 10.427 -0.736 -15.081 1.00 87.00 336 LEU A N 1
ATOM 2718 C CA . LEU A 1 336 ? 9.022 -0.474 -15.390 1.00 87.00 336 LEU A CA 1
ATOM 2719 C C . LEU A 1 336 ? 8.668 -0.899 -16.819 1.00 87.00 336 LEU A C 1
ATOM 2721 O O . LEU A 1 336 ? 7.735 -1.673 -17.017 1.00 87.00 336 LEU A O 1
ATOM 2725 N N . ARG A 1 337 ? 9.437 -0.439 -17.814 1.00 92.81 337 ARG A N 1
ATOM 2726 C CA . ARG A 1 337 ? 9.197 -0.772 -19.229 1.00 92.81 337 ARG A CA 1
ATOM 2727 C C . ARG A 1 337 ? 9.248 -2.269 -19.470 1.00 92.81 337 ARG A C 1
ATOM 2729 O O . ARG A 1 337 ? 8.313 -2.814 -20.035 1.00 92.81 337 ARG A O 1
ATOM 2736 N N . THR A 1 338 ? 10.273 -2.938 -18.947 1.00 92.50 338 THR A N 1
ATOM 2737 C CA . THR A 1 338 ? 10.418 -4.395 -19.070 1.00 92.50 338 THR A CA 1
ATOM 2738 C C . THR A 1 338 ? 9.197 -5.122 -18.511 1.00 92.50 338 THR A C 1
ATOM 2740 O O . THR A 1 338 ? 8.715 -6.072 -19.122 1.00 92.50 338 THR A O 1
ATOM 2743 N N . LYS A 1 339 ? 8.666 -4.678 -17.364 1.00 89.25 339 LYS A N 1
ATOM 2744 C CA . LYS A 1 339 ? 7.476 -5.288 -16.765 1.00 89.25 339 LYS A CA 1
ATOM 2745 C C . LYS A 1 339 ? 6.226 -5.067 -17.622 1.00 89.25 339 LYS A C 1
ATOM 2747 O O . LYS A 1 339 ? 5.499 -6.020 -17.885 1.00 89.25 339 LYS A O 1
ATOM 2752 N N . LEU A 1 340 ? 6.000 -3.841 -18.091 1.00 92.44 340 LEU A N 1
ATOM 2753 C CA . LEU A 1 340 ? 4.858 -3.522 -18.953 1.00 92.44 340 LEU A CA 1
ATOM 2754 C C . LEU A 1 340 ? 4.936 -4.254 -20.297 1.00 92.44 340 LEU A C 1
ATOM 2756 O O . LEU A 1 340 ? 3.931 -4.770 -20.772 1.00 92.44 340 LEU A O 1
ATOM 2760 N N . GLU A 1 341 ? 6.127 -4.360 -20.887 1.00 94.88 341 GLU A N 1
ATOM 2761 C CA . GLU A 1 341 ? 6.355 -5.123 -22.114 1.00 94.88 341 GLU A CA 1
ATOM 2762 C C . GLU A 1 341 ? 6.079 -6.617 -21.907 1.00 94.88 341 GLU A C 1
ATOM 2764 O O . GLU A 1 341 ? 5.386 -7.223 -22.723 1.00 94.88 341 GLU A O 1
ATOM 2769 N N . GLN A 1 342 ? 6.545 -7.212 -20.802 1.00 92.75 342 GLN A N 1
ATOM 2770 C CA . GLN A 1 342 ? 6.206 -8.595 -20.450 1.00 92.75 342 GLN A CA 1
ATOM 2771 C C . GLN A 1 342 ? 4.691 -8.798 -20.365 1.00 92.75 342 GLN A C 1
ATOM 2773 O O . GLN A 1 342 ? 4.177 -9.772 -20.914 1.00 92.75 342 GLN A O 1
ATOM 2778 N N . ASP A 1 343 ? 3.977 -7.883 -19.711 1.00 91.50 343 ASP A N 1
ATOM 2779 C CA . ASP A 1 343 ? 2.534 -8.005 -19.514 1.00 91.50 343 ASP A CA 1
ATOM 2780 C C . ASP A 1 343 ? 1.755 -7.818 -20.829 1.00 91.50 343 ASP A C 1
ATOM 2782 O O . ASP A 1 343 ? 0.836 -8.590 -21.114 1.00 91.50 343 ASP A O 1
ATOM 2786 N N . LEU A 1 344 ? 2.172 -6.875 -21.683 1.00 95.12 344 LEU A N 1
ATOM 2787 C CA . LEU A 1 344 ? 1.609 -6.682 -23.026 1.00 95.12 344 LEU A CA 1
ATOM 2788 C C . LEU A 1 344 ? 1.828 -7.916 -23.914 1.00 95.12 344 LEU A C 1
ATOM 2790 O O . LEU A 1 344 ? 0.897 -8.405 -24.553 1.00 95.12 344 LEU A O 1
ATOM 2794 N N . ILE A 1 345 ? 3.053 -8.449 -23.954 1.00 95.38 345 ILE A N 1
ATOM 2795 C CA . ILE A 1 345 ? 3.406 -9.582 -24.822 1.00 95.38 345 ILE A CA 1
ATOM 2796 C C . ILE A 1 345 ? 2.758 -10.888 -24.348 1.00 95.38 345 ILE A C 1
ATOM 2798 O O . ILE A 1 345 ? 2.329 -11.707 -25.167 1.00 95.38 345 ILE A O 1
ATOM 2802 N N . ASN A 1 346 ? 2.637 -11.079 -23.035 1.00 90.81 346 ASN A N 1
ATOM 2803 C CA . ASN A 1 346 ? 1.954 -12.239 -22.469 1.00 90.81 346 ASN A CA 1
ATOM 2804 C C . ASN A 1 346 ? 0.423 -12.106 -22.506 1.00 90.81 346 ASN A C 1
ATOM 2806 O O . ASN A 1 346 ? -0.270 -13.111 -22.365 1.00 90.81 346 ASN A O 1
ATOM 2810 N N . GLY A 1 347 ? -0.108 -10.905 -22.754 1.00 90.25 347 GLY A N 1
ATOM 2811 C CA . GLY A 1 347 ? -1.546 -10.647 -22.824 1.00 90.25 347 GLY A CA 1
ATOM 2812 C C . GLY A 1 347 ? -2.233 -10.486 -21.477 1.00 90.25 347 GLY A C 1
ATOM 2813 O O . GLY A 1 347 ? -3.437 -10.690 -21.393 1.00 90.25 347 GLY A O 1
ATOM 2814 N N . THR A 1 348 ? -1.480 -10.164 -20.428 1.00 89.62 348 THR A N 1
ATOM 2815 C CA . THR A 1 348 ? -2.027 -9.818 -19.109 1.00 89.62 348 THR A CA 1
ATOM 2816 C C . THR A 1 348 ? -2.298 -8.319 -18.969 1.00 89.62 348 THR A C 1
ATOM 2818 O O . THR A 1 348 ? -2.864 -7.898 -17.965 1.00 89.62 348 THR A O 1
ATOM 2821 N N . LEU A 1 349 ? -1.883 -7.517 -19.955 1.00 90.56 349 LEU A N 1
ATOM 2822 C CA . LEU A 1 349 ? -2.159 -6.089 -20.072 1.00 90.56 349 LEU A CA 1
ATOM 2823 C C . LEU A 1 349 ? -2.632 -5.774 -21.493 1.00 90.56 349 LEU A C 1
ATOM 2825 O O . LEU A 1 349 ? -1.990 -6.175 -22.463 1.00 90.56 349 LEU A O 1
ATOM 2829 N N . GLU A 1 350 ? -3.729 -5.031 -21.608 1.00 90.62 350 GLU A N 1
ATOM 2830 C CA . GLU A 1 350 ? -4.218 -4.490 -22.875 1.00 90.62 350 GLU A CA 1
ATOM 2831 C C . GLU A 1 350 ? -3.722 -3.052 -23.082 1.00 90.62 350 GLU A C 1
ATOM 2833 O O . GLU A 1 350 ? -3.486 -2.308 -22.130 1.00 90.62 350 GLU A O 1
ATOM 2838 N N . VAL A 1 351 ? -3.589 -2.629 -24.343 1.00 91.38 351 VAL A N 1
ATOM 2839 C CA . VAL A 1 351 ? -3.063 -1.292 -24.690 1.00 91.38 351 VAL A CA 1
ATOM 2840 C C . VAL A 1 351 ? -3.912 -0.157 -24.110 1.00 91.38 351 VAL A C 1
ATOM 2842 O O . VAL A 1 351 ? -3.367 0.875 -23.724 1.00 91.38 351 VAL A O 1
ATOM 2845 N N . LYS A 1 352 ? -5.231 -0.350 -24.003 1.00 86.00 352 LYS A N 1
ATOM 2846 C CA . LYS A 1 352 ? -6.147 0.640 -23.417 1.00 86.00 352 LYS A CA 1
ATOM 2847 C C . LYS A 1 352 ? -5.824 0.961 -21.948 1.00 86.00 352 LYS A C 1
ATOM 2849 O O . LYS A 1 352 ? -5.982 2.107 -21.549 1.00 86.00 352 LYS A O 1
ATOM 2854 N N . ASP A 1 353 ? -5.305 -0.014 -21.198 1.00 84.69 353 ASP A N 1
ATOM 2855 C CA . ASP A 1 353 ? -5.006 0.097 -19.763 1.00 84.69 353 ASP A CA 1
ATOM 2856 C C . ASP A 1 353 ? -3.518 0.436 -19.517 1.00 84.69 353 ASP A C 1
ATOM 2858 O O . ASP A 1 353 ? -3.065 0.582 -18.380 1.00 84.69 353 ASP A O 1
ATOM 2862 N N . LEU A 1 354 ? -2.719 0.557 -20.588 1.00 87.06 354 LEU A N 1
ATOM 2863 C CA . LEU A 1 354 ? -1.279 0.810 -20.503 1.00 87.06 354 LEU A CA 1
ATOM 2864 C C . LEU A 1 354 ? -0.965 2.151 -19.837 1.00 87.06 354 LEU A C 1
ATOM 2866 O O . LEU A 1 354 ? 0.029 2.246 -19.123 1.00 87.06 354 LEU A O 1
ATOM 2870 N N . HIS A 1 355 ? -1.788 3.176 -20.072 1.00 82.38 355 HIS A N 1
ATOM 2871 C CA . HIS A 1 355 ? -1.605 4.488 -19.453 1.00 82.38 355 HIS A CA 1
ATOM 2872 C C . HIS A 1 355 ? -1.683 4.391 -17.927 1.00 82.38 355 HIS A C 1
ATOM 2874 O O . HIS A 1 355 ? -0.755 4.813 -17.240 1.00 82.38 355 HIS A O 1
ATOM 2880 N N . ASP A 1 356 ? -2.724 3.746 -17.409 1.00 75.12 356 ASP A N 1
ATOM 2881 C CA . ASP A 1 356 ? -2.937 3.613 -15.970 1.00 75.12 356 ASP A CA 1
ATOM 2882 C C . ASP A 1 356 ? -1.838 2.759 -15.336 1.00 75.12 356 ASP A C 1
ATOM 2884 O O . ASP A 1 356 ? -1.243 3.153 -14.335 1.00 75.12 356 ASP A O 1
ATOM 2888 N N . LYS A 1 357 ? -1.451 1.645 -15.974 1.00 77.50 357 LYS A N 1
ATOM 2889 C CA . LYS A 1 357 ? -0.322 0.821 -15.505 1.00 77.50 357 LYS A CA 1
ATOM 2890 C C . LYS A 1 357 ? 1.023 1.533 -15.562 1.00 77.50 357 LYS A C 1
ATOM 2892 O O . LYS A 1 357 ? 1.886 1.283 -14.719 1.00 77.50 357 LYS A O 1
ATOM 2897 N N . TRP A 1 358 ? 1.211 2.426 -16.527 1.00 82.31 358 TRP A N 1
ATOM 2898 C CA . TRP A 1 358 ? 2.385 3.284 -16.593 1.00 82.31 358 TRP A CA 1
ATOM 2899 C C . TRP A 1 358 ? 2.418 4.277 -15.429 1.00 82.31 358 TRP A C 1
ATOM 2901 O O . TRP A 1 358 ? 3.461 4.425 -14.792 1.00 82.31 358 TRP A O 1
ATOM 2911 N N . LEU A 1 359 ? 1.285 4.913 -15.116 1.00 71.38 359 LEU A N 1
ATOM 2912 C CA . LEU A 1 359 ? 1.159 5.822 -13.977 1.00 71.38 359 LEU A CA 1
ATOM 2913 C C . LEU A 1 359 ? 1.339 5.084 -12.640 1.00 71.38 359 LEU A C 1
ATOM 2915 O O . LEU A 1 359 ? 2.162 5.511 -11.836 1.00 71.38 359 LEU A O 1
ATOM 2919 N N . GLU A 1 360 ? 0.681 3.938 -12.434 1.00 67.81 360 GLU A N 1
ATOM 2920 C CA . GLU A 1 360 ? 0.867 3.069 -11.254 1.00 67.81 360 GLU A CA 1
ATOM 2921 C C . GLU A 1 360 ? 2.333 2.666 -11.036 1.00 67.81 360 GLU A C 1
ATOM 2923 O O . GLU A 1 360 ? 2.770 2.428 -9.915 1.00 67.81 360 GLU A O 1
ATOM 2928 N N . GLY A 1 361 ? 3.088 2.494 -12.121 1.00 67.94 361 GLY A N 1
ATOM 2929 C CA . GLY A 1 361 ? 4.496 2.126 -12.054 1.00 67.94 361 GLY A CA 1
ATOM 2930 C C . GLY A 1 361 ? 5.443 3.302 -11.809 1.00 67.94 361 GLY A C 1
ATOM 2931 O O . GLY A 1 361 ? 6.573 3.088 -11.378 1.00 67.94 361 GLY A O 1
ATOM 2932 N N . LEU A 1 362 ? 5.008 4.532 -12.097 1.00 63.19 362 LEU A N 1
ATOM 2933 C CA . LEU A 1 362 ? 5.776 5.754 -11.849 1.00 63.19 362 LEU A CA 1
ATOM 2934 C C . LEU A 1 362 ? 5.490 6.352 -10.464 1.00 63.19 362 LEU A C 1
ATOM 2936 O O . LEU A 1 362 ? 6.405 6.872 -9.821 1.00 63.19 362 LEU A O 1
ATOM 2940 N N . PHE A 1 363 ? 4.245 6.269 -9.998 1.00 55.09 363 PHE A N 1
ATOM 2941 C CA . PHE A 1 363 ? 3.754 6.933 -8.792 1.00 55.09 363 PHE A CA 1
ATOM 2942 C C . PHE A 1 363 ? 3.415 5.917 -7.697 1.00 55.09 363 PHE A C 1
ATOM 2944 O O . PHE A 1 363 ? 2.893 4.846 -7.993 1.00 55.09 363 PHE A O 1
ATOM 2951 N N . ALA A 1 364 ? 3.708 6.234 -6.426 1.00 58.19 364 ALA A N 1
ATOM 2952 C CA . ALA A 1 364 ? 3.120 5.474 -5.322 1.00 58.19 364 ALA A CA 1
ATOM 2953 C C . ALA A 1 364 ? 1.611 5.634 -5.425 1.00 58.19 364 ALA A C 1
ATOM 2955 O O . ALA A 1 364 ? 1.135 6.755 -5.593 1.00 58.19 364 ALA A O 1
ATOM 2956 N N . SER A 1 365 ? 0.872 4.529 -5.361 1.00 64.38 365 SER A N 1
ATOM 2957 C CA . SER A 1 365 ? -0.576 4.632 -5.268 1.00 64.38 365 SER A CA 1
ATOM 2958 C C . SER A 1 365 ? -0.914 5.328 -3.963 1.00 64.38 365 SER A C 1
ATOM 2960 O O . SER A 1 365 ? -0.397 4.944 -2.911 1.00 64.38 365 SER A O 1
ATOM 2962 N N . ASP A 1 366 ? -1.786 6.325 -4.034 1.00 83.69 366 ASP A N 1
ATOM 2963 C CA . ASP A 1 366 ? -2.361 6.891 -2.828 1.00 83.69 366 ASP A CA 1
ATOM 2964 C C . ASP A 1 366 ? -3.087 5.787 -2.053 1.00 83.69 366 ASP A C 1
ATOM 2966 O O . ASP A 1 366 ? -3.626 4.829 -2.634 1.00 83.69 366 ASP A O 1
ATOM 2970 N N . ILE A 1 367 ? -3.078 5.910 -0.732 1.00 90.75 367 ILE A N 1
ATOM 2971 C CA . ILE A 1 367 ? -3.651 4.906 0.160 1.00 90.75 367 ILE A CA 1
ATOM 2972 C C . ILE A 1 367 ? -4.549 5.553 1.205 1.00 90.75 367 ILE A C 1
ATOM 2974 O O . ILE A 1 367 ? -4.346 6.690 1.618 1.00 90.75 367 ILE A O 1
ATOM 2978 N N . ALA A 1 368 ? -5.538 4.800 1.659 1.00 94.69 368 ALA A N 1
ATOM 2979 C CA . ALA A 1 368 ? -6.319 5.124 2.835 1.00 94.69 368 ALA A CA 1
ATOM 2980 C C . ALA A 1 368 ? -6.030 4.087 3.921 1.00 94.69 368 ALA A C 1
ATOM 2982 O O . ALA A 1 368 ? -5.925 2.893 3.636 1.00 94.69 368 ALA A O 1
ATOM 2983 N N . ILE A 1 369 ? -5.862 4.544 5.157 1.00 95.25 369 ILE A N 1
ATOM 2984 C CA . ILE A 1 369 ? -5.510 3.709 6.300 1.00 95.25 369 ILE A CA 1
ATOM 2985 C C . ILE A 1 369 ? -6.585 3.866 7.368 1.00 95.25 369 ILE A C 1
ATOM 2987 O O . ILE A 1 369 ? -6.850 4.962 7.867 1.00 95.25 369 ILE A O 1
ATOM 2991 N N . ASP A 1 370 ? -7.174 2.741 7.738 1.00 95.44 370 ASP A N 1
ATOM 2992 C CA . ASP A 1 370 ? -7.919 2.609 8.980 1.00 95.44 370 ASP A CA 1
ATOM 2993 C C . ASP A 1 370 ? -6.933 2.164 10.065 1.00 95.44 370 ASP A C 1
ATOM 2995 O O . ASP A 1 370 ? -6.455 1.025 10.056 1.00 95.44 370 ASP A O 1
ATOM 2999 N N . LEU A 1 371 ? -6.562 3.091 10.952 1.00 91.75 371 LEU A N 1
ATOM 3000 C CA . LEU A 1 371 ? -5.609 2.855 12.034 1.00 91.75 371 LEU A CA 1
ATOM 3001 C C . LEU A 1 371 ? -6.343 2.403 13.305 1.00 91.75 371 LEU A C 1
ATOM 3003 O O . LEU A 1 371 ? -6.333 3.077 14.333 1.00 91.75 371 LEU A O 1
ATOM 3007 N N . GLY A 1 372 ? -6.983 1.239 13.234 1.00 91.31 372 GLY A N 1
ATOM 3008 C CA . GLY A 1 372 ? -7.802 0.717 14.321 1.00 91.31 372 GLY A CA 1
ATOM 3009 C C . GLY A 1 372 ? -7.000 0.131 15.490 1.00 91.31 372 GLY A C 1
ATOM 3010 O O . GLY A 1 372 ? -5.939 -0.480 15.333 1.00 91.31 372 GLY A O 1
ATOM 3011 N N . THR A 1 373 ? -7.560 0.223 16.702 1.00 90.94 373 THR A N 1
ATOM 3012 C CA . THR A 1 373 ? -6.957 -0.316 17.943 1.00 90.94 373 THR A CA 1
ATOM 3013 C C . THR A 1 373 ? -6.642 -1.816 17.859 1.00 90.94 373 THR A C 1
ATOM 3015 O O . THR A 1 373 ? -5.680 -2.292 18.467 1.00 90.94 373 THR A O 1
ATOM 3018 N N . ALA A 1 374 ? -7.471 -2.592 17.155 1.00 90.75 374 ALA A N 1
ATOM 3019 C CA . ALA A 1 374 ? -7.322 -4.045 17.028 1.00 90.75 374 ALA A CA 1
ATOM 3020 C C . ALA A 1 374 ? -6.601 -4.456 15.735 1.00 90.75 374 ALA A C 1
ATOM 3022 O O . ALA A 1 374 ? -5.698 -5.299 15.773 1.00 90.75 374 ALA A O 1
ATOM 3023 N N . ASN A 1 375 ? -6.976 -3.841 14.615 1.00 93.44 375 ASN A N 1
ATOM 3024 C CA . ASN A 1 375 ? -6.482 -4.132 13.275 1.00 93.44 375 ASN A CA 1
ATOM 3025 C C . ASN A 1 375 ? -6.207 -2.824 12.534 1.00 93.44 375 ASN A C 1
ATOM 3027 O O . ASN A 1 375 ? -6.909 -1.841 12.741 1.00 93.44 375 ASN A O 1
ATOM 3031 N N . THR A 1 376 ? -5.198 -2.846 11.670 1.00 95.06 376 THR A N 1
ATOM 3032 C CA . THR A 1 376 ? -4.929 -1.796 10.694 1.00 95.06 376 THR A CA 1
ATOM 3033 C C . THR A 1 376 ? -5.287 -2.330 9.315 1.00 95.06 376 THR A C 1
ATOM 3035 O O . THR A 1 376 ? -4.792 -3.391 8.917 1.00 95.06 376 THR A O 1
ATOM 3038 N N . LEU A 1 377 ? -6.122 -1.594 8.584 1.00 95.56 377 LEU A N 1
ATOM 3039 C CA . LEU A 1 377 ? -6.482 -1.918 7.208 1.00 95.56 377 LEU A CA 1
ATOM 3040 C C . LEU A 1 377 ? -5.908 -0.859 6.269 1.00 95.56 377 LEU A C 1
ATOM 3042 O O . LEU A 1 377 ? -5.935 0.332 6.575 1.00 95.56 377 LEU A O 1
ATOM 3046 N N . VAL A 1 378 ? -5.394 -1.291 5.116 1.00 94.00 378 VAL A N 1
ATOM 3047 C CA . VAL A 1 378 ? -4.908 -0.382 4.068 1.00 94.00 378 VAL A CA 1
ATOM 3048 C C . VAL A 1 378 ? -5.699 -0.618 2.795 1.00 94.00 378 VAL A C 1
ATOM 3050 O O . VAL A 1 378 ? -5.675 -1.713 2.228 1.00 94.00 378 VAL A O 1
ATOM 3053 N N . TYR A 1 379 ? -6.374 0.431 2.342 1.00 92.50 379 TYR A N 1
ATOM 3054 C CA . TYR A 1 379 ? -7.011 0.518 1.041 1.00 92.50 379 TYR A CA 1
ATOM 3055 C C . TYR A 1 379 ? -6.058 1.218 0.071 1.00 92.50 379 TYR A C 1
ATOM 3057 O O . TYR A 1 379 ? -5.534 2.288 0.371 1.00 92.50 379 TYR A O 1
ATOM 3065 N N . GLN A 1 380 ? -5.846 0.637 -1.101 1.00 87.06 380 GLN A N 1
ATOM 3066 C CA . GLN A 1 380 ? -5.047 1.223 -2.168 1.00 87.06 380 GLN A CA 1
ATOM 3067 C C . GLN A 1 380 ? -5.955 1.655 -3.314 1.00 87.06 380 GLN A C 1
ATOM 3069 O O . GLN A 1 380 ? -6.806 0.881 -3.767 1.00 87.06 380 GLN A O 1
ATOM 3074 N N . LYS A 1 381 ? -5.753 2.891 -3.788 1.00 80.62 381 LYS A N 1
ATOM 3075 C CA . LYS A 1 381 ? -6.526 3.463 -4.892 1.00 80.62 381 LYS A CA 1
ATOM 3076 C C . LYS A 1 381 ? -6.559 2.503 -6.089 1.00 80.62 381 LYS A C 1
ATOM 3078 O O . LYS A 1 381 ? -5.527 1.965 -6.494 1.00 80.62 381 LYS A O 1
ATOM 3083 N N . SER A 1 382 ? -7.758 2.258 -6.605 1.00 73.69 382 SER A N 1
ATOM 3084 C CA . SER A 1 382 ? -8.095 1.349 -7.706 1.00 73.69 382 SER A CA 1
ATOM 3085 C C . SER A 1 382 ? -7.834 -0.147 -7.465 1.00 73.69 382 SER A C 1
ATOM 3087 O O . SER A 1 382 ? -8.027 -0.949 -8.378 1.00 73.69 382 SER A O 1
ATOM 3089 N N . GLN A 1 383 ? -7.418 -0.555 -6.260 1.00 74.25 383 GLN A N 1
ATOM 3090 C CA . GLN A 1 383 ? -7.174 -1.964 -5.911 1.00 74.25 383 GLN A CA 1
ATOM 3091 C C . GLN A 1 383 ? -8.072 -2.478 -4.784 1.00 74.25 383 GLN A C 1
ATOM 3093 O O . GLN A 1 383 ? -8.297 -3.684 -4.695 1.00 74.25 383 GLN A O 1
ATOM 3098 N N . GLY A 1 384 ? -8.609 -1.591 -3.947 1.00 82.56 384 GLY A N 1
ATOM 3099 C CA . GLY A 1 384 ? -9.389 -1.993 -2.783 1.00 82.56 384 GLY A CA 1
ATOM 3100 C C . GLY A 1 384 ? -8.516 -2.215 -1.549 1.00 82.56 384 GLY A C 1
ATOM 3101 O O . GLY A 1 384 ? -7.412 -1.682 -1.444 1.00 82.56 384 GLY A O 1
ATOM 3102 N N . ILE A 1 385 ? -9.005 -3.013 -0.599 1.00 85.19 385 ILE A N 1
ATOM 3103 C CA . ILE A 1 385 ? -8.254 -3.368 0.612 1.00 85.19 385 ILE A CA 1
ATOM 3104 C C . ILE A 1 385 ? -7.145 -4.358 0.246 1.00 85.19 385 ILE A C 1
ATOM 3106 O O . ILE A 1 385 ? -7.410 -5.482 -0.175 1.00 85.19 385 ILE A O 1
ATOM 3110 N N . VAL A 1 386 ? -5.895 -3.938 0.431 1.00 84.88 386 VAL A N 1
ATOM 3111 C CA . VAL A 1 386 ? -4.691 -4.727 0.115 1.00 84.88 386 VAL A CA 1
ATOM 3112 C C . VAL A 1 386 ? -3.996 -5.273 1.362 1.00 84.88 386 VAL A C 1
ATOM 3114 O O . VAL A 1 386 ? -3.143 -6.156 1.258 1.00 84.88 386 VAL A O 1
ATOM 3117 N N . LEU A 1 387 ? -4.356 -4.772 2.548 1.00 89.50 387 LEU A N 1
ATOM 3118 C CA . LEU A 1 387 ? -3.796 -5.201 3.826 1.00 89.50 387 LEU A CA 1
ATOM 3119 C C . LEU A 1 387 ? -4.872 -5.209 4.916 1.00 89.50 387 LEU A C 1
ATOM 3121 O O . LEU A 1 387 ? -5.590 -4.227 5.077 1.00 89.50 387 LEU A O 1
ATOM 3125 N N . ASP A 1 388 ? -4.921 -6.302 5.679 1.00 91.50 388 ASP A N 1
ATOM 3126 C CA . ASP A 1 388 ? -5.640 -6.442 6.953 1.00 91.50 388 ASP A CA 1
ATOM 3127 C C . ASP A 1 388 ? -4.735 -7.212 7.926 1.00 91.50 388 ASP A C 1
ATOM 3129 O O . ASP A 1 388 ? -4.530 -8.435 7.821 1.00 91.50 388 ASP A O 1
ATOM 3133 N N . GLU A 1 389 ? -4.127 -6.464 8.845 1.00 94.50 389 GLU A N 1
ATOM 3134 C CA . GLU A 1 389 ? -3.199 -6.987 9.838 1.00 94.50 389 GLU A CA 1
ATOM 3135 C C . GLU A 1 389 ? -3.542 -6.477 11.242 1.00 94.50 389 GLU A C 1
ATOM 3137 O O . GLU A 1 389 ? -3.901 -5.316 11.418 1.00 94.50 389 GLU A O 1
ATOM 3142 N N . PRO A 1 390 ? -3.377 -7.309 12.286 1.00 94.56 390 PRO A N 1
ATOM 3143 C CA . PRO A 1 390 ? -3.479 -6.855 13.663 1.00 94.56 390 PRO A CA 1
ATOM 3144 C C . PRO A 1 390 ? -2.546 -5.681 13.977 1.00 94.56 390 PRO A C 1
ATOM 3146 O O . PRO A 1 390 ? -1.365 -5.713 13.628 1.00 94.56 390 PRO A O 1
ATOM 3149 N N . SER A 1 391 ? -3.037 -4.711 14.743 1.00 95.62 391 SER A N 1
ATOM 3150 C CA . SER A 1 391 ? -2.264 -3.556 15.216 1.00 95.62 391 SER A CA 1
ATOM 3151 C C . SER A 1 391 ? -1.345 -3.955 16.378 1.00 95.62 391 SER A C 1
ATOM 3153 O O . SER A 1 391 ? -1.561 -3.581 17.530 1.00 95.62 391 SER A O 1
ATOM 3155 N N . VAL A 1 392 ? -0.349 -4.802 16.096 1.00 95.06 392 VAL A N 1
ATOM 3156 C CA . VAL A 1 392 ? 0.558 -5.392 17.092 1.00 95.06 392 VAL A CA 1
ATOM 3157 C C . VAL A 1 392 ? 2.000 -5.347 16.595 1.00 95.06 392 VAL A C 1
ATOM 3159 O O . VAL A 1 392 ? 2.296 -5.730 15.460 1.00 95.06 392 VAL A O 1
ATOM 3162 N N . VAL A 1 393 ? 2.908 -4.954 17.488 1.00 94.75 393 VAL A N 1
ATOM 3163 C CA . VAL A 1 393 ? 4.356 -4.916 17.259 1.00 94.75 393 VAL A CA 1
ATOM 3164 C C . VAL A 1 393 ? 5.048 -5.789 18.293 1.00 94.75 393 VAL A C 1
ATOM 3166 O O . VAL A 1 393 ? 4.822 -5.642 19.491 1.00 94.75 393 VAL A O 1
ATOM 3169 N N . ALA A 1 394 ? 5.914 -6.688 17.838 1.00 92.81 394 ALA A N 1
ATOM 3170 C CA . ALA A 1 394 ? 6.874 -7.369 18.692 1.00 92.81 394 ALA A CA 1
ATOM 3171 C C . ALA A 1 394 ? 8.223 -6.669 18.557 1.00 92.81 394 ALA A C 1
ATOM 3173 O O . ALA A 1 394 ? 8.692 -6.455 17.440 1.00 92.81 394 ALA A O 1
ATOM 3174 N N . ARG A 1 395 ? 8.853 -6.329 19.678 1.00 91.94 395 ARG A N 1
ATOM 3175 C CA . ARG A 1 395 ? 10.150 -5.659 19.758 1.00 91.94 395 ARG A CA 1
ATOM 3176 C C . ARG A 1 395 ? 11.104 -6.440 20.651 1.00 91.94 395 ARG A C 1
ATOM 3178 O O . ARG A 1 395 ? 10.683 -7.076 21.610 1.00 91.94 395 ARG A O 1
ATOM 3185 N N . VAL A 1 396 ? 12.386 -6.401 20.315 1.00 89.94 396 VAL A N 1
ATOM 3186 C CA . VAL A 1 396 ? 13.468 -7.027 21.080 1.00 89.94 396 VAL A CA 1
ATOM 3187 C C . VAL A 1 396 ? 14.319 -5.922 21.680 1.00 89.94 396 VAL A C 1
ATOM 3189 O O . VAL A 1 396 ? 14.602 -4.918 21.021 1.00 89.94 396 VAL A O 1
ATOM 3192 N N . LYS A 1 397 ? 14.722 -6.090 22.935 1.00 86.69 397 LYS A N 1
ATOM 3193 C CA . LYS A 1 397 ? 15.648 -5.177 23.593 1.00 86.69 397 LYS A CA 1
ATOM 3194 C C . LYS A 1 397 ? 17.090 -5.542 23.230 1.00 86.69 397 LYS A C 1
ATOM 3196 O O . LYS A 1 397 ? 17.605 -6.589 23.603 1.00 86.69 397 LYS A O 1
ATOM 3201 N N . GLU A 1 398 ? 17.759 -4.648 22.511 1.00 85.06 398 GLU A N 1
ATOM 3202 C CA . GLU A 1 398 ? 19.157 -4.779 22.103 1.00 85.06 398 GLU A CA 1
ATOM 3203 C C . GLU A 1 398 ? 19.957 -3.559 22.565 1.00 85.06 398 GLU A C 1
ATOM 3205 O O . GLU A 1 398 ? 19.601 -2.418 22.276 1.00 85.06 398 GLU A O 1
ATOM 3210 N N . LYS A 1 399 ? 21.065 -3.777 23.290 1.00 79.25 399 LYS A N 1
ATOM 3211 C CA . LYS A 1 399 ? 21.983 -2.706 23.743 1.00 79.25 399 LYS A CA 1
ATOM 3212 C C . LYS A 1 399 ? 21.270 -1.517 24.425 1.00 79.25 399 LYS A C 1
ATOM 3214 O O . LYS A 1 399 ? 21.690 -0.372 24.287 1.00 79.25 399 LYS A O 1
ATOM 3219 N N . GLY A 1 400 ? 20.186 -1.791 25.153 1.00 77.50 400 GLY A N 1
ATOM 3220 C CA . GLY A 1 400 ? 19.395 -0.781 25.864 1.00 77.50 400 GLY A CA 1
ATOM 3221 C C . GLY A 1 400 ? 18.319 -0.068 25.032 1.00 77.50 400 GLY A C 1
ATOM 3222 O O . GLY A 1 400 ? 17.617 0.770 25.589 1.00 77.50 400 GLY A O 1
ATOM 3223 N N . SER A 1 401 ? 18.141 -0.402 23.748 1.00 78.88 401 SER A N 1
ATOM 3224 C CA . SER A 1 401 ? 17.067 0.131 22.899 1.00 78.88 401 SER A CA 1
ATOM 3225 C C . SER A 1 401 ? 16.160 -0.977 22.373 1.00 78.88 401 SER A C 1
ATOM 3227 O O . SER A 1 401 ? 16.595 -2.107 22.179 1.00 78.88 401 SER A O 1
ATOM 3229 N N . TYR A 1 402 ? 14.896 -0.649 22.122 1.00 83.25 402 TYR A N 1
ATOM 3230 C CA . TYR A 1 402 ? 13.972 -1.566 21.466 1.00 83.25 402 TYR A CA 1
ATOM 3231 C C . TYR A 1 402 ? 14.071 -1.455 19.947 1.00 83.25 402 TYR A C 1
ATOM 3233 O O . TYR A 1 402 ? 13.985 -0.352 19.393 1.00 83.25 402 TYR A O 1
ATOM 3241 N N . VAL A 1 403 ? 14.200 -2.611 19.300 1.00 82.88 403 VAL A N 1
ATOM 3242 C CA . VAL A 1 403 ? 14.217 -2.785 17.846 1.00 82.88 403 VAL A CA 1
ATOM 3243 C C . VAL A 1 403 ? 13.010 -3.642 17.444 1.00 82.88 403 VAL A C 1
ATOM 3245 O O . VAL A 1 403 ? 12.745 -4.649 18.106 1.00 82.88 403 VAL A O 1
ATOM 3248 N N . PRO A 1 404 ? 12.249 -3.274 16.400 1.00 85.88 404 PRO A N 1
ATOM 3249 C CA . PRO A 1 404 ? 11.140 -4.095 15.926 1.00 85.88 404 PRO A CA 1
ATOM 3250 C C . PRO A 1 404 ? 11.620 -5.466 15.423 1.00 85.88 404 PRO A C 1
ATOM 3252 O O . PRO A 1 404 ? 12.616 -5.577 14.714 1.00 85.88 404 PRO A O 1
ATOM 3255 N N . TYR A 1 405 ? 10.879 -6.509 15.787 1.00 85.44 405 TYR A N 1
ATOM 3256 C CA . TYR A 1 405 ? 11.159 -7.917 15.493 1.00 85.44 405 TYR A CA 1
ATOM 3257 C C . TYR A 1 405 ? 10.090 -8.553 14.600 1.00 85.44 405 TYR A C 1
ATOM 3259 O O . TYR A 1 405 ? 10.407 -9.298 13.673 1.00 85.44 405 TYR A O 1
ATOM 3267 N N . ALA A 1 406 ? 8.815 -8.254 14.854 1.00 88.00 406 ALA A N 1
ATOM 3268 C CA . ALA A 1 406 ? 7.702 -8.698 14.023 1.00 88.00 406 ALA A CA 1
ATOM 3269 C C . ALA A 1 406 ? 6.527 -7.716 14.106 1.00 88.00 406 ALA A C 1
ATOM 3271 O O . ALA A 1 406 ? 6.395 -6.977 15.077 1.00 88.00 406 ALA A O 1
ATOM 3272 N N . PHE A 1 407 ? 5.642 -7.768 13.112 1.00 92.62 407 PHE A N 1
ATOM 3273 C CA . PHE A 1 407 ? 4.429 -6.951 13.018 1.00 92.62 407 PHE A CA 1
ATOM 3274 C C . PHE A 1 407 ? 3.219 -7.836 12.687 1.00 92.62 407 PHE A C 1
ATOM 3276 O O . PHE A 1 407 ? 3.386 -8.985 12.251 1.00 92.62 407 PHE A O 1
ATOM 3283 N N . GLY A 1 408 ? 2.006 -7.322 12.889 1.00 93.06 408 GLY A N 1
ATOM 3284 C CA . GLY A 1 408 ? 0.782 -7.962 12.405 1.00 93.06 408 GLY A CA 1
ATOM 3285 C C . GLY A 1 408 ? 0.494 -9.311 13.061 1.00 93.06 408 GLY A C 1
ATOM 3286 O O . GLY A 1 408 ? 0.730 -9.521 14.255 1.00 93.06 408 GLY A O 1
ATOM 3287 N N . LYS A 1 409 ? 0.022 -10.278 12.267 1.00 90.56 409 LYS A N 1
ATOM 3288 C CA . LYS A 1 409 ? -0.322 -11.641 12.714 1.00 90.56 409 LYS A CA 1
ATOM 3289 C C . LYS A 1 409 ? 0.831 -12.328 13.445 1.00 90.56 409 LYS A C 1
ATOM 3291 O O . LYS A 1 409 ? 0.604 -12.973 14.470 1.00 90.56 409 LYS A O 1
ATOM 3296 N N . LYS A 1 410 ? 2.072 -12.154 12.969 1.00 89.25 410 LYS A N 1
ATOM 3297 C CA . LYS A 1 410 ? 3.267 -12.733 13.608 1.00 89.25 410 LYS A CA 1
ATOM 3298 C C . LYS A 1 410 ? 3.477 -12.172 15.012 1.00 89.25 410 LYS A C 1
ATOM 3300 O O . LYS A 1 410 ? 3.730 -12.943 15.932 1.00 89.25 410 LYS A O 1
ATOM 3305 N N . ALA A 1 411 ? 3.327 -10.860 15.185 1.00 92.19 411 ALA A N 1
ATOM 3306 C CA . ALA A 1 411 ? 3.421 -10.225 16.496 1.00 92.19 411 ALA A CA 1
ATOM 3307 C C . ALA A 1 411 ? 2.236 -10.601 17.402 1.00 92.19 411 ALA A C 1
ATOM 3309 O O . ALA A 1 411 ? 2.441 -10.943 18.566 1.00 92.19 411 ALA A O 1
ATOM 3310 N N . LYS A 1 412 ? 1.005 -10.651 16.865 1.00 91.50 412 LYS A N 1
ATOM 3311 C CA . LYS A 1 412 ? -0.197 -11.068 17.615 1.00 91.50 412 LYS A CA 1
ATOM 3312 C C . LYS A 1 412 ? -0.061 -12.477 18.201 1.00 91.50 412 LYS A C 1
ATOM 3314 O O . LYS A 1 412 ? -0.511 -12.715 19.317 1.00 91.50 412 LYS A O 1
ATOM 3319 N N . MET A 1 413 ? 0.604 -13.408 17.511 1.00 88.00 413 MET A N 1
ATOM 3320 C CA . MET A 1 413 ? 0.866 -14.758 18.039 1.00 88.00 413 MET A CA 1
ATOM 3321 C C . MET A 1 413 ? 1.758 -14.777 19.291 1.00 88.00 413 MET A C 1
ATOM 3323 O O . MET A 1 413 ? 1.690 -15.741 20.059 1.00 88.00 413 MET A O 1
ATOM 3327 N N . MET A 1 414 ? 2.578 -13.740 19.481 1.00 90.31 414 MET A N 1
ATOM 3328 C CA . MET A 1 414 ? 3.527 -13.609 20.587 1.00 90.31 414 MET A CA 1
ATOM 3329 C C . MET A 1 414 ? 2.912 -12.932 21.821 1.00 90.31 414 MET A C 1
ATOM 3331 O O . MET A 1 414 ? 3.473 -13.060 22.908 1.00 90.31 414 MET A O 1
ATOM 3335 N N . LEU A 1 415 ? 1.760 -12.257 21.690 1.00 86.62 415 LEU A N 1
ATOM 3336 C CA . LEU A 1 415 ? 1.098 -11.566 22.803 1.00 86.62 415 LEU A CA 1
ATOM 3337 C C . LEU A 1 415 ? 0.864 -12.506 23.993 1.00 86.62 415 LEU A C 1
ATOM 3339 O O . LEU A 1 415 ? 0.270 -13.579 23.863 1.00 86.62 415 LEU A O 1
ATOM 3343 N N . GLY A 1 416 ? 1.370 -12.097 25.159 1.00 82.50 416 GLY A N 1
ATOM 3344 C CA . GLY A 1 416 ? 1.286 -12.862 26.405 1.00 82.50 416 GLY A CA 1
ATOM 3345 C C . GLY A 1 416 ? 2.125 -14.147 26.446 1.00 82.50 416 GLY A C 1
ATOM 3346 O O . GLY A 1 416 ? 1.939 -14.950 27.357 1.00 82.50 416 GLY A O 1
ATOM 3347 N N . LYS A 1 417 ? 3.019 -14.372 25.471 1.00 85.06 417 LYS A N 1
ATOM 3348 C CA . LYS A 1 417 ? 3.845 -15.591 25.341 1.00 85.06 417 LYS A CA 1
ATOM 3349 C C . LYS A 1 417 ? 5.338 -15.308 25.131 1.00 85.06 417 LYS A C 1
ATOM 3351 O O . LYS A 1 417 ? 6.085 -16.227 24.796 1.00 85.06 417 LYS A O 1
ATOM 3356 N N . THR A 1 418 ? 5.780 -14.060 25.265 1.00 82.31 418 THR A N 1
ATOM 3357 C CA . THR A 1 418 ? 7.171 -13.685 24.999 1.00 82.31 418 THR A CA 1
ATOM 3358 C C . THR A 1 418 ? 8.111 -14.029 26.168 1.00 82.31 418 THR A C 1
ATOM 3360 O O . THR A 1 418 ? 7.750 -13.818 27.327 1.00 82.31 418 THR A O 1
ATOM 3363 N N . PRO A 1 419 ? 9.323 -14.554 25.900 1.00 79.44 419 PRO A N 1
ATOM 3364 C CA . PRO A 1 419 ? 10.358 -14.748 26.915 1.00 79.44 419 PRO A CA 1
ATOM 3365 C C . PRO A 1 419 ? 11.319 -13.549 27.009 1.00 79.44 419 PRO A C 1
ATOM 3367 O O . PRO A 1 419 ? 11.677 -12.956 25.991 1.00 79.44 419 PRO A O 1
ATOM 3370 N N . GLY A 1 420 ? 11.827 -13.273 28.216 1.00 77.56 420 GLY A N 1
ATOM 3371 C CA . GLY A 1 420 ? 13.007 -12.426 28.447 1.00 77.56 420 GLY A CA 1
ATOM 3372 C C . GLY A 1 420 ? 12.935 -11.032 27.812 1.00 77.56 420 GLY A C 1
ATOM 3373 O O . GLY A 1 420 ? 12.197 -10.176 28.284 1.00 77.56 420 GLY A O 1
ATOM 3374 N N . GLU A 1 421 ? 13.734 -10.821 26.760 1.00 83.06 421 GLU A N 1
ATOM 3375 C CA . GLU A 1 421 ? 13.976 -9.530 26.091 1.00 83.06 421 GLU A CA 1
ATOM 3376 C C . GLU A 1 421 ? 12.988 -9.210 24.946 1.00 83.06 421 GLU A C 1
ATOM 3378 O O . GLU A 1 421 ? 13.124 -8.166 24.303 1.00 83.06 421 GLU A O 1
ATOM 3383 N N . ILE A 1 422 ? 12.029 -10.101 24.648 1.00 87.62 422 ILE A N 1
ATOM 3384 C CA . ILE A 1 422 ? 11.006 -9.878 23.614 1.00 87.62 422 ILE A CA 1
ATOM 3385 C C . ILE A 1 422 ? 9.733 -9.338 24.264 1.00 87.62 422 ILE A C 1
ATOM 3387 O O . ILE A 1 422 ? 9.208 -9.907 25.219 1.00 87.62 422 ILE A O 1
ATOM 3391 N N . GLU A 1 423 ? 9.183 -8.276 23.693 1.00 90.56 423 GLU A N 1
ATOM 3392 C CA . GLU A 1 423 ? 7.946 -7.652 24.140 1.00 90.56 423 GLU A CA 1
ATOM 3393 C C . GLU A 1 423 ? 6.989 -7.523 22.955 1.00 90.56 423 GLU A C 1
ATOM 3395 O O . GLU A 1 423 ? 7.351 -6.960 21.926 1.00 90.56 423 GLU A O 1
ATOM 3400 N N . ALA A 1 424 ? 5.772 -8.051 23.077 1.00 92.31 424 ALA A N 1
ATOM 3401 C CA . ALA A 1 424 ? 4.707 -7.844 22.100 1.00 92.31 424 ALA A CA 1
ATOM 3402 C C . ALA A 1 424 ? 3.684 -6.864 22.678 1.00 92.31 424 ALA A C 1
ATOM 3404 O O . ALA A 1 424 ? 3.155 -7.109 23.761 1.00 92.31 424 ALA A O 1
ATOM 3405 N N . ILE A 1 425 ? 3.416 -5.770 21.963 1.00 92.12 425 ILE A N 1
ATOM 3406 C CA . ILE A 1 425 ? 2.546 -4.679 22.413 1.00 92.12 425 ILE A CA 1
ATOM 3407 C C . ILE A 1 425 ? 1.563 -4.252 21.321 1.00 92.12 425 ILE A C 1
ATOM 3409 O O . ILE A 1 425 ? 1.837 -4.389 20.127 1.00 92.12 425 ILE A O 1
ATOM 3413 N N . ARG A 1 426 ? 0.429 -3.686 21.740 1.00 93.00 426 ARG A N 1
ATOM 3414 C CA . ARG A 1 426 ? -0.482 -2.920 20.879 1.00 93.00 426 ARG A CA 1
ATOM 3415 C C . ARG A 1 426 ? -0.095 -1.442 21.006 1.00 93.00 426 ARG A C 1
ATOM 3417 O O . ARG A 1 426 ? -0.184 -0.912 22.111 1.00 93.00 426 ARG A O 1
ATOM 3424 N N . PRO A 1 427 ? 0.382 -0.779 19.937 1.00 93.06 427 PRO A N 1
ATOM 3425 C CA . PRO A 1 427 ? 0.825 0.612 20.026 1.00 93.06 427 PRO A CA 1
ATOM 3426 C C . PRO A 1 427 ? -0.343 1.611 20.052 1.00 93.06 427 PRO A C 1
ATOM 3428 O O . PRO A 1 427 ? -0.134 2.791 20.330 1.00 93.06 427 PRO A O 1
ATOM 3431 N N . LEU A 1 428 ? -1.557 1.135 19.767 1.00 93.81 428 LEU A N 1
ATOM 3432 C CA . LEU A 1 428 ? -2.799 1.897 19.768 1.00 93.81 428 LEU A CA 1
ATOM 3433 C C . LEU A 1 428 ? -3.663 1.495 20.963 1.00 93.81 428 LEU A C 1
ATOM 3435 O O . LEU A 1 428 ? -3.728 0.313 21.315 1.00 93.81 428 LEU A O 1
ATOM 3439 N N . LYS A 1 429 ? -4.352 2.471 21.551 1.00 91.12 429 LYS A N 1
ATOM 3440 C CA . LYS A 1 429 ? -5.327 2.280 22.628 1.00 91.12 429 LYS A CA 1
ATOM 3441 C C . LYS A 1 429 ? -6.455 3.293 22.469 1.00 91.12 429 LYS A C 1
ATOM 3443 O O . LYS A 1 429 ? -6.170 4.454 22.218 1.00 91.12 429 LYS A O 1
ATOM 3448 N N . ASP A 1 430 ? -7.707 2.866 22.617 1.00 87.94 430 ASP A N 1
ATOM 3449 C CA . ASP A 1 430 ? -8.892 3.730 22.476 1.00 87.94 430 ASP A CA 1
ATOM 3450 C C . ASP A 1 430 ? -8.899 4.559 21.167 1.00 87.94 430 ASP A C 1
ATOM 3452 O O . ASP A 1 430 ? -9.296 5.719 21.164 1.00 87.94 430 ASP A O 1
ATOM 3456 N N . GLY A 1 431 ? -8.398 3.991 20.063 1.00 80.69 431 GLY A N 1
ATOM 3457 C CA . GLY A 1 431 ? -8.319 4.657 18.754 1.00 80.69 431 GLY A CA 1
ATOM 3458 C C . GLY A 1 431 ? -7.181 5.676 18.605 1.00 80.69 431 GLY A C 1
ATOM 3459 O O . GLY A 1 431 ? -7.055 6.300 17.558 1.00 80.69 431 GLY A O 1
ATOM 3460 N N . VAL A 1 432 ? -6.325 5.844 19.621 1.00 87.62 432 VAL A N 1
ATOM 3461 C CA . VAL A 1 432 ? -5.215 6.813 19.617 1.00 87.62 432 VAL A CA 1
ATOM 3462 C C . VAL A 1 432 ? -3.857 6.141 19.837 1.00 87.62 432 VAL A C 1
ATOM 3464 O O . VAL A 1 432 ? -3.763 5.003 20.304 1.00 87.62 432 VAL A O 1
ATOM 3467 N N . ILE A 1 433 ? -2.773 6.841 19.492 1.00 91.06 433 ILE A N 1
ATOM 3468 C CA . ILE A 1 433 ? -1.407 6.323 19.631 1.00 91.06 433 ILE A CA 1
ATOM 3469 C C . ILE A 1 433 ? -0.945 6.403 21.090 1.00 91.06 433 ILE A C 1
ATOM 3471 O O . ILE A 1 433 ? -0.728 7.485 21.630 1.00 91.06 433 ILE A O 1
ATOM 3475 N N . ALA A 1 434 ? -0.737 5.238 21.707 1.00 90.38 434 ALA A N 1
ATOM 3476 C CA . ALA A 1 434 ? -0.202 5.107 23.062 1.00 90.38 434 ALA A CA 1
ATOM 3477 C C . ALA A 1 434 ? 1.330 4.936 23.086 1.00 90.38 434 ALA A C 1
ATOM 3479 O O . ALA A 1 434 ? 1.984 5.374 24.030 1.00 90.38 434 ALA A O 1
ATOM 3480 N N . ASP A 1 435 ? 1.915 4.322 22.051 1.00 90.88 435 ASP A N 1
ATOM 3481 C CA . ASP A 1 435 ? 3.368 4.180 21.874 1.00 90.88 435 ASP A CA 1
ATOM 3482 C C . ASP A 1 435 ? 3.766 4.680 20.477 1.00 90.88 435 ASP A C 1
ATOM 3484 O O . ASP A 1 435 ? 3.670 3.949 19.489 1.00 90.88 435 ASP A O 1
ATOM 3488 N N . PHE A 1 436 ? 4.202 5.945 20.400 1.00 88.06 436 PHE A N 1
ATOM 3489 C CA . PHE A 1 436 ? 4.503 6.625 19.133 1.00 88.06 436 PHE A CA 1
ATOM 3490 C C . PHE A 1 436 ? 5.547 5.892 18.297 1.00 88.06 436 PHE A C 1
ATOM 3492 O O . PHE A 1 436 ? 5.318 5.616 17.123 1.00 88.06 436 PHE A O 1
ATOM 3499 N N . LYS A 1 437 ? 6.671 5.513 18.911 1.00 87.88 437 LYS A N 1
ATOM 3500 C CA . LYS A 1 437 ? 7.772 4.861 18.197 1.00 87.88 437 LYS A CA 1
ATOM 3501 C C . LYS A 1 437 ? 7.331 3.527 17.593 1.00 87.88 437 LYS A C 1
ATOM 3503 O O . LYS A 1 437 ? 7.708 3.193 16.475 1.00 87.88 437 LYS A O 1
ATOM 3508 N N . SER A 1 438 ? 6.535 2.756 18.329 1.00 91.44 438 SER A N 1
ATOM 3509 C CA . SER A 1 438 ? 6.054 1.459 17.854 1.00 91.44 438 SER A CA 1
ATOM 3510 C C . SER A 1 438 ? 4.956 1.618 16.795 1.00 91.44 438 SER A C 1
ATOM 3512 O O . SER A 1 438 ? 4.954 0.864 15.823 1.00 91.44 438 SER A O 1
ATOM 3514 N N . ALA A 1 439 ? 4.075 2.617 16.927 1.00 90.88 439 ALA A N 1
ATOM 3515 C CA . ALA A 1 439 ? 3.078 2.958 15.909 1.00 90.88 439 ALA A CA 1
ATOM 3516 C C . ALA A 1 439 ? 3.730 3.415 14.593 1.00 90.88 439 ALA A C 1
ATOM 3518 O O . ALA A 1 439 ? 3.347 2.942 13.527 1.00 90.88 439 ALA A O 1
ATOM 3519 N N . GLU A 1 440 ? 4.750 4.273 14.666 1.00 88.56 440 GLU A N 1
ATOM 3520 C CA . GLU A 1 440 ? 5.502 4.767 13.509 1.00 88.56 440 GLU A CA 1
ATOM 3521 C C . GLU A 1 440 ? 6.167 3.617 12.734 1.00 88.56 440 GLU A C 1
ATOM 3523 O O . GLU A 1 440 ? 6.020 3.511 11.517 1.00 88.56 440 GLU A O 1
ATOM 3528 N N . GLU A 1 441 ? 6.860 2.707 13.428 1.00 89.75 441 GLU A N 1
ATOM 3529 C CA . GLU A 1 441 ? 7.495 1.545 12.791 1.00 89.75 441 GLU A CA 1
ATOM 3530 C C . GLU A 1 441 ? 6.466 0.570 12.195 1.00 89.75 441 GLU A C 1
ATOM 3532 O O . GLU A 1 441 ? 6.694 0.004 11.123 1.00 89.75 441 GLU A O 1
ATOM 3537 N N . MET A 1 442 ? 5.310 0.407 12.847 1.00 93.12 442 MET A N 1
ATOM 3538 C CA . MET A 1 442 ? 4.200 -0.395 12.330 1.00 93.12 442 MET A CA 1
ATOM 3539 C C . MET A 1 442 ? 3.606 0.211 11.055 1.00 93.12 442 MET A C 1
ATOM 3541 O O . MET A 1 442 ? 3.456 -0.496 10.058 1.00 93.12 442 MET A O 1
ATOM 3545 N N . LEU A 1 443 ? 3.328 1.518 11.058 1.00 90.62 443 LEU A N 1
ATOM 3546 C CA . LEU A 1 443 ? 2.830 2.249 9.893 1.00 90.62 443 LEU A CA 1
ATOM 3547 C C . LEU A 1 443 ? 3.826 2.185 8.734 1.00 90.62 443 LEU A C 1
ATOM 3549 O O . LEU A 1 443 ? 3.437 1.825 7.625 1.00 90.62 443 LEU A O 1
ATOM 3553 N N . LYS A 1 444 ? 5.121 2.422 8.984 1.00 86.31 444 LYS A N 1
ATOM 3554 C CA . LYS A 1 444 ? 6.189 2.230 7.983 1.00 86.31 444 LYS A CA 1
ATOM 3555 C C . LYS A 1 444 ? 6.136 0.843 7.363 1.00 86.31 444 LYS A C 1
ATOM 3557 O O . LYS A 1 444 ? 6.232 0.706 6.143 1.00 86.31 444 LYS A O 1
ATOM 3562 N N . TYR A 1 445 ? 6.013 -0.190 8.194 1.00 86.50 445 TYR A N 1
ATOM 3563 C CA . TYR A 1 445 ? 5.968 -1.569 7.729 1.00 86.50 445 TYR A CA 1
ATOM 3564 C C . TYR A 1 445 ? 4.723 -1.844 6.873 1.00 86.50 445 TYR A C 1
ATOM 3566 O O . TYR A 1 445 ? 4.856 -2.416 5.789 1.00 86.50 445 TYR A O 1
ATOM 3574 N N . PHE A 1 446 ? 3.535 -1.412 7.301 1.00 88.69 446 PHE A N 1
ATOM 3575 C CA . PHE A 1 446 ? 2.287 -1.643 6.565 1.00 88.69 446 PHE A CA 1
ATOM 3576 C C . PHE A 1 446 ? 2.188 -0.821 5.277 1.00 88.69 446 PHE A C 1
ATOM 3578 O O . PHE A 1 446 ? 1.839 -1.385 4.243 1.00 88.69 446 PHE A O 1
ATOM 3585 N N . ILE A 1 447 ? 2.599 0.451 5.279 1.00 83.62 447 ILE A N 1
ATOM 3586 C CA . ILE A 1 447 ? 2.644 1.297 4.073 1.00 83.62 447 ILE A CA 1
ATOM 3587 C C . ILE A 1 447 ? 3.593 0.699 3.028 1.00 83.62 447 ILE A C 1
ATOM 3589 O O . ILE A 1 447 ? 3.254 0.614 1.847 1.00 83.62 447 ILE A O 1
ATOM 3593 N N . ARG A 1 448 ? 4.774 0.229 3.451 1.00 78.19 448 ARG A N 1
ATOM 3594 C CA . ARG A 1 448 ? 5.720 -0.462 2.558 1.00 78.19 448 ARG A CA 1
ATOM 3595 C C . ARG A 1 448 ? 5.194 -1.811 2.077 1.00 78.19 448 ARG A C 1
ATOM 3597 O O . ARG A 1 448 ? 5.459 -2.190 0.945 1.00 78.19 448 ARG A O 1
ATOM 3604 N N . SER A 1 449 ? 4.467 -2.538 2.923 1.00 76.75 449 SER A N 1
ATOM 3605 C CA . SER A 1 449 ? 3.881 -3.832 2.553 1.00 76.75 449 SER A CA 1
ATOM 3606 C C . SER A 1 449 ? 2.741 -3.676 1.544 1.00 76.75 449 SER A C 1
ATOM 3608 O O . SER A 1 449 ? 2.610 -4.517 0.659 1.00 76.75 449 SER A O 1
ATOM 3610 N N . ALA A 1 450 ? 1.965 -2.591 1.636 1.00 73.62 450 ALA A N 1
ATOM 3611 C CA . ALA A 1 450 ? 0.955 -2.226 0.645 1.00 73.62 450 ALA A CA 1
ATOM 3612 C C . ALA A 1 450 ? 1.599 -1.776 -0.684 1.00 73.62 450 ALA A C 1
ATOM 3614 O O . ALA A 1 450 ? 1.177 -2.187 -1.762 1.00 73.62 450 ALA A O 1
ATOM 3615 N N . ASN A 1 451 ? 2.696 -1.012 -0.625 1.00 66.00 451 ASN A N 1
ATOM 3616 C CA . ASN A 1 451 ? 3.426 -0.535 -1.803 1.00 66.00 451 ASN A CA 1
ATOM 3617 C C . ASN A 1 451 ? 4.555 -1.493 -2.226 1.00 66.00 451 ASN A C 1
ATOM 3619 O O . ASN A 1 451 ? 5.739 -1.244 -2.011 1.00 66.00 451 ASN A O 1
ATOM 3623 N N . THR A 1 452 ? 4.194 -2.600 -2.882 1.00 49.59 452 THR A N 1
ATOM 3624 C CA . THR A 1 452 ? 5.151 -3.637 -3.335 1.00 49.59 452 THR A CA 1
ATOM 3625 C C . THR A 1 452 ? 6.014 -3.251 -4.549 1.00 49.59 452 THR A C 1
ATOM 3627 O O . THR A 1 452 ? 6.907 -4.011 -4.934 1.00 49.59 452 THR A O 1
ATOM 3630 N N . ARG A 1 453 ? 5.769 -2.094 -5.180 1.00 51.75 453 ARG A N 1
ATOM 3631 C CA . ARG A 1 453 ? 6.456 -1.641 -6.404 1.00 51.75 453 ARG A CA 1
ATOM 3632 C C . ARG A 1 453 ? 7.429 -0.500 -6.099 1.00 51.75 453 ARG A C 1
ATOM 3634 O O . ARG A 1 453 ? 7.198 0.294 -5.196 1.00 51.75 453 ARG A O 1
ATOM 3641 N N . PHE A 1 454 ? 8.525 -0.418 -6.859 1.00 46.69 454 PHE A N 1
ATOM 3642 C CA . PHE A 1 454 ? 9.421 0.738 -6.805 1.00 46.69 454 PHE A CA 1
ATOM 3643 C C . PHE A 1 454 ? 8.696 1.951 -7.385 1.00 46.69 454 PHE A C 1
ATOM 3645 O O . PHE A 1 454 ? 8.369 1.944 -8.570 1.00 46.69 454 PHE A O 1
ATOM 3652 N N . THR A 1 455 ? 8.454 2.968 -6.564 1.00 52.66 455 THR A N 1
ATOM 3653 C CA . THR A 1 455 ? 7.756 4.183 -6.979 1.00 52.66 455 THR A CA 1
ATOM 3654 C C . THR A 1 455 ? 8.599 5.414 -6.697 1.00 52.66 455 THR A C 1
ATOM 3656 O O . THR A 1 455 ? 9.325 5.492 -5.706 1.00 52.66 455 THR A O 1
ATOM 3659 N N . VAL A 1 456 ? 8.533 6.371 -7.617 1.00 46.75 456 VAL A N 1
ATOM 3660 C CA . VAL A 1 456 ? 9.407 7.548 -7.632 1.00 46.75 456 VAL A CA 1
ATOM 3661 C C . VAL A 1 456 ? 8.885 8.644 -6.693 1.00 46.75 456 VAL A C 1
ATOM 3663 O O . VAL A 1 456 ? 9.669 9.405 -6.128 1.00 46.75 456 VAL A O 1
ATOM 3666 N N . ASN A 1 457 ? 7.568 8.669 -6.463 1.00 55.50 457 ASN A N 1
ATOM 3667 C CA . ASN A 1 457 ? 6.893 9.609 -5.571 1.00 55.50 457 ASN A CA 1
ATOM 3668 C C . ASN A 1 457 ? 6.375 8.920 -4.305 1.00 55.50 457 ASN A C 1
ATOM 3670 O O . ASN A 1 457 ? 6.072 7.729 -4.317 1.00 55.50 457 ASN A O 1
ATOM 3674 N N . LYS A 1 458 ? 6.264 9.698 -3.225 1.00 66.44 458 LYS A N 1
ATOM 3675 C CA . LYS A 1 458 ? 5.611 9.314 -1.969 1.00 66.44 458 LYS A CA 1
ATOM 3676 C C . LYS A 1 458 ? 4.078 9.390 -2.124 1.00 66.44 458 LYS A C 1
ATOM 3678 O O . LYS A 1 458 ? 3.629 10.306 -2.812 1.00 66.44 458 LYS A O 1
ATOM 3683 N N . PRO A 1 459 ? 3.293 8.489 -1.507 1.00 76.06 459 PRO A N 1
ATOM 3684 C CA . PRO A 1 459 ? 1.836 8.499 -1.637 1.00 76.06 459 PRO A CA 1
ATOM 3685 C C . PRO A 1 459 ? 1.210 9.634 -0.823 1.00 76.06 459 PRO A C 1
ATOM 3687 O O . PRO A 1 459 ? 1.739 10.000 0.236 1.00 76.06 459 PRO A O 1
ATOM 3690 N N . SER A 1 460 ? 0.066 10.141 -1.275 1.00 86.50 460 SER A N 1
ATOM 3691 C CA . SER A 1 460 ? -0.867 10.827 -0.385 1.00 86.50 460 SER A CA 1
ATOM 3692 C C . SER A 1 460 ? -1.628 9.786 0.436 1.00 86.50 460 SER A C 1
ATOM 3694 O O . SER A 1 460 ? -1.978 8.712 -0.062 1.00 86.50 460 SER A O 1
ATOM 3696 N N . ILE A 1 461 ? -1.834 10.072 1.720 1.00 92.69 461 ILE A N 1
ATOM 3697 C CA . ILE A 1 461 ? -2.471 9.149 2.658 1.00 92.69 461 ILE A CA 1
ATOM 3698 C C . ILE A 1 461 ? -3.693 9.807 3.291 1.00 92.69 461 ILE A C 1
ATOM 3700 O O . ILE A 1 461 ? -3.588 10.904 3.831 1.00 92.69 461 ILE A O 1
ATOM 3704 N N . ILE A 1 462 ? -4.832 9.117 3.282 1.00 96.19 462 ILE A N 1
ATOM 3705 C CA . ILE A 1 462 ? -5.985 9.447 4.131 1.00 96.19 462 ILE A CA 1
ATOM 3706 C C . ILE A 1 462 ? -5.948 8.538 5.361 1.00 96.19 462 ILE A C 1
ATOM 3708 O O . ILE A 1 462 ? -5.860 7.323 5.205 1.00 96.19 462 ILE A O 1
ATOM 3712 N N . ILE A 1 463 ? -6.007 9.087 6.574 1.00 95.50 463 ILE A N 1
ATOM 3713 C CA . ILE A 1 463 ? -6.033 8.306 7.820 1.00 95.50 463 ILE A CA 1
ATOM 3714 C C . ILE A 1 463 ? -7.254 8.663 8.654 1.00 95.50 463 ILE A C 1
ATOM 3716 O O . ILE A 1 463 ? -7.577 9.833 8.846 1.00 95.50 463 ILE A O 1
ATOM 3720 N N . CYS A 1 464 ? -7.918 7.635 9.167 1.00 93.81 464 CYS A N 1
ATOM 3721 C CA . CYS A 1 464 ? -9.087 7.793 10.022 1.00 93.81 464 CYS A CA 1
ATOM 3722 C C . CYS A 1 464 ? -8.668 8.165 11.448 1.00 93.81 464 CYS A C 1
ATOM 3724 O O . CYS A 1 464 ? -7.685 7.630 11.966 1.00 93.81 464 CYS A O 1
ATOM 3726 N N . VAL A 1 465 ? -9.419 9.063 12.084 1.00 93.69 465 VAL A N 1
ATOM 3727 C CA . VAL A 1 465 ? -9.238 9.436 13.494 1.00 93.69 465 VAL A CA 1
ATOM 3728 C C . VAL A 1 465 ? -10.581 9.428 14.231 1.00 93.69 465 VAL A C 1
ATOM 3730 O O . VAL A 1 465 ? -11.579 9.875 13.655 1.00 93.69 465 VAL A O 1
ATOM 3733 N N . PRO A 1 466 ? -10.633 8.983 15.499 1.00 91.69 466 PRO A N 1
ATOM 3734 C CA . PRO A 1 466 ? -11.848 9.070 16.301 1.00 91.69 466 PRO A CA 1
ATOM 3735 C C . PRO A 1 466 ? -12.355 10.512 16.409 1.00 91.69 466 PRO A C 1
ATOM 3737 O O . PRO A 1 466 ? -11.568 11.459 16.543 1.00 91.69 466 PRO A O 1
ATOM 3740 N N . SER A 1 467 ? -13.678 10.697 16.434 1.00 89.19 467 SER A N 1
ATOM 3741 C CA . SER A 1 467 ? -14.266 12.040 16.557 1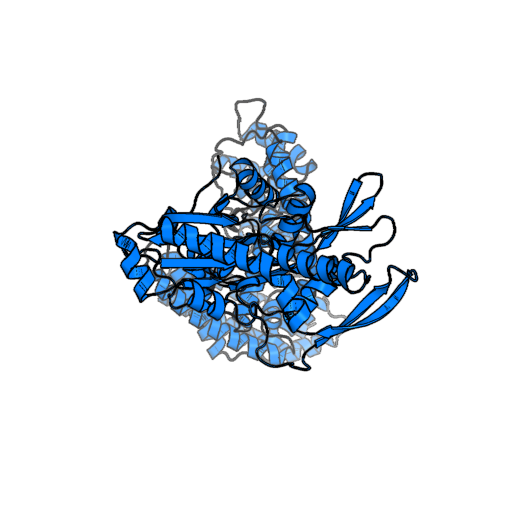.00 89.19 467 SER A CA 1
ATOM 3742 C C . SER A 1 467 ? -13.872 12.705 17.885 1.00 89.19 467 SER A C 1
ATOM 3744 O O . SER A 1 467 ? -13.603 13.905 17.944 1.00 89.19 467 SER A O 1
ATOM 3746 N N . GLY A 1 468 ? -13.722 11.896 18.940 1.00 86.81 468 GLY A N 1
ATOM 3747 C CA . GLY A 1 468 ? -13.314 12.328 20.278 1.00 86.81 468 GLY A CA 1
ATOM 3748 C C . GLY A 1 468 ? -11.815 12.575 20.483 1.00 86.81 468 GLY A C 1
ATOM 3749 O O . GLY A 1 468 ? -11.426 12.916 21.601 1.00 86.81 468 GLY A O 1
ATOM 3750 N N . SER A 1 469 ? -10.962 12.395 19.467 1.00 90.06 469 SER A N 1
ATOM 3751 C CA . SER A 1 469 ? -9.514 12.597 19.614 1.00 90.06 469 SER A CA 1
ATOM 3752 C C . SER A 1 469 ? -9.146 14.066 19.809 1.00 90.06 469 SER A C 1
ATOM 3754 O O . SER A 1 469 ? -9.609 14.948 19.084 1.00 90.06 469 SER A O 1
ATOM 3756 N N . THR A 1 470 ? -8.242 14.323 20.751 1.00 92.00 470 THR A N 1
ATOM 3757 C CA . THR A 1 470 ? -7.652 15.643 20.989 1.00 92.00 470 THR A CA 1
ATOM 3758 C C . THR A 1 470 ? -6.770 16.083 19.811 1.00 92.00 470 THR A C 1
ATOM 3760 O O . THR A 1 470 ? -6.232 15.236 19.092 1.00 92.00 470 THR A O 1
ATOM 3763 N N . PRO A 1 471 ? -6.528 17.396 19.628 1.00 92.62 471 PRO A N 1
ATOM 3764 C CA . PRO A 1 471 ? -5.613 17.886 18.593 1.00 92.62 471 PRO A CA 1
ATOM 3765 C C . PRO A 1 471 ? -4.214 17.257 18.663 1.00 92.62 471 PRO A C 1
ATOM 3767 O O . PRO A 1 471 ? -3.618 16.964 17.632 1.00 92.62 471 PRO A O 1
ATOM 3770 N N . VAL A 1 472 ? -3.707 16.976 19.870 1.00 91.62 472 VAL A N 1
ATOM 3771 C CA . VAL A 1 472 ? -2.399 16.328 20.068 1.00 91.62 472 VAL A CA 1
ATOM 3772 C C . VAL A 1 472 ? -2.411 14.880 19.572 1.00 91.62 472 VAL A C 1
ATOM 3774 O O . VAL A 1 472 ? -1.462 14.450 18.923 1.00 91.62 472 VAL A O 1
ATOM 3777 N N . GLU A 1 473 ? -3.485 14.130 19.828 1.00 90.25 473 GLU A N 1
ATOM 3778 C CA . GLU A 1 473 ? -3.633 12.749 19.345 1.00 90.25 473 GLU A CA 1
ATOM 3779 C C . GLU A 1 473 ? -3.769 12.701 17.815 1.00 90.25 473 GLU A C 1
ATOM 3781 O O . GLU A 1 473 ? -3.106 11.891 17.167 1.00 90.25 473 GLU A O 1
ATOM 3786 N N . ARG A 1 474 ? -4.555 13.615 17.226 1.00 92.94 474 ARG A N 1
ATOM 3787 C CA . ARG A 1 474 ? -4.688 13.765 15.764 1.00 92.94 474 ARG A CA 1
ATOM 3788 C C . ARG A 1 474 ? -3.344 14.109 15.117 1.00 92.94 474 ARG A C 1
ATOM 3790 O O . ARG A 1 474 ? -2.959 13.489 14.126 1.00 92.94 474 ARG A O 1
ATOM 3797 N N . ARG A 1 475 ? -2.594 15.040 15.719 1.00 92.38 475 ARG A N 1
ATOM 3798 C CA . ARG A 1 475 ? -1.255 15.427 15.259 1.00 92.38 475 ARG A CA 1
ATOM 3799 C C . ARG A 1 475 ? -0.272 14.263 15.343 1.00 92.38 475 ARG A C 1
ATOM 3801 O O . ARG A 1 475 ? 0.467 14.037 14.394 1.00 92.38 475 ARG A O 1
ATOM 3808 N N . ALA A 1 476 ? -0.305 13.476 16.419 1.00 89.31 476 ALA A N 1
ATOM 3809 C CA . ALA A 1 476 ? 0.560 12.306 16.561 1.00 89.31 476 ALA A CA 1
ATOM 3810 C C . ALA A 1 476 ? 0.316 11.258 15.459 1.00 89.31 476 ALA A C 1
ATOM 3812 O O . ALA A 1 476 ? 1.270 10.673 14.950 1.00 89.31 476 ALA A O 1
ATOM 3813 N N . ILE A 1 477 ? -0.941 11.035 15.060 1.00 90.50 477 ILE A N 1
ATOM 3814 C CA . ILE A 1 477 ? -1.282 10.134 13.947 1.00 90.50 477 ILE A CA 1
ATOM 3815 C C . ILE A 1 477 ? -0.736 10.680 12.625 1.00 90.50 477 ILE A C 1
ATOM 3817 O O . ILE A 1 477 ? -0.094 9.945 11.870 1.00 90.50 477 ILE A O 1
ATOM 3821 N N . GLN A 1 478 ? -0.934 11.976 12.378 1.00 91.75 478 GLN A N 1
ATOM 3822 C CA . GLN A 1 478 ? -0.421 12.644 11.187 1.00 91.75 478 GLN A CA 1
ATOM 3823 C C . GLN A 1 478 ? 1.116 12.570 11.108 1.00 91.75 478 GLN A C 1
ATOM 3825 O O . GLN A 1 478 ? 1.657 12.115 10.100 1.00 91.75 478 GLN A O 1
ATOM 3830 N N . ASP A 1 479 ? 1.819 12.917 12.189 1.00 89.81 479 ASP A N 1
ATOM 3831 C CA . ASP A 1 479 ? 3.285 12.891 12.272 1.00 89.81 479 ASP A CA 1
ATOM 3832 C C . ASP A 1 479 ? 3.848 11.476 12.071 1.00 89.81 479 ASP A C 1
ATOM 3834 O O . ASP A 1 479 ? 4.881 11.300 11.417 1.00 89.81 479 ASP A O 1
ATOM 3838 N N . ALA A 1 480 ? 3.175 10.450 12.605 1.00 87.31 480 ALA A N 1
ATOM 3839 C CA . ALA A 1 480 ? 3.585 9.060 12.427 1.00 87.31 480 ALA A CA 1
ATOM 3840 C C . ALA A 1 480 ? 3.490 8.627 10.954 1.00 87.31 480 ALA A C 1
ATOM 3842 O O . ALA A 1 480 ? 4.379 7.936 10.456 1.00 87.31 480 ALA A O 1
ATOM 3843 N N . ALA A 1 481 ? 2.459 9.071 10.232 1.00 88.00 481 ALA A N 1
ATOM 3844 C CA . ALA A 1 481 ? 2.280 8.781 8.812 1.00 88.00 481 ALA A CA 1
ATOM 3845 C C . ALA A 1 481 ? 3.238 9.569 7.903 1.00 88.00 481 ALA A C 1
ATOM 3847 O O . ALA A 1 481 ? 3.823 9.003 6.975 1.00 88.00 481 ALA A O 1
ATOM 3848 N N . GLU A 1 482 ? 3.466 10.850 8.200 1.00 87.75 482 GLU A N 1
ATOM 3849 C CA . GLU A 1 482 ? 4.473 11.679 7.524 1.00 87.75 482 GLU A CA 1
ATOM 3850 C C . GLU A 1 482 ? 5.877 11.072 7.689 1.00 87.75 482 GLU A C 1
ATOM 3852 O O . GLU A 1 482 ? 6.611 10.878 6.711 1.00 87.75 482 GLU A O 1
ATOM 3857 N N . SER A 1 483 ? 6.218 10.668 8.917 1.00 82.81 483 SER A N 1
ATOM 3858 C CA . SER A 1 483 ? 7.475 9.980 9.240 1.00 82.81 483 SER A CA 1
ATOM 3859 C C . SER A 1 483 ? 7.564 8.592 8.603 1.00 82.81 483 SER A C 1
ATOM 3861 O O . SER A 1 483 ? 8.662 8.111 8.305 1.00 82.81 483 SER A O 1
ATOM 3863 N N . ALA A 1 484 ? 6.420 7.961 8.329 1.00 76.62 484 ALA A N 1
ATOM 3864 C CA . ALA A 1 484 ? 6.351 6.692 7.624 1.00 76.62 484 ALA A CA 1
ATOM 3865 C C . ALA A 1 484 ? 6.547 6.793 6.103 1.00 76.62 484 ALA A C 1
ATOM 3867 O O . ALA A 1 484 ? 6.637 5.765 5.428 1.00 76.62 484 ALA A O 1
ATOM 3868 N N . GLY A 1 485 ? 6.700 8.010 5.574 1.00 72.50 485 GLY A N 1
ATOM 3869 C CA . GLY A 1 485 ? 7.047 8.249 4.178 1.00 72.50 485 GLY A CA 1
ATOM 3870 C C . GLY A 1 485 ? 5.911 8.808 3.327 1.00 72.50 485 GLY A C 1
ATOM 3871 O O . GLY A 1 485 ? 6.083 8.860 2.112 1.00 72.50 485 GLY A O 1
ATOM 3872 N N . ALA A 1 486 ? 4.801 9.256 3.922 1.00 81.12 486 ALA A N 1
ATOM 3873 C CA . ALA A 1 486 ? 3.753 9.977 3.199 1.00 81.12 486 ALA A CA 1
ATOM 3874 C C . ALA A 1 486 ? 4.279 11.290 2.589 1.00 81.12 486 ALA A C 1
ATOM 3876 O O . ALA A 1 486 ? 5.191 11.925 3.133 1.00 81.12 486 ALA A O 1
ATOM 3877 N N . ASN A 1 487 ? 3.727 11.687 1.440 1.00 79.38 487 ASN A N 1
ATOM 3878 C CA . ASN A 1 487 ? 3.936 13.023 0.872 1.00 79.38 487 ASN A CA 1
ATOM 3879 C C . ASN A 1 487 ? 3.030 14.043 1.558 1.00 79.38 487 ASN A C 1
ATOM 3881 O O . ASN A 1 487 ? 3.461 15.122 1.952 1.00 79.38 487 ASN A O 1
ATOM 3885 N N . GLU A 1 488 ? 1.766 13.663 1.674 1.00 87.44 488 GLU A N 1
ATOM 3886 C CA . GLU A 1 488 ? 0.689 14.464 2.213 1.00 87.44 488 GLU A CA 1
ATOM 3887 C C . GLU A 1 488 ? -0.222 13.537 3.007 1.00 87.44 488 GLU A C 1
ATOM 3889 O O . GLU A 1 488 ? -0.498 12.417 2.575 1.00 87.44 488 GLU A O 1
ATOM 3894 N N . VAL A 1 489 ? -0.649 13.988 4.182 1.00 92.50 489 VAL A N 1
ATOM 3895 C CA . VAL A 1 489 ? -1.553 13.233 5.045 1.00 92.50 489 VAL A CA 1
ATOM 3896 C C . VAL A 1 489 ? -2.807 14.063 5.257 1.00 92.50 489 VAL A C 1
ATOM 3898 O O . VAL A 1 489 ? -2.725 15.235 5.626 1.00 92.50 489 VAL A O 1
ATOM 3901 N N . PHE A 1 490 ? -3.954 13.450 5.004 1.00 95.69 490 PHE A N 1
ATOM 3902 C CA . PHE A 1 490 ? -5.273 13.979 5.310 1.00 95.69 490 PHE A CA 1
ATOM 3903 C C . PHE A 1 490 ? -5.908 13.118 6.391 1.00 95.69 490 PHE A C 1
ATOM 3905 O O . PHE A 1 490 ? -5.760 11.896 6.394 1.00 95.69 490 PHE A O 1
ATOM 3912 N N . LEU A 1 491 ? -6.626 13.760 7.298 1.00 96.12 491 LEU A N 1
ATOM 3913 C CA . LEU A 1 491 ? -7.413 13.100 8.320 1.00 96.12 491 LEU A CA 1
ATOM 3914 C C . LEU A 1 491 ? -8.884 13.095 7.905 1.00 96.12 491 LEU A C 1
ATOM 3916 O O . LEU A 1 491 ? -9.366 14.043 7.281 1.00 96.12 491 LEU A O 1
ATOM 3920 N N . ILE A 1 492 ? -9.582 12.026 8.272 1.00 96.50 492 ILE A N 1
ATOM 3921 C CA . ILE A 1 492 ? -11.035 11.895 8.166 1.00 96.50 492 ILE A CA 1
ATOM 3922 C C . ILE A 1 492 ? -11.578 11.397 9.501 1.00 96.50 492 ILE A C 1
ATOM 3924 O O . ILE A 1 492 ? -10.968 10.544 10.146 1.00 96.50 492 ILE A O 1
ATOM 3928 N N . GLU A 1 493 ? -12.720 11.924 9.933 1.00 95.50 493 GLU A N 1
ATOM 3929 C CA . GLU A 1 493 ? -13.375 11.414 11.135 1.00 95.50 493 GLU A CA 1
ATOM 3930 C C . GLU A 1 493 ? -13.910 9.999 10.879 1.00 95.50 493 GLU A C 1
ATOM 3932 O O . GLU A 1 493 ? -14.656 9.754 9.930 1.00 95.50 493 GLU A O 1
ATOM 3937 N N . GLU A 1 494 ? -13.537 9.065 11.747 1.00 95.19 494 GLU A N 1
ATOM 3938 C CA . GLU A 1 494 ? -13.915 7.651 11.699 1.00 95.19 494 GLU A CA 1
ATOM 3939 C C . GLU A 1 494 ? -15.424 7.416 11.499 1.00 95.19 494 GLU A C 1
ATOM 3941 O O . GLU A 1 494 ? -15.772 6.672 10.580 1.00 95.19 494 GLU A O 1
ATOM 3946 N N . PRO A 1 495 ? -16.349 8.083 12.228 1.00 95.75 495 PRO A N 1
ATOM 3947 C CA . PRO A 1 495 ? -17.779 7.909 11.969 1.00 95.75 495 PRO A CA 1
ATOM 3948 C C . PRO A 1 495 ? -18.222 8.364 10.569 1.00 95.75 495 PRO A C 1
ATOM 3950 O O . PRO A 1 495 ? -19.112 7.747 9.981 1.00 95.75 495 PRO A O 1
ATOM 3953 N N . MET A 1 496 ? -17.604 9.408 10.003 1.00 97.44 496 MET A N 1
ATOM 3954 C CA . MET A 1 496 ? -17.891 9.846 8.631 1.00 97.44 496 MET A CA 1
ATOM 3955 C C . MET A 1 496 ? -17.410 8.799 7.620 1.00 97.44 496 MET A C 1
ATOM 3957 O O . MET A 1 496 ? -18.158 8.408 6.721 1.00 97.44 496 MET A O 1
ATOM 3961 N N . ALA A 1 497 ? -16.188 8.287 7.799 1.00 97.31 497 ALA A N 1
ATOM 3962 C CA . ALA A 1 497 ? -15.656 7.203 6.980 1.00 97.31 497 ALA A CA 1
ATOM 3963 C C . ALA A 1 497 ? -16.544 5.948 7.065 1.00 97.31 497 ALA A C 1
ATOM 3965 O O . ALA A 1 497 ? -16.942 5.405 6.034 1.00 97.31 497 ALA A O 1
ATOM 3966 N N . ALA A 1 498 ? -16.937 5.528 8.270 1.00 97.50 498 ALA A N 1
ATOM 3967 C CA . ALA A 1 498 ? -17.820 4.383 8.479 1.00 97.50 498 ALA A CA 1
ATOM 3968 C C . ALA A 1 498 ? -19.161 4.544 7.742 1.00 97.50 498 ALA A C 1
ATOM 3970 O O . ALA A 1 498 ? -19.608 3.611 7.072 1.00 97.50 498 ALA A O 1
ATOM 3971 N N . ALA A 1 499 ? -19.776 5.730 7.796 1.00 97.44 499 ALA A N 1
ATOM 3972 C CA . ALA A 1 499 ? -21.039 6.009 7.115 1.00 97.44 499 ALA A CA 1
ATOM 3973 C C . ALA A 1 499 ? -20.928 5.932 5.582 1.00 97.44 499 ALA A C 1
ATOM 3975 O O . ALA A 1 499 ? -21.760 5.290 4.936 1.00 97.44 499 ALA A O 1
ATOM 3976 N N . ILE A 1 500 ? -19.874 6.515 4.995 1.00 97.06 500 ILE A N 1
ATOM 3977 C CA . ILE A 1 500 ? -19.595 6.419 3.549 1.00 97.06 500 ILE A CA 1
ATOM 3978 C C . ILE A 1 500 ? -19.336 4.958 3.148 1.00 97.06 500 ILE A C 1
ATOM 3980 O O . ILE A 1 500 ? -19.820 4.474 2.115 1.00 97.06 500 ILE A O 1
ATOM 3984 N N . GLY A 1 501 ? -18.593 4.228 3.983 1.00 95.56 501 GLY A N 1
ATOM 3985 C CA . GLY A 1 501 ? -18.334 2.801 3.833 1.00 95.56 501 GLY A CA 1
ATOM 3986 C C . GLY A 1 501 ? -19.614 1.981 3.773 1.00 95.56 501 GLY A C 1
ATOM 3987 O O . GLY A 1 501 ? -19.807 1.236 2.812 1.00 95.56 501 GLY A O 1
ATOM 3988 N N . ALA A 1 502 ? -20.508 2.207 4.738 1.00 95.94 502 ALA A N 1
ATOM 3989 C CA . ALA A 1 502 ? -21.818 1.572 4.866 1.00 95.94 502 ALA A CA 1
ATOM 3990 C C . ALA A 1 502 ? -22.841 2.001 3.794 1.00 95.94 502 ALA A C 1
ATOM 3992 O O . ALA A 1 502 ? -23.928 1.432 3.731 1.00 95.94 502 ALA A O 1
ATOM 3993 N N . GLY A 1 503 ? -22.511 2.981 2.944 1.00 93.19 503 GLY A N 1
ATOM 3994 C CA . GLY A 1 503 ? -23.386 3.437 1.861 1.00 93.19 503 GLY A CA 1
ATOM 3995 C C . GLY A 1 503 ? -24.525 4.347 2.323 1.00 93.19 503 GLY A C 1
ATOM 3996 O O . GLY A 1 503 ? -25.551 4.428 1.649 1.00 93.19 503 GLY A O 1
ATOM 3997 N N . LEU A 1 504 ? -24.361 5.024 3.462 1.00 94.88 504 LEU A N 1
ATOM 3998 C CA . LEU A 1 504 ? -25.315 6.027 3.924 1.00 94.88 504 LEU A CA 1
ATOM 3999 C C . LEU A 1 504 ? -25.259 7.285 3.035 1.00 94.88 504 LEU A C 1
ATOM 4001 O O . LEU A 1 504 ? -24.173 7.664 2.585 1.00 94.88 504 LEU A O 1
ATOM 4005 N N . PRO A 1 505 ? -26.397 7.960 2.786 1.00 91.12 505 PRO A N 1
ATOM 4006 C CA . PRO A 1 505 ? -26.456 9.175 1.974 1.00 91.12 505 PRO A CA 1
ATOM 4007 C C . PRO A 1 505 ? -25.963 10.398 2.762 1.00 91.12 505 PRO A C 1
ATOM 4009 O O . PRO A 1 505 ? -26.723 11.297 3.100 1.00 91.12 505 PRO A O 1
ATOM 4012 N N . VAL A 1 506 ? -24.667 10.426 3.074 1.00 92.69 506 VAL A N 1
ATOM 4013 C CA . VAL A 1 506 ? -24.067 11.433 3.966 1.00 92.69 506 VAL A CA 1
ATOM 4014 C C . VAL A 1 506 ? -24.115 12.864 3.422 1.00 92.69 506 VAL A C 1
ATOM 4016 O O . VAL A 1 506 ? -24.016 13.807 4.199 1.00 92.69 506 VAL A O 1
ATOM 4019 N N . THR A 1 507 ? -24.257 13.038 2.107 1.00 91.00 507 THR A N 1
ATOM 4020 C CA . THR A 1 507 ? -24.292 14.339 1.416 1.00 91.00 507 THR A CA 1
ATOM 4021 C C . THR A 1 507 ? -25.699 14.889 1.201 1.00 91.00 507 THR A C 1
ATOM 4023 O O . THR A 1 507 ? -25.838 16.044 0.807 1.00 91.00 507 THR A O 1
ATOM 4026 N N . GLU A 1 508 ? -26.734 14.085 1.441 1.00 91.19 508 GLU A N 1
ATOM 4027 C CA . GLU A 1 508 ? -28.125 14.494 1.246 1.00 91.19 508 GLU A CA 1
ATOM 4028 C C . GLU A 1 508 ? -28.623 15.344 2.430 1.00 91.19 508 GLU A C 1
ATOM 4030 O O . GLU A 1 508 ? -28.082 15.235 3.539 1.00 91.19 508 GLU A O 1
ATOM 4035 N N . PRO A 1 509 ? -29.658 16.187 2.239 1.00 89.88 509 PRO A N 1
ATOM 4036 C CA . PRO A 1 509 ? -30.292 16.974 3.302 1.00 89.88 509 PRO A CA 1
ATOM 4037 C C . PRO A 1 509 ? -31.156 16.118 4.247 1.00 89.88 509 PRO A C 1
ATOM 4039 O O . PRO A 1 509 ? -32.206 16.565 4.694 1.00 89.88 509 PRO A O 1
ATOM 4042 N N . GLU A 1 510 ? -30.732 14.887 4.526 1.00 89.75 510 GLU A N 1
ATOM 4043 C CA . GLU A 1 510 ? -31.426 13.935 5.389 1.00 89.75 510 GLU A CA 1
ATOM 4044 C C . GLU A 1 510 ? -30.487 13.438 6.493 1.00 89.75 510 GLU A C 1
ATOM 4046 O O . GLU A 1 510 ? -29.269 13.356 6.306 1.00 89.75 510 GLU A O 1
ATOM 4051 N N . GLY A 1 511 ? -31.045 13.106 7.653 1.00 93.06 511 GLY A N 1
ATOM 4052 C CA . GLY A 1 511 ? -30.308 12.576 8.795 1.00 93.06 511 GLY A CA 1
ATOM 4053 C C . GLY A 1 511 ? -29.937 11.102 8.625 1.00 93.06 511 GLY A C 1
ATOM 4054 O O . GLY A 1 511 ? -30.799 10.238 8.480 1.00 93.06 511 GLY A O 1
ATOM 4055 N N . SER A 1 512 ? -28.643 10.792 8.708 1.00 96.00 512 SER A N 1
ATOM 4056 C CA . SER A 1 512 ? -28.127 9.419 8.754 1.00 96.00 512 SER A CA 1
ATOM 4057 C C . SER A 1 512 ? -27.427 9.148 10.083 1.00 96.00 512 SER A C 1
ATOM 4059 O O . SER A 1 512 ? -26.519 9.889 10.455 1.00 96.00 512 SER A O 1
ATOM 4061 N N . MET A 1 513 ? -27.810 8.074 10.783 1.00 97.38 513 MET A N 1
ATOM 4062 C CA . MET A 1 513 ? -27.186 7.677 12.050 1.00 97.38 513 MET A CA 1
ATOM 4063 C C . MET A 1 513 ? -26.321 6.422 11.891 1.00 97.38 513 MET A C 1
ATOM 4065 O O . MET A 1 513 ? -26.796 5.369 11.457 1.00 97.38 513 MET A O 1
ATOM 4069 N N . ILE A 1 514 ? -25.060 6.531 12.305 1.00 98.12 514 ILE A N 1
ATOM 4070 C CA . ILE A 1 514 ? -24.073 5.446 12.313 1.00 98.12 514 ILE A CA 1
ATOM 4071 C C . ILE A 1 514 ? -23.546 5.235 13.736 1.00 98.12 514 ILE A C 1
ATOM 4073 O O . ILE A 1 514 ? -23.326 6.190 14.485 1.00 98.12 514 ILE A O 1
ATOM 4077 N N . VAL A 1 515 ? -23.354 3.973 14.110 1.00 98.38 515 VAL A N 1
ATOM 4078 C CA . VAL A 1 515 ? -22.730 3.558 15.368 1.00 98.38 515 VAL A CA 1
ATOM 4079 C C . VAL A 1 515 ? -21.616 2.577 15.031 1.00 98.38 515 VAL A C 1
ATOM 4081 O O . VAL A 1 515 ? -21.879 1.407 14.748 1.00 98.38 515 VAL A O 1
ATOM 4084 N N . ASP A 1 516 ? -20.377 3.050 15.045 1.00 97.62 516 ASP A N 1
ATOM 4085 C CA . ASP A 1 516 ? -19.203 2.208 14.848 1.00 97.62 516 ASP A CA 1
ATOM 4086 C C . ASP A 1 516 ? -18.671 1.717 16.197 1.00 97.62 516 ASP A C 1
ATOM 4088 O O . ASP A 1 516 ? -18.325 2.512 17.068 1.00 97.62 516 ASP A O 1
ATOM 4092 N N . ILE A 1 517 ? -18.663 0.399 16.401 1.00 97.56 517 ILE A N 1
ATOM 4093 C CA . ILE A 1 517 ? -18.217 -0.233 17.648 1.00 97.56 517 ILE A CA 1
ATOM 4094 C C . ILE A 1 517 ? -16.900 -0.952 17.364 1.00 97.56 517 ILE A C 1
ATOM 4096 O O . ILE A 1 517 ? -16.866 -2.134 16.998 1.00 97.56 517 ILE A O 1
ATOM 4100 N N . GLY A 1 518 ? -15.806 -0.220 17.530 1.00 95.00 518 GLY A N 1
ATOM 4101 C CA . GLY A 1 518 ? -14.451 -0.683 17.285 1.00 95.00 518 GLY A CA 1
ATOM 4102 C C . GLY A 1 518 ? -13.845 -1.490 18.439 1.00 95.00 518 GLY A C 1
ATOM 4103 O O . GLY A 1 518 ? -14.505 -1.953 19.377 1.00 95.00 518 GLY A O 1
ATOM 4104 N N . GLY A 1 519 ? -12.525 -1.679 18.369 1.00 93.06 519 GLY A N 1
ATOM 4105 C CA . GLY A 1 519 ? -11.764 -2.363 19.419 1.00 93.06 519 GLY A CA 1
ATOM 4106 C C . GLY A 1 519 ? -11.707 -1.566 20.725 1.00 93.06 519 GLY A C 1
ATOM 4107 O O . GLY A 1 519 ? -11.959 -2.123 21.785 1.00 93.06 519 GLY A O 1
ATOM 4108 N N . GLY A 1 520 ? -11.421 -0.264 20.653 1.00 92.75 520 GLY A N 1
ATOM 4109 C CA . GLY A 1 520 ? -11.226 0.578 21.843 1.00 92.75 520 GLY A CA 1
ATOM 4110 C C . GLY A 1 520 ? -12.382 1.533 22.151 1.00 92.75 520 GLY A C 1
ATOM 4111 O O . GLY A 1 520 ? -12.582 1.907 23.304 1.00 92.75 520 GLY A O 1
ATOM 4112 N N . THR A 1 521 ? -13.151 1.917 21.137 1.00 95.06 521 THR A N 1
ATOM 4113 C CA . THR A 1 521 ? -14.153 2.984 21.216 1.00 95.06 521 THR A CA 1
ATOM 4114 C C . THR A 1 521 ? -15.455 2.578 20.537 1.00 95.06 521 THR A C 1
ATOM 4116 O O . THR A 1 521 ? -15.497 1.647 19.732 1.00 95.06 521 THR A O 1
ATOM 4119 N N . THR A 1 522 ? -16.518 3.294 20.893 1.00 97.00 522 THR A N 1
ATOM 4120 C CA . THR A 1 522 ? -17.791 3.329 20.182 1.00 97.00 522 THR A CA 1
ATOM 4121 C C . THR A 1 522 ? -18.014 4.760 19.718 1.00 97.00 522 THR A C 1
ATOM 4123 O O . THR A 1 522 ? -18.169 5.655 20.552 1.00 97.00 522 THR A O 1
ATOM 4126 N N . GLU A 1 523 ? -18.036 4.969 18.407 1.00 96.38 523 GLU A N 1
ATOM 4127 C CA . GLU A 1 523 ? -18.301 6.257 17.772 1.00 96.38 523 GLU A CA 1
ATOM 4128 C C . GLU A 1 523 ? -19.756 6.294 17.300 1.00 96.38 523 GLU A C 1
ATOM 4130 O O . GLU A 1 523 ? -20.173 5.517 16.443 1.00 96.38 523 GLU A O 1
ATOM 4135 N N . VAL A 1 524 ? -20.544 7.209 17.858 1.00 97.62 524 VAL A N 1
ATOM 4136 C CA . VAL A 1 524 ? -21.916 7.476 17.421 1.00 97.62 524 VAL A CA 1
ATOM 4137 C C . VAL A 1 524 ? -21.928 8.799 16.676 1.00 97.62 524 VAL A C 1
ATOM 4139 O O . VAL A 1 524 ? -21.444 9.793 17.216 1.00 97.62 524 VAL A O 1
ATOM 4142 N N . ALA A 1 525 ? -22.504 8.842 15.477 1.00 97.50 525 ALA A N 1
ATOM 4143 C CA . ALA A 1 525 ? -22.642 10.090 14.736 1.00 97.50 525 ALA A CA 1
ATOM 4144 C C . ALA A 1 525 ? -23.959 10.202 13.977 1.00 97.50 525 ALA A C 1
ATOM 4146 O O . ALA A 1 525 ? -24.538 9.210 13.531 1.00 97.50 525 ALA A O 1
ATOM 4147 N N . ILE A 1 526 ? -24.384 11.452 13.818 1.00 97.12 526 ILE A N 1
ATOM 4148 C CA . ILE A 1 526 ? -25.508 11.877 12.993 1.00 97.12 526 ILE A CA 1
ATOM 4149 C C . ILE A 1 526 ? -24.944 12.790 11.915 1.00 97.12 526 ILE A C 1
ATOM 4151 O O . ILE A 1 526 ? -24.283 13.785 12.218 1.00 97.12 526 ILE A O 1
ATOM 4155 N N . ILE A 1 527 ? -25.180 12.421 10.663 1.00 96.19 527 ILE A N 1
ATOM 4156 C CA . ILE A 1 527 ? -24.552 13.024 9.491 1.00 96.19 527 ILE A CA 1
ATOM 4157 C C . ILE A 1 527 ? -25.638 13.529 8.546 1.00 96.19 527 ILE A C 1
ATOM 4159 O O . ILE A 1 527 ? -26.634 12.839 8.331 1.00 96.19 527 ILE A O 1
ATOM 4163 N N . SER A 1 528 ? -25.434 14.724 7.997 1.00 94.69 528 SER A N 1
ATOM 4164 C CA . SER A 1 528 ? -26.277 15.321 6.959 1.00 94.69 528 SER A CA 1
ATOM 4165 C C . SER A 1 528 ? -25.474 16.370 6.186 1.00 94.69 528 SER A C 1
ATOM 4167 O O . SER A 1 528 ? -24.567 16.984 6.752 1.00 94.69 528 SER A O 1
ATOM 4169 N N . LEU A 1 529 ? -25.789 16.595 4.905 1.00 91.94 529 LEU A N 1
ATOM 4170 C CA . LEU A 1 529 ? -25.161 17.635 4.069 1.00 91.94 529 LEU A CA 1
ATOM 4171 C C . LEU A 1 529 ? -23.617 17.598 4.044 1.00 91.94 529 LEU A C 1
ATOM 4173 O O . LEU A 1 529 ? -22.959 18.634 3.958 1.00 91.94 529 LEU A O 1
ATOM 4177 N N . GLY A 1 530 ? -23.023 16.408 4.141 1.00 88.38 530 GLY A N 1
ATOM 4178 C CA . GLY A 1 530 ? -21.572 16.209 4.141 1.00 88.38 530 GLY A CA 1
ATOM 4179 C C . GLY A 1 530 ? -20.883 16.573 5.460 1.00 88.38 530 GLY A C 1
ATOM 4180 O O . GLY A 1 530 ? -19.657 16.547 5.535 1.00 88.38 530 GLY A O 1
ATOM 4181 N N . GLY A 1 531 ? -21.641 16.901 6.510 1.00 92.38 531 GLY A N 1
ATOM 4182 C CA . GLY A 1 531 ? -21.123 17.280 7.823 1.00 92.38 531 GLY A CA 1
ATOM 4183 C C . GLY A 1 531 ? -21.622 16.380 8.951 1.00 92.38 531 GLY A C 1
ATOM 4184 O O . GLY A 1 531 ? -22.727 15.837 8.908 1.00 92.38 531 GLY A O 1
ATOM 4185 N N . ILE A 1 532 ? -20.807 16.245 9.998 1.00 95.06 532 ILE A N 1
ATOM 4186 C CA . ILE A 1 532 ? -21.241 15.654 11.266 1.00 95.06 532 ILE A CA 1
ATOM 4187 C C . ILE A 1 532 ? -22.039 16.709 12.035 1.00 95.06 532 ILE A C 1
ATOM 4189 O O . ILE A 1 532 ? -21.498 17.725 12.464 1.00 95.06 532 ILE A O 1
ATOM 4193 N N . VAL A 1 533 ? -23.332 16.455 12.217 1.00 95.25 533 VAL A N 1
ATOM 4194 C CA . VAL A 1 533 ? -24.243 17.333 12.965 1.00 95.25 533 VAL A CA 1
ATOM 4195 C C . VAL A 1 533 ? -24.068 17.128 14.466 1.00 95.25 533 VAL A C 1
ATOM 4197 O O . VAL A 1 533 ? -24.066 18.081 15.243 1.00 95.25 533 V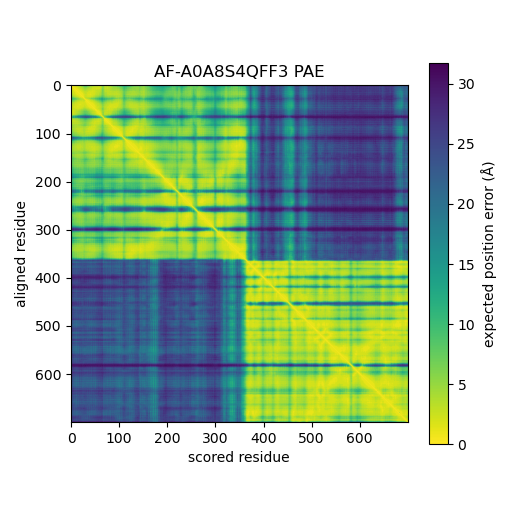AL A O 1
ATOM 4200 N N . TYR A 1 534 ? -23.893 15.872 14.870 1.00 95.00 534 TYR A N 1
ATOM 4201 C CA . TYR A 1 534 ? -23.573 15.495 16.238 1.00 95.00 534 TYR A CA 1
ATOM 4202 C C . TYR A 1 534 ? -22.698 14.245 16.232 1.00 95.00 534 TYR A C 1
ATOM 4204 O O . TYR A 1 534 ? -22.976 13.301 15.489 1.00 95.00 534 TYR A O 1
ATOM 4212 N N . SER A 1 535 ? -21.683 14.207 17.092 1.00 95.00 535 SER A N 1
ATOM 4213 C CA . SER A 1 535 ? -20.915 12.998 17.374 1.00 95.00 535 SER A CA 1
ATOM 4214 C C . SER A 1 535 ? -20.702 12.798 18.866 1.00 95.00 535 SER A C 1
ATOM 4216 O O . SER A 1 535 ? -20.663 13.739 19.663 1.00 95.00 535 SER A O 1
ATOM 4218 N N . ARG A 1 536 ? -20.540 11.533 19.245 1.00 94.38 536 ARG A N 1
ATOM 4219 C CA . ARG A 1 536 ? -20.104 11.132 20.573 1.00 94.38 536 ARG A CA 1
ATOM 4220 C C . ARG A 1 536 ? -19.186 9.924 20.478 1.00 94.38 536 ARG A C 1
ATOM 4222 O O . ARG A 1 536 ? -19.589 8.869 20.002 1.00 94.38 536 ARG A O 1
ATOM 4229 N N . SER A 1 537 ? -17.994 10.076 21.041 1.00 94.75 537 SER A N 1
ATOM 4230 C CA . SER A 1 537 ? -17.054 8.985 21.283 1.00 94.75 537 SER A CA 1
ATOM 4231 C C . SER A 1 537 ? -17.201 8.479 22.716 1.00 94.75 537 SER A C 1
ATOM 4233 O O . SER A 1 537 ? -17.130 9.255 23.675 1.00 94.75 537 SER A O 1
ATOM 4235 N N . ALA A 1 538 ? -17.419 7.178 22.885 1.00 95.12 538 ALA A N 1
ATOM 4236 C CA . ALA A 1 538 ? -17.363 6.511 24.177 1.00 95.12 538 ALA A CA 1
ATOM 4237 C C . ALA A 1 538 ? -16.178 5.539 24.198 1.00 95.12 538 ALA A C 1
ATOM 4239 O O . ALA A 1 538 ? -16.022 4.730 23.288 1.00 95.12 538 ALA A O 1
ATOM 4240 N N . ARG A 1 539 ? -15.362 5.569 25.262 1.00 92.75 539 ARG A N 1
ATOM 4241 C CA . ARG A 1 539 ? -14.225 4.644 25.471 1.00 92.75 539 ARG A CA 1
ATOM 4242 C C . ARG A 1 539 ? -14.690 3.261 25.941 1.00 92.75 539 ARG A C 1
ATOM 4244 O O . ARG A 1 539 ? -14.258 2.751 26.970 1.00 92.75 539 ARG A O 1
ATOM 4251 N N . VAL A 1 540 ? -15.642 2.701 25.205 1.00 95.06 540 VAL A N 1
ATOM 4252 C CA . VAL A 1 540 ? -16.169 1.352 25.360 1.00 95.06 540 VAL A CA 1
ATOM 4253 C C . VAL A 1 540 ? -16.179 0.704 23.986 1.00 95.06 540 VAL A C 1
ATOM 4255 O O . VAL A 1 540 ? -16.711 1.257 23.032 1.00 95.06 540 VAL A O 1
ATOM 4258 N N . GLY A 1 541 ? -15.572 -0.468 23.877 1.00 94.75 541 GLY A N 1
ATOM 4259 C CA . GLY A 1 541 ? -15.473 -1.219 22.633 1.00 94.75 541 GLY A CA 1
ATOM 4260 C C . GLY A 1 541 ? -15.192 -2.686 22.924 1.00 94.75 541 GLY A C 1
ATOM 4261 O O . GLY A 1 541 ? -15.398 -3.168 24.044 1.00 94.75 541 GLY A O 1
ATOM 4262 N N . GLY A 1 542 ? -14.684 -3.400 21.925 1.00 95.81 542 GLY A N 1
ATOM 4263 C CA . GLY A 1 542 ? -14.337 -4.812 22.053 1.00 95.81 542 GLY A CA 1
ATOM 4264 C C . GLY A 1 542 ? -13.363 -5.131 23.197 1.00 95.81 542 GLY A C 1
ATOM 4265 O O . GLY A 1 542 ? -13.522 -6.178 23.819 1.00 95.81 542 GLY A O 1
ATOM 4266 N N . ASP A 1 543 ? -12.403 -4.257 23.495 1.00 95.12 543 ASP A N 1
ATOM 4267 C CA . ASP A 1 543 ? -11.378 -4.462 24.525 1.00 95.12 543 ASP A CA 1
ATOM 4268 C C . ASP A 1 543 ? -11.988 -4.387 25.939 1.00 95.12 543 ASP A C 1
ATOM 4270 O O . ASP A 1 543 ? -11.670 -5.205 26.801 1.00 95.12 543 ASP A O 1
ATOM 4274 N N . ILE A 1 544 ? -12.940 -3.473 26.171 1.00 97.25 544 ILE A N 1
ATOM 4275 C CA . ILE A 1 544 ? -13.668 -3.379 27.451 1.00 97.25 544 ILE A CA 1
ATOM 4276 C C . ILE A 1 544 ? -14.557 -4.609 27.671 1.00 97.25 544 ILE A C 1
ATOM 4278 O O . ILE A 1 544 ? -14.629 -5.125 28.785 1.00 97.25 544 ILE A O 1
ATOM 4282 N N . MET A 1 545 ? -15.181 -5.131 26.611 1.00 98.00 545 MET A N 1
ATOM 4283 C CA . MET A 1 545 ? -15.916 -6.400 26.674 1.00 98.00 545 MET A CA 1
ATOM 4284 C C . MET A 1 545 ? -14.997 -7.576 27.042 1.00 98.00 545 MET A C 1
ATOM 4286 O O . MET A 1 545 ? -15.368 -8.420 27.857 1.00 98.00 545 MET A O 1
ATOM 4290 N N . ASP A 1 546 ? -13.786 -7.622 26.478 1.00 97.31 546 ASP A N 1
ATOM 4291 C CA . ASP A 1 546 ? -12.805 -8.666 26.789 1.00 97.31 546 ASP A CA 1
ATOM 4292 C C . ASP A 1 546 ? -12.336 -8.581 28.249 1.00 97.31 546 ASP A C 1
ATOM 4294 O O . ASP A 1 546 ? -12.248 -9.606 28.932 1.00 97.31 546 ASP A O 1
ATOM 4298 N N . GLU A 1 547 ? -12.091 -7.375 28.768 1.00 97.25 547 GLU A N 1
ATOM 4299 C CA . GLU A 1 547 ? -11.755 -7.177 30.182 1.00 97.25 547 GLU A CA 1
ATOM 4300 C C . GLU A 1 547 ? -12.910 -7.534 31.125 1.00 97.25 547 GLU A C 1
ATOM 4302 O O . GLU A 1 547 ? -12.666 -8.132 32.178 1.00 97.25 547 GLU A O 1
ATOM 4307 N N . ALA A 1 548 ? -14.159 -7.253 30.748 1.00 98.12 548 ALA A N 1
ATOM 4308 C CA . ALA A 1 548 ? -15.328 -7.636 31.535 1.00 98.12 548 ALA A CA 1
ATOM 4309 C C . ALA A 1 548 ? -15.455 -9.168 31.651 1.00 98.12 548 ALA A C 1
ATOM 4311 O O . ALA A 1 548 ? -15.595 -9.701 32.755 1.00 98.12 548 ALA A O 1
ATOM 4312 N N . ILE A 1 549 ? -15.261 -9.895 30.544 1.00 98.06 549 ILE A N 1
ATOM 4313 C CA . ILE A 1 549 ? -15.221 -11.368 30.527 1.00 98.06 549 ILE A CA 1
ATOM 4314 C C . ILE A 1 549 ? -14.083 -11.899 31.414 1.00 98.06 549 ILE A C 1
ATOM 4316 O O . ILE A 1 549 ? -14.287 -12.809 32.222 1.00 98.06 549 ILE A O 1
ATOM 4320 N N . LYS A 1 550 ? -12.870 -11.337 31.299 1.00 97.62 550 LYS A N 1
ATOM 4321 C CA . LYS A 1 550 ? -11.718 -11.742 32.130 1.00 97.62 550 LYS A CA 1
ATOM 4322 C C . LYS A 1 550 ? -11.994 -11.541 33.614 1.00 97.62 550 LYS A C 1
ATOM 4324 O O . LYS A 1 550 ? -11.674 -12.422 34.415 1.00 97.62 550 LYS A O 1
ATOM 4329 N N . SER A 1 551 ? -12.558 -10.391 33.967 1.00 97.88 551 SER A N 1
ATOM 4330 C CA . SER A 1 551 ? -12.844 -10.012 35.350 1.00 97.88 551 SER A CA 1
ATOM 4331 C C . SER A 1 551 ? -13.913 -10.923 35.941 1.00 97.88 551 SER A C 1
ATOM 4333 O O . S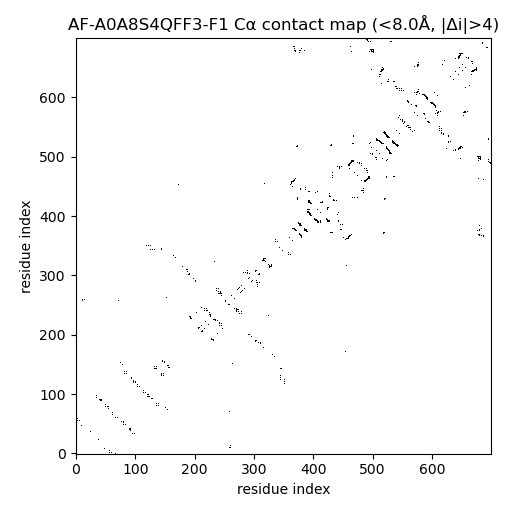ER A 1 551 ? -13.681 -11.530 36.985 1.00 97.88 551 SER A O 1
ATOM 4335 N N . TYR A 1 552 ? -14.998 -11.165 35.201 1.00 97.62 552 TYR A N 1
ATOM 4336 C CA . TYR A 1 552 ? -16.046 -12.101 35.597 1.00 97.62 552 TYR A CA 1
ATOM 4337 C C . TYR A 1 552 ? -15.500 -13.512 35.865 1.00 97.62 552 TYR A C 1
ATOM 4339 O O . TYR A 1 552 ? -15.777 -14.108 36.907 1.00 97.62 552 TYR A O 1
ATOM 4347 N N . ILE A 1 553 ? -14.683 -14.059 34.957 1.00 96.75 553 ILE A N 1
ATOM 4348 C CA . ILE A 1 553 ? -14.102 -15.404 35.113 1.00 96.75 553 ILE A CA 1
ATOM 4349 C C . ILE A 1 553 ? -13.142 -15.451 36.311 1.00 96.75 553 ILE A C 1
ATOM 4351 O O . ILE A 1 553 ? -13.145 -16.413 37.089 1.00 96.75 553 ILE A O 1
ATOM 4355 N N . ARG A 1 554 ? -12.341 -14.399 36.501 1.00 96.62 554 ARG A N 1
ATOM 4356 C CA . ARG A 1 554 ? -11.434 -14.274 37.644 1.00 96.62 554 ARG A CA 1
ATOM 4357 C C . ARG A 1 554 ? -12.192 -14.238 38.967 1.00 96.62 554 ARG A C 1
ATOM 4359 O O . ARG A 1 554 ? -11.755 -14.862 39.934 1.00 96.62 554 ARG A O 1
ATOM 4366 N N . GLU A 1 555 ? -13.302 -13.518 39.031 1.00 96.19 555 GLU A N 1
ATOM 4367 C CA . GLU A 1 555 ? -14.063 -13.312 40.260 1.00 96.19 555 GLU A CA 1
ATOM 4368 C C . GLU A 1 555 ? -14.926 -14.523 40.616 1.00 96.19 555 GLU A C 1
ATOM 4370 O O . GLU A 1 555 ? -14.828 -15.010 41.748 1.00 96.19 555 GLU A O 1
ATOM 4375 N N . ASN A 1 556 ? -15.673 -15.064 39.650 1.00 95.75 556 ASN A N 1
ATOM 4376 C CA . ASN A 1 556 ? -16.642 -16.143 39.864 1.00 95.75 556 ASN A CA 1
ATOM 4377 C C . ASN A 1 556 ? -16.026 -17.548 39.814 1.00 95.75 556 ASN A C 1
ATOM 4379 O O . ASN A 1 556 ? -16.501 -18.458 40.492 1.00 95.75 556 ASN A O 1
ATOM 4383 N N . HIS A 1 557 ? -14.945 -17.744 39.050 1.00 94.62 557 HIS A N 1
ATOM 4384 C CA . HIS A 1 557 ? -14.323 -19.065 38.873 1.00 94.62 557 HIS A CA 1
ATOM 4385 C C . HIS A 1 557 ? -12.899 -19.170 39.401 1.00 94.62 557 HIS A C 1
ATOM 4387 O O . HIS A 1 557 ? -12.314 -20.255 39.348 1.00 94.62 557 HIS A O 1
ATOM 4393 N N . LYS A 1 558 ? -12.339 -18.060 39.902 1.00 95.88 558 LYS A N 1
ATOM 4394 C CA . LYS A 1 558 ? -10.939 -17.965 40.341 1.00 95.88 558 LYS A CA 1
ATOM 4395 C C . LYS A 1 558 ? -9.965 -18.452 39.264 1.00 95.88 558 LYS A C 1
ATOM 4397 O O . LYS A 1 558 ? -8.897 -18.961 39.579 1.00 95.88 558 LYS A O 1
ATOM 4402 N N . LEU A 1 559 ? -10.313 -18.275 37.989 1.00 96.12 559 LEU A N 1
ATOM 4403 C CA . LEU A 1 559 ? -9.500 -18.696 36.853 1.00 96.12 559 LEU A CA 1
ATOM 4404 C C . LEU A 1 559 ? -8.915 -17.467 36.151 1.00 96.12 559 LEU A C 1
ATOM 4406 O O . LEU A 1 559 ? -9.630 -16.524 35.828 1.00 96.12 559 LEU A O 1
ATOM 4410 N N . LEU A 1 560 ? -7.609 -17.473 35.899 1.00 95.06 560 LEU A N 1
ATOM 4411 C CA . LEU A 1 560 ? -6.927 -16.421 35.152 1.00 95.06 560 LEU A CA 1
ATOM 4412 C C . LEU A 1 560 ? -6.771 -16.826 33.684 1.00 95.06 560 LEU A C 1
ATOM 4414 O O . LEU A 1 560 ? -6.143 -17.845 33.382 1.00 95.06 560 LEU A O 1
ATOM 4418 N N . ILE A 1 561 ? -7.290 -15.996 32.780 1.00 95.38 561 ILE A N 1
ATOM 4419 C CA . ILE A 1 561 ? -7.164 -16.155 31.327 1.00 95.38 561 ILE A CA 1
ATOM 4420 C C . ILE A 1 561 ? -6.508 -14.920 30.689 1.00 95.38 561 ILE A C 1
ATOM 4422 O O . ILE A 1 561 ? -6.531 -13.825 31.253 1.00 95.38 561 ILE A O 1
ATOM 4426 N N . GLY A 1 562 ? -5.904 -15.104 29.513 1.00 92.06 562 GLY A N 1
ATOM 4427 C CA . GLY A 1 562 ? -5.299 -14.018 28.734 1.00 92.06 562 GLY A CA 1
ATOM 4428 C C . GLY A 1 562 ? -6.292 -13.307 27.809 1.00 92.06 562 GLY A C 1
ATOM 4429 O O . GLY A 1 562 ? -7.361 -13.837 27.508 1.00 92.06 562 GLY A O 1
ATOM 4430 N N . GLU A 1 563 ? -5.891 -12.139 27.303 1.00 90.00 563 GLU A N 1
ATOM 4431 C CA . GLU A 1 563 ? -6.664 -11.291 26.376 1.00 90.00 563 GLU A CA 1
ATOM 4432 C C . GLU A 1 563 ? -7.136 -12.059 25.133 1.00 90.00 563 GLU A C 1
ATOM 4434 O O . GLU A 1 563 ? -8.323 -12.098 24.839 1.00 90.00 563 GLU A O 1
ATOM 4439 N N . THR A 1 564 ? -6.243 -12.796 24.462 1.00 90.75 564 THR A N 1
ATOM 4440 C CA . THR A 1 564 ? -6.608 -13.585 23.270 1.00 90.75 564 THR A CA 1
ATOM 4441 C C . THR A 1 564 ? -7.648 -14.671 23.560 1.00 90.75 564 THR A C 1
ATOM 4443 O O . THR A 1 564 ? -8.393 -15.071 22.668 1.00 90.75 564 THR A O 1
ATOM 4446 N N . THR A 1 565 ? -7.684 -15.201 24.786 1.00 93.69 565 THR A N 1
ATOM 4447 C CA . THR A 1 565 ? -8.706 -16.176 25.190 1.00 93.69 565 THR A CA 1
ATOM 4448 C C . THR A 1 565 ? -10.042 -15.476 25.417 1.00 93.69 565 THR A C 1
ATOM 4450 O O . THR A 1 565 ? -11.057 -15.991 24.964 1.00 93.69 565 THR A O 1
ATOM 4453 N N . ALA A 1 566 ? -10.042 -14.300 26.047 1.00 95.88 566 ALA A N 1
ATOM 4454 C CA . ALA A 1 566 ? -11.241 -13.489 26.242 1.00 95.88 566 ALA A CA 1
ATOM 4455 C C . ALA A 1 566 ? -11.861 -13.041 24.909 1.00 95.88 566 ALA A C 1
ATOM 4457 O O . ALA A 1 566 ? -13.042 -13.289 24.688 1.00 95.88 566 ALA A O 1
ATOM 4458 N N . GLU A 1 567 ? -11.044 -12.545 23.971 1.00 94.38 567 GLU A N 1
ATOM 4459 C CA . GLU A 1 567 ? -11.485 -12.166 22.618 1.00 94.38 567 GLU A CA 1
ATOM 4460 C C . GLU A 1 567 ? -12.161 -13.346 21.897 1.00 94.38 567 GLU A C 1
ATOM 4462 O O . GLU A 1 567 ? -13.191 -13.194 21.236 1.00 94.38 567 GLU A O 1
ATOM 4467 N N . LYS A 1 568 ? -11.606 -14.557 22.046 1.00 95.12 568 LYS A N 1
ATOM 4468 C CA . LYS A 1 568 ? -12.190 -15.784 21.481 1.00 95.12 568 LYS A CA 1
ATOM 4469 C C . LYS A 1 568 ? -13.511 -16.163 22.142 1.00 95.12 568 LYS A C 1
ATOM 4471 O O . LYS A 1 568 ? -14.425 -16.573 21.436 1.00 95.12 568 LYS A O 1
ATOM 4476 N N . ILE A 1 569 ? -13.612 -16.040 23.466 1.00 96.31 569 ILE A N 1
ATOM 4477 C CA . ILE A 1 569 ? -14.862 -16.277 24.198 1.00 96.31 569 ILE A CA 1
ATOM 4478 C C . ILE A 1 569 ? -15.929 -15.301 23.693 1.00 96.31 569 ILE A C 1
ATOM 4480 O O . ILE A 1 569 ? -16.985 -15.743 23.250 1.00 96.31 569 ILE A O 1
ATOM 4484 N N . LYS A 1 570 ? -15.622 -13.998 23.651 1.00 96.00 570 LYS A N 1
ATOM 4485 C CA . LYS A 1 570 ? -16.521 -12.953 23.141 1.00 96.00 570 LYS A CA 1
ATOM 4486 C C . LYS A 1 570 ? -17.050 -13.283 21.745 1.00 96.00 570 LYS A C 1
ATOM 4488 O O . LYS A 1 570 ? -18.254 -13.253 21.527 1.00 96.00 570 LYS A O 1
ATOM 4493 N N . LYS A 1 571 ? -16.159 -13.631 20.811 1.00 94.94 571 LYS A N 1
ATOM 4494 C CA . LYS A 1 571 ? -16.523 -13.920 19.413 1.00 94.94 571 LYS A CA 1
ATOM 4495 C C . LYS A 1 571 ? -17.361 -15.191 19.245 1.00 94.94 571 LYS A C 1
ATOM 4497 O O . LYS A 1 571 ? -18.206 -15.228 18.361 1.00 94.94 571 LYS A O 1
ATOM 4502 N N . ASN A 1 572 ? -17.123 -16.222 20.057 1.00 94.31 572 ASN A N 1
ATOM 4503 C CA . ASN A 1 572 ? -17.770 -17.526 19.879 1.00 94.31 572 ASN A CA 1
ATOM 4504 C C . ASN A 1 572 ? -19.074 -17.682 20.671 1.00 94.31 572 ASN A C 1
ATOM 4506 O O . ASN A 1 572 ? -19.980 -18.364 20.207 1.00 94.31 572 ASN A O 1
ATOM 4510 N N . VAL A 1 573 ? -19.145 -17.118 21.881 1.00 92.56 573 VAL A N 1
ATOM 4511 C CA . VAL A 1 573 ? -20.253 -17.341 22.831 1.00 92.56 573 VAL A CA 1
ATOM 4512 C C . VAL A 1 573 ? -20.811 -16.045 23.431 1.00 92.56 573 VAL A C 1
ATOM 4514 O O . VAL A 1 573 ? -21.699 -16.098 24.277 1.00 92.56 573 VAL A O 1
ATOM 4517 N N . GLY A 1 574 ? -20.309 -14.875 23.022 1.00 93.81 574 GLY A N 1
ATOM 4518 C CA . GLY A 1 574 ? -20.814 -13.585 23.487 1.00 93.81 574 GLY A CA 1
ATOM 4519 C C . GLY A 1 574 ? -22.204 -13.261 22.940 1.00 93.81 574 GLY A C 1
ATOM 4520 O O . GLY A 1 574 ? -22.491 -13.462 21.761 1.00 93.81 574 GLY A O 1
ATOM 4521 N N . SER A 1 575 ? -23.059 -12.711 23.802 1.00 94.44 575 SER A N 1
ATOM 4522 C CA . SER A 1 575 ? -24.393 -12.211 23.463 1.00 94.44 575 SER A CA 1
ATOM 4523 C C . SER A 1 575 ? -24.680 -10.945 24.267 1.00 94.44 575 SER A C 1
ATOM 4525 O O . SER A 1 575 ? -24.302 -10.853 25.433 1.00 94.44 575 SER A O 1
ATOM 4527 N N . ALA A 1 576 ? -25.355 -9.976 23.651 1.00 95.00 576 ALA A N 1
ATOM 4528 C CA . ALA A 1 576 ? -25.801 -8.744 24.298 1.00 95.00 576 ALA A CA 1
ATOM 4529 C C . ALA A 1 576 ? -27.062 -8.933 25.161 1.00 95.00 576 ALA A C 1
ATOM 4531 O O . ALA A 1 576 ? -27.417 -8.049 25.935 1.00 95.00 576 ALA A O 1
ATOM 4532 N N . SER A 1 577 ? -27.752 -10.068 25.019 1.00 91.94 577 SER A N 1
ATOM 4533 C CA . SER A 1 577 ? -28.932 -10.426 25.809 1.00 91.94 577 SER A CA 1
ATOM 4534 C C . SER A 1 577 ? -28.736 -11.770 26.500 1.00 91.94 577 SER A C 1
ATOM 4536 O O . SER A 1 577 ? -28.122 -12.679 25.931 1.00 91.94 577 SER A O 1
ATOM 4538 N N . LEU A 1 578 ? -29.323 -11.920 27.689 1.00 88.44 578 LEU A N 1
ATOM 4539 C CA . LEU A 1 578 ? -29.378 -13.206 28.379 1.00 88.44 578 LEU A CA 1
ATOM 4540 C C . LEU A 1 578 ? -30.206 -14.216 27.555 1.00 88.44 578 LEU A C 1
ATOM 4542 O O . LEU A 1 578 ? -31.242 -13.838 26.996 1.00 88.44 578 LEU A O 1
ATOM 4546 N N . PRO A 1 579 ? -29.772 -15.485 27.453 1.00 81.12 579 PRO A N 1
ATOM 4547 C CA . PRO A 1 579 ? -30.536 -16.518 26.761 1.00 81.12 579 PRO A CA 1
ATOM 4548 C C . PRO A 1 579 ? -31.857 -16.815 27.494 1.00 81.12 579 PRO A C 1
ATOM 4550 O O . PRO A 1 579 ? -31.915 -16.807 28.721 1.00 81.12 579 PRO A O 1
ATOM 4553 N N . VAL A 1 580 ? -32.928 -17.065 26.727 1.00 70.12 580 VAL A N 1
ATOM 4554 C CA . VAL A 1 580 ? -34.301 -17.273 27.246 1.00 70.12 580 VAL A CA 1
ATOM 4555 C C . VAL A 1 580 ? -34.490 -18.678 27.838 1.00 70.12 580 VAL A C 1
ATOM 4557 O O . VAL A 1 580 ? -35.294 -18.869 28.746 1.00 70.12 580 VAL A O 1
ATOM 4560 N N . GLU A 1 581 ? -33.722 -19.659 27.362 1.00 65.94 581 GLU A N 1
ATOM 4561 C CA . GLU A 1 581 ? -33.669 -21.018 27.907 1.00 65.94 581 GLU A CA 1
ATOM 4562 C C . GLU A 1 581 ? -32.294 -21.295 28.525 1.00 65.94 581 GLU A C 1
ATOM 4564 O O . GLU A 1 581 ? -31.306 -20.639 28.192 1.00 65.94 581 GLU A O 1
ATOM 4569 N N . ASN A 1 582 ? -32.224 -22.308 29.396 1.00 56.00 582 ASN A N 1
ATOM 4570 C CA . ASN A 1 582 ? -30.981 -22.856 29.950 1.00 56.00 582 ASN A CA 1
ATOM 4571 C C . ASN A 1 582 ? -30.197 -23.585 28.836 1.00 56.00 582 ASN A C 1
ATOM 4573 O O . ASN A 1 582 ? -30.078 -24.813 28.810 1.00 56.00 582 ASN A O 1
ATOM 4577 N N . ASN A 1 583 ? -29.741 -22.822 27.847 1.00 53.72 583 ASN A N 1
ATOM 4578 C CA . ASN A 1 583 ? -29.066 -23.326 26.670 1.00 53.72 583 ASN A CA 1
ATOM 4579 C C . ASN A 1 583 ? -27.724 -23.924 27.102 1.00 53.72 583 ASN A C 1
ATOM 4581 O O . ASN A 1 583 ? -26.942 -23.292 27.810 1.00 53.72 583 ASN A O 1
ATOM 4585 N N . LYS A 1 584 ? -27.447 -25.161 26.676 1.00 55.84 584 LYS A N 1
ATOM 4586 C CA . LYS A 1 584 ? -26.179 -25.857 26.965 1.00 55.84 584 LYS A CA 1
ATOM 4587 C C . LYS A 1 584 ? -25.009 -25.343 26.112 1.00 55.84 584 LYS A C 1
ATOM 4589 O O . LYS A 1 584 ? -23.943 -25.958 26.119 1.00 55.84 584 LYS A O 1
ATOM 4594 N N . GLU A 1 585 ? -25.202 -24.258 25.362 1.00 71.19 585 GLU A N 1
ATOM 4595 C CA . GLU A 1 585 ? -24.141 -23.624 24.585 1.00 71.19 585 GLU A CA 1
ATOM 4596 C C . GLU A 1 585 ? -23.119 -22.972 25.523 1.00 71.19 585 GLU A C 1
ATOM 4598 O O . GLU A 1 585 ? -23.434 -22.229 26.456 1.00 71.19 585 GLU A O 1
ATOM 4603 N N . GLY A 1 586 ? -21.858 -23.306 25.291 1.00 81.69 586 GLY A N 1
ATOM 4604 C CA . GLY A 1 586 ? -20.741 -22.868 26.101 1.00 81.69 586 GLY A CA 1
ATOM 4605 C C . GLY A 1 586 ? -19.428 -23.275 25.457 1.00 81.69 586 GLY A C 1
ATOM 4606 O O . GLY A 1 586 ? -19.387 -24.053 24.503 1.00 81.69 586 GLY A O 1
ATOM 4607 N N . MET A 1 587 ? -18.335 -22.743 25.980 1.00 92.25 587 MET A N 1
ATOM 4608 C CA . MET A 1 587 ? -16.995 -22.972 25.462 1.00 92.25 587 MET A CA 1
ATOM 4609 C C . MET A 1 587 ? -16.116 -23.553 26.564 1.00 92.25 587 MET A C 1
ATOM 4611 O O . MET A 1 587 ? -16.087 -23.039 27.683 1.00 92.25 587 MET A O 1
ATOM 4615 N N . ILE A 1 588 ? -15.372 -24.617 26.255 1.00 94.25 588 ILE A N 1
ATOM 4616 C CA . ILE A 1 588 ? -14.317 -25.094 27.153 1.00 94.25 588 ILE A CA 1
ATOM 4617 C C . ILE A 1 588 ? -13.168 -24.091 27.095 1.00 94.25 588 ILE A C 1
ATOM 4619 O O . ILE A 1 588 ? -12.580 -23.856 26.036 1.00 94.25 588 ILE A O 1
ATOM 4623 N N . ILE A 1 589 ? -12.841 -23.512 28.244 1.00 94.75 589 ILE A N 1
ATOM 4624 C CA . ILE A 1 589 ? -11.759 -22.546 28.400 1.00 94.75 589 ILE A CA 1
ATOM 4625 C C . ILE A 1 589 ? -10.666 -23.133 29.286 1.00 94.75 589 ILE A C 1
ATOM 4627 O O . ILE A 1 589 ? -10.930 -23.921 30.196 1.00 94.75 589 ILE A O 1
ATOM 4631 N N . LYS A 1 590 ? -9.421 -22.737 29.018 1.00 93.94 590 LYS A N 1
ATOM 4632 C CA . LYS A 1 590 ? -8.249 -23.131 29.805 1.00 93.94 590 LYS A CA 1
ATOM 4633 C C . LYS A 1 590 ? -7.597 -21.889 30.387 1.00 93.94 590 LYS A C 1
ATOM 4635 O O . LYS A 1 590 ? -7.411 -20.898 29.678 1.00 93.94 590 LYS A O 1
ATOM 4640 N N . GLY A 1 591 ? -7.226 -21.957 31.657 1.00 93.62 591 GLY A N 1
ATOM 4641 C CA . GLY A 1 591 ? -6.559 -20.866 32.355 1.00 93.62 591 GLY A CA 1
ATOM 4642 C C . GLY A 1 591 ? -5.741 -21.366 33.534 1.00 93.62 591 GLY A C 1
ATOM 4643 O O . GLY A 1 591 ? -5.673 -22.568 33.794 1.00 93.62 591 GLY A O 1
ATOM 4644 N N . ARG A 1 592 ? -5.114 -20.437 34.252 1.00 95.00 592 AR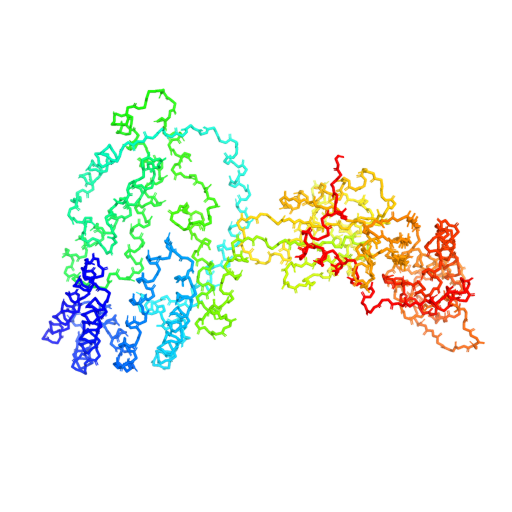G A N 1
ATOM 4645 C CA . ARG A 1 592 ? -4.406 -20.740 35.497 1.00 95.00 592 ARG A CA 1
ATOM 4646 C C . ARG A 1 592 ? -5.368 -20.580 36.663 1.00 95.00 592 ARG A C 1
ATOM 4648 O O . ARG A 1 592 ? -5.877 -19.482 36.880 1.00 95.00 592 ARG A O 1
ATOM 4655 N N . ASP A 1 593 ? -5.605 -21.649 37.406 1.00 95.62 593 ASP A N 1
ATOM 4656 C CA . ASP A 1 593 ? -6.380 -21.576 38.638 1.00 95.62 593 ASP A CA 1
ATOM 4657 C C . ASP A 1 593 ? -5.626 -20.726 39.667 1.00 95.62 593 ASP A C 1
ATOM 4659 O O . ASP A 1 593 ? -4.446 -20.947 39.932 1.00 95.62 593 ASP A O 1
ATOM 4663 N N . LEU A 1 594 ? -6.289 -19.717 40.220 1.00 93.12 594 LEU A N 1
ATOM 4664 C CA . LEU A 1 594 ? -5.700 -18.803 41.195 1.00 93.12 594 LEU A CA 1
ATOM 4665 C C . LEU A 1 594 ? -5.609 -19.423 42.589 1.00 93.12 594 LEU A C 1
ATOM 4667 O O . LEU A 1 594 ? -4.865 -18.905 43.416 1.00 93.12 594 LEU A O 1
ATOM 4671 N N . VAL A 1 595 ? -6.339 -20.514 42.842 1.00 93.81 595 VAL A N 1
ATOM 4672 C CA . VAL A 1 595 ? -6.278 -21.238 44.116 1.00 93.81 595 VAL A CA 1
ATOM 4673 C C . VAL A 1 595 ? -5.096 -22.206 44.128 1.00 93.81 595 VAL A C 1
ATOM 4675 O O . VAL A 1 595 ? -4.250 -22.127 45.012 1.00 93.81 595 VAL A O 1
ATOM 4678 N N . SER A 1 596 ? -5.012 -23.104 43.142 1.00 92.19 596 SER A N 1
ATOM 4679 C CA . SER A 1 596 ? -3.940 -24.111 43.073 1.00 92.19 596 SER A CA 1
ATOM 4680 C C . SER A 1 596 ? -2.680 -23.657 42.327 1.00 92.19 596 SER A C 1
ATOM 4682 O O . SER A 1 596 ? -1.636 -24.293 42.449 1.00 92.19 596 SER A O 1
ATOM 4684 N N . GLY A 1 597 ? -2.758 -22.599 41.514 1.00 92.81 597 GLY A N 1
ATOM 4685 C CA . GLY A 1 597 ? -1.682 -22.173 40.612 1.00 92.81 597 GLY A CA 1
ATOM 4686 C C . GLY A 1 597 ? -1.531 -23.036 39.352 1.00 92.81 597 GLY A C 1
ATOM 4687 O O . GLY A 1 597 ? -0.727 -22.696 38.481 1.00 92.81 597 GLY A O 1
ATOM 4688 N N . MET A 1 598 ? -2.300 -24.121 39.227 1.00 94.25 598 MET A N 1
ATOM 4689 C CA . MET A 1 598 ? -2.181 -25.101 38.147 1.00 94.25 598 MET A CA 1
ATOM 4690 C C . MET A 1 598 ? -3.116 -24.785 36.969 1.00 94.25 598 MET A C 1
ATOM 4692 O O . MET A 1 598 ? -4.143 -24.122 37.145 1.00 94.25 598 MET A O 1
ATOM 4696 N N . PRO A 1 599 ? -2.802 -25.252 35.746 1.00 94.31 599 PRO A N 1
ATOM 4697 C CA . PRO A 1 599 ? -3.736 -25.181 34.629 1.00 94.31 599 PRO A CA 1
ATOM 4698 C C . PRO A 1 599 ? -5.040 -25.923 34.945 1.00 94.31 599 PRO A C 1
ATOM 4700 O O . PRO A 1 599 ? -5.014 -27.078 35.368 1.00 94.31 599 PRO A O 1
ATOM 4703 N N . LYS A 1 600 ? -6.177 -25.266 34.713 1.00 93.94 600 LYS A N 1
ATOM 4704 C CA . LYS A 1 600 ? -7.520 -25.815 34.916 1.00 93.94 600 LYS A CA 1
ATOM 4705 C C . LYS A 1 600 ? -8.378 -25.555 33.684 1.00 93.94 600 LYS A C 1
ATOM 4707 O O . LYS A 1 600 ? -8.287 -24.494 33.062 1.00 93.94 600 LYS A O 1
ATOM 4712 N N . GLU A 1 601 ? -9.211 -26.534 33.353 1.00 94.56 601 GLU A N 1
ATOM 4713 C CA . GLU A 1 601 ? -10.225 -26.422 32.307 1.00 94.56 601 GLU A CA 1
ATOM 4714 C C . GLU A 1 601 ? -11.606 -26.264 32.938 1.00 94.56 601 GLU A C 1
ATOM 4716 O O . GLU A 1 601 ? -11.891 -26.841 33.990 1.00 94.56 601 GLU A O 1
ATOM 4721 N N . MET A 1 602 ? -12.465 -25.475 32.301 1.00 93.12 602 MET A N 1
ATOM 4722 C CA . MET A 1 602 ? -13.861 -25.346 32.702 1.00 93.12 602 MET A CA 1
ATOM 4723 C C . MET A 1 602 ? -14.751 -25.055 31.497 1.00 93.12 602 MET A C 1
ATOM 4725 O O . MET A 1 602 ? -14.306 -24.453 30.522 1.00 93.12 602 MET A O 1
ATOM 4729 N N . LEU A 1 603 ? -16.014 -25.464 31.583 1.00 93.38 603 LEU A N 1
ATOM 4730 C CA . LEU A 1 603 ? -17.043 -25.062 30.632 1.00 93.38 603 LEU A CA 1
ATOM 4731 C C . LEU A 1 603 ? -17.602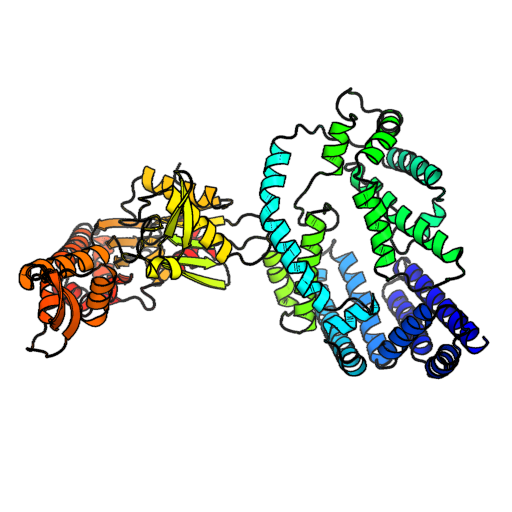 -23.705 31.067 1.00 93.38 603 LEU A C 1
ATOM 4733 O O . LEU A 1 603 ? -18.160 -23.597 32.157 1.00 93.38 603 LEU A O 1
ATOM 4737 N N . LEU A 1 604 ? -17.433 -22.687 30.227 1.00 93.75 604 LEU A N 1
ATOM 4738 C CA . LEU A 1 604 ? -18.038 -21.374 30.415 1.00 93.75 604 LEU A CA 1
ATOM 4739 C C . LEU A 1 604 ? -19.313 -21.299 29.575 1.00 93.75 604 LEU A C 1
ATOM 4741 O O . LEU A 1 604 ? -19.252 -21.466 28.357 1.00 93.75 604 LEU A O 1
ATOM 4745 N N . SER A 1 605 ? -20.454 -21.085 30.222 1.00 92.38 605 SER A N 1
ATOM 4746 C CA . SER A 1 605 ? -21.749 -21.018 29.533 1.00 92.38 605 SER A CA 1
ATOM 4747 C C . SER A 1 605 ? -21.980 -19.661 28.869 1.00 92.38 605 SER A C 1
ATOM 4749 O O . SER A 1 605 ? -21.446 -18.646 29.316 1.00 92.38 605 SER A O 1
ATOM 4751 N N . GLU A 1 606 ? -22.826 -19.632 27.838 1.00 92.12 606 GLU A N 1
ATOM 4752 C CA . GLU A 1 606 ? -23.289 -18.384 27.220 1.00 92.12 606 GLU A CA 1
ATOM 4753 C C . GLU A 1 606 ? -23.872 -17.408 28.250 1.00 92.12 606 GLU A C 1
ATOM 4755 O O . GLU A 1 606 ? -23.553 -16.223 28.208 1.00 92.12 606 GLU A O 1
ATOM 4760 N N . TYR A 1 607 ? -24.697 -17.894 29.187 1.00 92.69 607 TYR A N 1
ATOM 4761 C CA . TYR A 1 607 ? -25.339 -17.052 30.203 1.00 92.69 607 TYR A CA 1
ATOM 4762 C C . TYR A 1 607 ? -24.311 -16.223 30.977 1.00 92.69 607 TYR A C 1
ATOM 4764 O O . TYR A 1 607 ? -24.475 -15.021 31.147 1.00 92.69 607 TYR A O 1
ATOM 4772 N N . GLN A 1 608 ? -23.218 -16.858 31.396 1.00 94.38 608 GLN A N 1
ATOM 4773 C CA . GLN A 1 608 ? -22.158 -16.210 32.167 1.00 94.38 608 GLN A CA 1
ATOM 4774 C C . GLN A 1 608 ? -21.395 -15.173 31.345 1.00 94.38 608 GLN A C 1
ATOM 4776 O O . GLN A 1 608 ? -21.002 -14.128 31.860 1.00 94.38 608 GLN A O 1
ATOM 4781 N N . VAL A 1 609 ? -21.197 -15.445 30.053 1.00 95.38 609 VAL A N 1
ATOM 4782 C CA . VAL A 1 609 ? -20.579 -14.478 29.141 1.00 95.38 609 VAL A CA 1
ATOM 4783 C C . VAL A 1 609 ? -21.517 -13.292 28.931 1.00 95.38 609 VAL A C 1
ATOM 4785 O O . VAL A 1 609 ? -21.082 -12.157 29.084 1.00 95.38 609 VAL A O 1
ATOM 4788 N N . ALA A 1 610 ? -22.800 -13.529 28.660 1.00 94.94 610 ALA A N 1
ATOM 4789 C CA . ALA A 1 610 ? -23.799 -12.472 28.517 1.00 94.94 610 ALA A CA 1
ATOM 4790 C C . ALA A 1 610 ? -23.927 -11.622 29.795 1.00 94.94 610 ALA A C 1
ATOM 4792 O O . ALA A 1 610 ? -23.950 -10.398 29.708 1.00 94.94 610 ALA A O 1
ATOM 4793 N N . GLU A 1 611 ? -23.918 -12.247 30.977 1.00 95.69 611 GLU A N 1
ATOM 4794 C CA . GLU A 1 611 ? -23.919 -11.556 32.272 1.00 95.69 611 GLU A CA 1
ATOM 4795 C C . GLU A 1 611 ? -22.697 -10.640 32.429 1.00 95.69 611 GLU A C 1
ATOM 4797 O O . GLU A 1 611 ? -22.837 -9.478 32.807 1.00 95.69 611 GLU A O 1
ATOM 4802 N N . SER A 1 612 ? -21.506 -11.117 32.048 1.00 96.94 612 SER A N 1
ATOM 4803 C CA . SER A 1 612 ? -20.285 -10.300 32.078 1.00 96.94 612 SER A CA 1
ATOM 4804 C C . SER A 1 612 ? -20.316 -9.100 31.121 1.00 96.94 612 SER A C 1
ATOM 4806 O O . SER A 1 612 ? -19.598 -8.129 31.334 1.00 96.94 612 SER A O 1
ATOM 4808 N N . LEU A 1 613 ? -21.151 -9.138 30.078 1.00 97.81 613 LEU A N 1
ATOM 4809 C CA . LEU A 1 613 ? -21.241 -8.097 29.051 1.00 97.81 613 LEU A CA 1
ATOM 4810 C C . LEU A 1 613 ? -22.321 -7.041 29.330 1.00 97.81 613 LEU A C 1
ATOM 4812 O O . LEU A 1 613 ? -22.391 -6.053 28.597 1.00 97.81 613 LEU A O 1
ATOM 4816 N N . ILE A 1 614 ? -23.125 -7.196 30.390 1.00 96.88 614 ILE A N 1
ATOM 4817 C CA . ILE A 1 614 ? -24.234 -6.284 30.722 1.00 96.88 614 ILE A CA 1
ATOM 4818 C C . ILE A 1 614 ? -23.762 -4.829 30.834 1.00 96.88 614 ILE A C 1
ATOM 4820 O O . ILE A 1 614 ? -24.382 -3.936 30.257 1.00 96.88 614 ILE A O 1
ATOM 4824 N N . GLU A 1 615 ? -22.687 -4.568 31.578 1.00 97.44 615 GLU A N 1
ATOM 4825 C CA . GLU A 1 615 ? -22.201 -3.203 31.799 1.00 97.44 615 GLU A CA 1
ATOM 4826 C C . GLU A 1 615 ? -21.631 -2.566 30.512 1.00 97.44 615 GLU A C 1
ATOM 4828 O O . GLU A 1 615 ? -22.112 -1.489 30.146 1.00 97.44 615 GLU A O 1
ATOM 4833 N N . PRO A 1 616 ? -20.701 -3.205 29.765 1.00 97.81 616 PRO A N 1
ATOM 4834 C CA . PRO A 1 616 ? -20.231 -2.672 28.482 1.00 97.81 616 PRO A CA 1
ATOM 4835 C C . PRO A 1 616 ? -21.358 -2.391 27.472 1.00 97.81 616 PRO A C 1
ATOM 4837 O O . PRO A 1 616 ? -21.358 -1.353 26.812 1.00 97.81 616 PRO A O 1
ATOM 4840 N N . VAL A 1 617 ? -22.348 -3.285 27.369 1.00 97.88 617 VAL A N 1
ATOM 4841 C CA . VAL A 1 617 ? -23.510 -3.109 26.479 1.00 97.88 617 VAL A CA 1
ATOM 4842 C C . VAL A 1 617 ? -24.368 -1.919 26.915 1.00 97.88 617 VAL A C 1
ATOM 4844 O O . VAL A 1 617 ? -24.765 -1.112 26.075 1.00 97.88 617 VAL A O 1
ATOM 4847 N N . HIS A 1 618 ? -24.610 -1.741 28.217 1.00 97.50 618 HIS A N 1
ATOM 4848 C CA . HIS A 1 618 ? -25.323 -0.563 28.721 1.00 97.50 618 HIS A CA 1
ATOM 4849 C C . HIS A 1 618 ? -24.586 0.746 28.428 1.00 97.50 618 HIS A C 1
ATOM 4851 O O . HIS A 1 618 ? -25.234 1.743 28.106 1.00 97.50 618 HIS A O 1
ATOM 4857 N N . GLN A 1 619 ? -23.253 0.765 28.507 1.00 97.94 619 GLN A N 1
ATOM 4858 C CA . GLN A 1 619 ? -22.466 1.954 28.169 1.00 97.94 619 GLN A CA 1
ATOM 4859 C C . GLN A 1 619 ? -22.621 2.329 26.685 1.00 97.94 619 GLN A C 1
ATOM 4861 O O . GLN A 1 619 ? -22.817 3.506 26.375 1.00 97.94 619 GLN A O 1
ATOM 4866 N N . ILE A 1 620 ? -22.626 1.340 25.784 1.00 97.94 620 ILE A N 1
ATOM 4867 C CA . ILE A 1 620 ? -22.887 1.540 24.347 1.00 97.94 620 ILE A CA 1
ATOM 4868 C C . ILE A 1 620 ? -24.293 2.112 24.128 1.00 97.94 620 ILE A C 1
ATOM 4870 O O . ILE A 1 620 ? -24.455 3.139 23.471 1.00 97.94 620 ILE A O 1
ATOM 4874 N N . ILE A 1 621 ? -25.315 1.500 24.732 1.00 97.50 621 ILE A N 1
ATOM 4875 C CA . ILE A 1 621 ? -26.709 1.960 24.621 1.00 97.50 621 ILE A CA 1
ATOM 4876 C C . ILE A 1 621 ? -26.866 3.387 25.161 1.00 97.50 621 ILE A C 1
ATOM 4878 O O . ILE A 1 621 ? -27.579 4.197 24.574 1.00 97.50 621 ILE A O 1
ATOM 4882 N N . SER A 1 622 ? -26.187 3.713 26.261 1.00 97.44 622 SER A N 1
ATOM 4883 C CA . SER A 1 622 ? -26.186 5.057 26.844 1.00 97.44 622 SER A CA 1
ATOM 4884 C C . SER A 1 622 ? -25.602 6.096 25.879 1.00 97.44 622 SER A C 1
ATOM 4886 O O . SER A 1 622 ? -26.195 7.157 25.687 1.00 97.44 622 SER A O 1
ATOM 4888 N N . ALA A 1 623 ? -24.494 5.773 25.200 1.00 96.75 623 ALA A N 1
ATOM 4889 C CA . ALA A 1 623 ? -23.909 6.650 24.185 1.00 96.75 623 ALA A CA 1
ATOM 4890 C C . ALA A 1 623 ? -24.879 6.908 23.018 1.00 96.75 623 ALA A C 1
ATOM 4892 O O . ALA A 1 623 ? -25.057 8.061 22.620 1.00 96.75 623 ALA A O 1
ATOM 4893 N N . ILE A 1 624 ? -25.559 5.860 22.535 1.00 97.38 624 ILE A N 1
ATOM 4894 C CA . ILE A 1 624 ? -26.577 5.955 21.476 1.00 97.38 624 ILE A CA 1
ATOM 4895 C C . ILE A 1 624 ? -27.750 6.835 21.922 1.00 97.38 624 ILE A C 1
ATOM 4897 O O . ILE A 1 624 ? -28.168 7.726 21.185 1.00 97.38 624 ILE A O 1
ATOM 4901 N N . ARG A 1 625 ? -28.271 6.625 23.137 1.00 96.06 625 ARG A N 1
ATOM 4902 C CA . ARG A 1 625 ? -29.409 7.394 23.663 1.00 96.06 625 ARG A CA 1
ATOM 4903 C C . ARG A 1 625 ? -29.113 8.880 23.754 1.00 96.06 625 ARG A C 1
ATOM 4905 O O . ARG A 1 625 ? -29.925 9.678 23.311 1.00 96.06 625 ARG A O 1
ATOM 4912 N N . THR A 1 626 ? -27.950 9.259 24.269 1.00 95.81 626 THR A N 1
ATOM 4913 C CA . THR A 1 626 ? -27.609 10.682 24.348 1.00 95.81 626 THR A CA 1
ATOM 4914 C C . THR A 1 626 ? -27.418 11.318 22.972 1.00 95.81 626 THR A C 1
ATOM 4916 O O . THR A 1 626 ? -27.719 12.498 22.813 1.00 95.81 626 THR A O 1
ATOM 4919 N N . ALA A 1 627 ? -26.947 10.565 21.971 1.00 94.56 627 ALA A N 1
ATOM 4920 C CA . ALA A 1 627 ? -26.891 11.074 20.603 1.00 94.56 627 ALA A CA 1
ATOM 4921 C C . ALA A 1 627 ? -28.296 11.331 20.039 1.00 94.56 627 ALA A C 1
ATOM 4923 O O . ALA A 1 627 ? -28.543 12.399 19.485 1.00 94.56 627 ALA A O 1
ATOM 4924 N N . LEU A 1 628 ? -29.239 10.411 20.272 1.00 94.00 628 LEU A N 1
ATOM 4925 C CA . LEU A 1 628 ? -30.651 10.605 19.921 1.00 94.00 628 LEU A CA 1
ATOM 4926 C C . LEU A 1 628 ? -31.259 11.819 20.645 1.00 94.00 628 LEU A C 1
ATOM 4928 O O . LEU A 1 628 ? -31.923 12.637 20.024 1.00 94.00 628 LEU A O 1
ATOM 4932 N N . GLU A 1 629 ? -30.977 11.988 21.939 1.00 93.81 629 GLU A N 1
ATOM 4933 C CA . GLU A 1 629 ? -31.438 13.138 22.736 1.00 93.81 629 GLU A CA 1
ATOM 4934 C C . GLU A 1 629 ? -30.848 14.477 22.261 1.00 93.81 629 GLU A C 1
ATOM 4936 O O . GLU A 1 629 ? -31.458 15.523 22.470 1.00 93.81 629 GLU A O 1
ATOM 4941 N N . SER A 1 630 ? -29.679 14.448 21.616 1.00 94.06 630 SER A N 1
ATOM 4942 C CA . SER A 1 630 ? -29.002 15.630 21.066 1.00 94.06 630 SER A CA 1
ATOM 4943 C C . SER A 1 630 ? -29.299 15.856 19.579 1.00 94.06 630 SER A C 1
ATOM 4945 O O . SER A 1 630 ? -28.764 16.790 18.983 1.00 94.06 630 SER A O 1
ATOM 4947 N N . THR A 1 631 ? -30.123 15.001 18.964 1.00 92.88 631 THR A N 1
ATOM 4948 C CA . THR A 1 631 ? -30.486 15.111 17.548 1.00 92.88 631 THR A CA 1
ATOM 4949 C C . THR A 1 631 ? -31.375 16.338 17.339 1.00 92.88 631 THR A C 1
ATOM 4951 O O . THR A 1 631 ? -32.379 16.479 18.043 1.00 92.88 631 THR A O 1
ATOM 4954 N N . PRO A 1 632 ? -31.074 17.215 16.362 1.00 91.06 632 PRO A N 1
ATOM 4955 C CA . PRO A 1 632 ? -31.986 18.287 15.989 1.00 91.06 632 PRO A CA 1
ATOM 4956 C C . PRO A 1 632 ? -33.374 17.745 15.599 1.00 91.06 632 PRO A C 1
ATOM 4958 O O . PRO A 1 632 ? -33.462 16.699 14.941 1.00 91.06 632 PRO A O 1
ATOM 4961 N N . PRO A 1 633 ? -34.473 18.429 15.961 1.00 88.88 633 PRO A N 1
ATOM 4962 C CA . PRO A 1 633 ? -35.821 17.998 15.596 1.00 88.88 633 PRO A CA 1
ATOM 4963 C C . PRO A 1 633 ? -35.991 17.752 14.091 1.00 88.88 633 PRO A C 1
ATOM 4965 O O . PRO A 1 633 ? -36.674 16.808 13.702 1.00 88.88 633 PRO A O 1
ATOM 4968 N N . GLU A 1 634 ? -35.319 18.551 13.261 1.00 87.81 634 GLU A N 1
ATOM 4969 C CA . GLU A 1 634 ? -35.373 18.499 11.799 1.00 87.81 634 GLU A CA 1
ATOM 4970 C C . GLU A 1 634 ? -34.813 17.196 11.214 1.00 87.81 634 GLU A C 1
ATOM 4972 O O . GLU A 1 634 ? -35.241 16.796 10.141 1.00 87.81 634 GLU A O 1
ATOM 4977 N N . LEU A 1 635 ? -33.889 16.524 11.913 1.00 92.38 635 LEU A N 1
ATOM 4978 C CA . LEU A 1 635 ? -33.278 15.257 11.477 1.00 92.38 635 LEU A CA 1
ATOM 4979 C C . LEU A 1 635 ? -33.864 14.042 12.201 1.00 92.38 635 LEU A C 1
ATOM 4981 O O . LEU A 1 635 ? -33.579 12.896 11.855 1.00 92.38 635 LEU A O 1
ATOM 4985 N N . SER A 1 636 ? -34.670 14.277 13.237 1.00 90.00 636 SER A N 1
ATOM 4986 C CA . SER A 1 636 ? -35.196 13.212 14.087 1.00 90.00 636 SER A CA 1
ATOM 4987 C C . SER A 1 636 ? -36.199 12.330 13.340 1.00 90.00 636 SER A C 1
ATOM 4989 O O . SER A 1 636 ? -36.216 11.122 13.565 1.00 90.00 636 SER A O 1
ATOM 4991 N N . SER A 1 637 ? -36.998 12.900 12.427 1.00 88.69 637 SER A N 1
ATOM 4992 C CA . SER A 1 637 ? -37.897 12.133 11.549 1.00 88.69 637 SER A CA 1
ATOM 4993 C C . SER A 1 637 ? -37.130 11.154 10.665 1.00 88.69 637 SER A C 1
ATOM 4995 O O . SER A 1 637 ? -37.509 9.991 10.563 1.00 88.69 637 SER A O 1
ATOM 4997 N N . ASP A 1 638 ? -36.005 11.593 10.104 1.00 91.12 638 ASP A N 1
ATOM 4998 C CA . ASP A 1 638 ? -35.223 10.786 9.167 1.00 91.12 638 ASP A CA 1
ATOM 4999 C C . ASP A 1 638 ? -34.588 9.586 9.875 1.00 91.12 638 ASP A C 1
ATOM 5001 O O . ASP A 1 638 ? -34.590 8.471 9.350 1.00 91.12 638 ASP A O 1
ATOM 5005 N N . ILE A 1 639 ? -34.105 9.788 11.107 1.00 92.94 639 ILE A N 1
ATOM 5006 C CA . ILE A 1 639 ? -33.567 8.709 11.948 1.00 92.94 639 ILE A CA 1
ATOM 5007 C C . ILE A 1 639 ? -34.672 7.727 12.361 1.00 92.94 639 ILE A C 1
ATOM 5009 O O . ILE A 1 639 ? -34.414 6.525 12.443 1.00 92.94 639 ILE A O 1
ATOM 5013 N N . VAL A 1 640 ? -35.901 8.200 12.598 1.00 91.12 640 VAL A N 1
ATOM 5014 C CA . VAL A 1 640 ? -37.046 7.321 12.888 1.00 91.12 640 VAL A CA 1
ATOM 5015 C C . VAL A 1 640 ? -37.348 6.398 11.707 1.00 91.12 640 VAL A C 1
ATOM 5017 O O . VAL A 1 640 ? -37.535 5.196 11.911 1.00 91.12 640 VAL A O 1
ATOM 5020 N N . ASP A 1 641 ? -37.328 6.934 10.489 1.00 87.75 641 ASP A N 1
ATOM 5021 C CA . ASP A 1 641 ? -37.672 6.187 9.278 1.00 87.75 641 ASP A CA 1
ATOM 5022 C C . ASP A 1 641 ? -36.542 5.255 8.812 1.00 87.75 641 ASP A C 1
ATOM 5024 O O . ASP A 1 641 ? -36.782 4.102 8.440 1.00 87.75 641 ASP A O 1
ATOM 5028 N N . ARG A 1 642 ? -35.291 5.732 8.837 1.00 88.81 642 ARG A N 1
ATOM 5029 C CA . ARG A 1 642 ? -34.116 5.000 8.326 1.00 88.81 642 ARG A CA 1
ATOM 5030 C C . ARG A 1 642 ? -33.473 4.095 9.379 1.00 88.81 642 ARG A C 1
ATOM 5032 O O . ARG A 1 642 ? -32.884 3.069 9.028 1.00 88.81 642 ARG A O 1
ATOM 5039 N N . GLY A 1 643 ? -33.614 4.440 10.656 1.00 95.06 643 GLY A N 1
ATOM 5040 C CA . GLY A 1 643 ? -33.046 3.710 11.781 1.00 95.06 643 GLY A CA 1
ATOM 5041 C C . GLY A 1 643 ? -31.547 3.945 11.993 1.00 95.06 643 GLY A C 1
ATOM 5042 O O . GLY A 1 643 ? -30.956 4.913 11.519 1.00 95.06 643 GLY A O 1
ATOM 5043 N N . ILE A 1 644 ? -30.934 3.028 12.741 1.00 98.00 644 ILE A N 1
ATOM 5044 C CA . ILE A 1 644 ? -29.526 3.063 13.150 1.00 98.00 644 ILE A CA 1
ATOM 5045 C C . ILE A 1 644 ? -28.744 2.002 12.373 1.00 98.00 644 ILE A C 1
ATOM 5047 O O . ILE A 1 644 ? -29.121 0.824 12.380 1.00 98.00 644 ILE A O 1
ATOM 5051 N N . ILE A 1 645 ? -27.622 2.390 11.766 1.00 98.31 645 ILE A N 1
ATOM 5052 C CA . ILE A 1 645 ? -26.668 1.438 11.189 1.00 98.31 645 ILE A CA 1
ATOM 5053 C C . ILE A 1 645 ? -25.541 1.148 12.183 1.00 98.31 645 ILE A C 1
ATOM 5055 O O . ILE A 1 645 ? -24.949 2.067 12.743 1.00 98.31 645 ILE A O 1
ATOM 5059 N N . LEU A 1 646 ? -25.239 -0.133 12.398 1.00 98.44 646 LEU A N 1
ATOM 5060 C CA . LEU A 1 646 ? -24.101 -0.602 13.186 1.00 98.44 646 LEU A CA 1
ATOM 5061 C C . LEU A 1 646 ? -22.931 -0.975 12.272 1.00 98.44 646 LEU A C 1
ATOM 5063 O O . LEU A 1 646 ? -23.113 -1.680 11.278 1.00 98.44 646 LEU A O 1
ATOM 5067 N N . SER A 1 647 ? -21.735 -0.559 12.666 1.00 97.56 647 SER A N 1
ATOM 5068 C CA . SER A 1 647 ? -20.453 -0.879 12.038 1.00 97.56 647 SER A CA 1
ATOM 5069 C C . SER A 1 647 ? -19.455 -1.360 13.105 1.00 97.56 647 SER A C 1
ATOM 5071 O O . SER A 1 647 ? -19.735 -1.326 14.308 1.00 97.56 647 SER A O 1
ATOM 5073 N N . GLY A 1 648 ? -18.306 -1.862 12.666 1.00 95.56 648 GLY A N 1
ATOM 5074 C CA . GLY A 1 648 ? -17.211 -2.290 13.520 1.00 95.56 648 GLY A CA 1
ATOM 5075 C C . GLY A 1 648 ? -17.387 -3.710 14.056 1.00 95.56 648 GLY A C 1
ATOM 5076 O O . GLY A 1 648 ? -18.462 -4.318 14.028 1.00 95.56 648 GLY A O 1
ATOM 5077 N N . GLY A 1 649 ? -16.295 -4.276 14.571 1.00 93.62 649 GLY A N 1
ATOM 5078 C CA . GLY A 1 649 ? -16.278 -5.659 15.055 1.00 93.62 649 GLY A CA 1
ATOM 5079 C C . GLY A 1 649 ? -17.160 -5.911 16.280 1.00 93.62 649 GLY A C 1
ATOM 5080 O O . GLY A 1 649 ? -17.627 -7.033 16.470 1.00 93.62 649 GLY A O 1
ATOM 5081 N N . GLY A 1 650 ? -17.414 -4.891 17.102 1.00 94.44 650 GLY A N 1
ATOM 5082 C CA . GLY A 1 650 ? -18.343 -4.972 18.228 1.00 94.44 650 GLY A CA 1
ATOM 5083 C C . GLY A 1 650 ? -19.813 -4.968 17.801 1.00 94.44 650 GLY A C 1
ATOM 5084 O O . GLY A 1 650 ? -20.637 -5.566 18.491 1.00 94.44 650 GLY A O 1
ATOM 5085 N N . GLY A 1 651 ? -20.138 -4.400 16.631 1.00 95.31 651 GLY A N 1
ATOM 5086 C CA . GLY A 1 651 ? -21.484 -4.436 16.047 1.00 95.31 651 GLY A CA 1
ATOM 5087 C C . GLY A 1 651 ? -21.967 -5.853 15.712 1.00 95.31 651 GLY A C 1
ATOM 5088 O O . GLY A 1 651 ? -23.170 -6.094 15.627 1.00 95.31 651 GLY A O 1
ATOM 5089 N N . LEU A 1 652 ? -21.036 -6.807 15.592 1.00 96.31 652 LEU A N 1
ATOM 5090 C CA . LEU A 1 652 ? -21.297 -8.227 15.333 1.00 96.31 652 LEU A CA 1
ATOM 5091 C C . LEU A 1 652 ? -21.642 -9.041 16.592 1.00 96.31 652 LEU A C 1
ATOM 5093 O O . LEU A 1 652 ? -21.894 -10.243 16.486 1.00 96.31 652 LEU A O 1
ATOM 5097 N N . LEU A 1 653 ? -21.646 -8.433 17.785 1.00 97.00 653 LEU A N 1
ATOM 5098 C CA . LEU A 1 653 ? -22.041 -9.131 19.008 1.00 97.00 653 LEU A CA 1
ATOM 5099 C C . LEU A 1 653 ? -23.488 -9.638 18.882 1.00 97.00 653 LEU A C 1
ATOM 5101 O O . LEU A 1 653 ? -24.411 -8.877 18.574 1.00 97.00 653 LEU A O 1
ATOM 5105 N N . ARG A 1 654 ? -23.701 -10.936 19.139 1.00 95.06 654 ARG A N 1
ATOM 5106 C CA . ARG A 1 654 ? -25.011 -11.581 18.976 1.00 95.06 654 ARG A CA 1
ATOM 5107 C C . ARG A 1 654 ? -26.084 -10.835 19.776 1.00 95.06 654 ARG A C 1
ATOM 5109 O O . ARG A 1 654 ? -25.858 -10.457 20.921 1.00 95.06 654 ARG A O 1
ATOM 5116 N N . ASN A 1 655 ? -27.253 -10.634 19.170 1.00 95.12 655 ASN A N 1
ATOM 5117 C CA . ASN A 1 655 ? -28.402 -9.907 19.730 1.00 95.12 655 ASN A CA 1
ATOM 5118 C C . ASN A 1 655 ? -28.192 -8.409 20.030 1.00 95.12 655 ASN A C 1
ATOM 5120 O O . ASN A 1 655 ? -29.134 -7.772 20.496 1.00 95.12 655 ASN A O 1
ATOM 5124 N N . LEU A 1 656 ? -27.033 -7.806 19.736 1.00 97.25 656 LEU A N 1
ATOM 5125 C CA . LEU A 1 656 ? -26.800 -6.390 20.050 1.00 97.25 656 LEU A CA 1
ATOM 5126 C C . LEU A 1 656 ? -27.758 -5.455 19.301 1.00 97.25 656 LEU A C 1
ATOM 5128 O O . LEU A 1 656 ? -28.390 -4.604 19.923 1.00 97.25 656 LEU A O 1
ATOM 5132 N N . SER A 1 657 ? -27.939 -5.658 17.993 1.00 97.00 657 SER A N 1
ATOM 5133 C CA . SER A 1 657 ? -28.897 -4.884 17.188 1.00 97.00 657 SER A CA 1
ATOM 5134 C C . SER A 1 657 ? -30.324 -4.971 17.735 1.00 97.00 657 SER A C 1
ATOM 5136 O O . SER A 1 657 ? -31.024 -3.963 17.799 1.00 97.00 657 SER A O 1
ATOM 5138 N N . LYS A 1 658 ? -30.731 -6.157 18.201 1.00 96.12 658 LYS A N 1
ATOM 5139 C CA . LYS A 1 658 ? -32.039 -6.393 18.816 1.00 96.12 658 LYS A CA 1
ATOM 5140 C C . LYS A 1 658 ? -32.193 -5.624 20.127 1.00 96.12 658 LYS A C 1
ATOM 5142 O O . LYS A 1 658 ? -33.177 -4.912 20.282 1.00 96.12 658 LYS A O 1
ATOM 5147 N N . VAL A 1 659 ? -31.222 -5.719 21.037 1.00 96.38 659 VAL A N 1
ATOM 5148 C CA . VAL A 1 659 ? -31.266 -5.014 22.331 1.00 96.38 659 VAL A CA 1
ATOM 5149 C C . VAL A 1 659 ? -31.297 -3.496 22.131 1.00 96.38 659 VAL A C 1
ATOM 5151 O O . VAL A 1 659 ? -32.070 -2.800 22.795 1.00 96.38 659 VAL A O 1
ATOM 5154 N N . ILE A 1 660 ? -30.502 -2.974 21.189 1.00 97.62 660 ILE A N 1
ATOM 5155 C CA . ILE A 1 660 ? -30.529 -1.549 20.838 1.00 97.62 660 ILE A CA 1
ATOM 5156 C C . ILE A 1 660 ? -31.914 -1.183 20.297 1.00 97.62 660 ILE A C 1
ATOM 5158 O O . ILE A 1 660 ? -32.520 -0.254 20.818 1.00 97.62 660 ILE A O 1
ATOM 5162 N N . SER A 1 661 ? -32.451 -1.941 19.337 1.00 97.12 661 SER A N 1
ATOM 5163 C CA . SER A 1 661 ? -33.769 -1.685 18.738 1.00 97.12 661 SER A CA 1
ATOM 5164 C C . SER A 1 661 ? -34.904 -1.713 19.766 1.00 97.12 661 SER A C 1
ATOM 5166 O O . SER A 1 661 ? -35.758 -0.827 19.791 1.00 97.12 661 SER A O 1
ATOM 5168 N N . GLU A 1 662 ? -34.896 -2.684 20.680 1.00 95.50 662 GLU A N 1
ATOM 5169 C CA . GLU A 1 662 ? -35.885 -2.789 21.754 1.00 95.50 662 GLU A CA 1
ATOM 5170 C C . GLU A 1 662 ? -35.821 -1.605 22.722 1.00 95.50 662 GLU A C 1
ATOM 5172 O O . GLU A 1 662 ? -36.864 -1.178 23.231 1.00 95.50 662 GLU A O 1
ATOM 5177 N N . THR A 1 663 ? -34.624 -1.065 22.959 1.00 94.06 663 THR A N 1
ATOM 5178 C CA . THR A 1 663 ? -34.403 0.051 23.885 1.00 94.06 663 THR A CA 1
ATOM 5179 C C . THR A 1 663 ? -34.706 1.403 23.244 1.00 94.06 663 THR A C 1
ATOM 5181 O O . THR A 1 663 ? -35.348 2.240 23.873 1.00 94.06 663 THR A O 1
ATOM 5184 N N . THR A 1 664 ? -34.268 1.626 22.003 1.00 94.62 664 THR A N 1
ATOM 5185 C CA . THR A 1 664 ? -34.449 2.900 21.285 1.00 94.62 664 THR A CA 1
ATOM 5186 C C . THR A 1 664 ? -35.798 3.001 20.584 1.00 94.62 664 THR A C 1
ATOM 5188 O O . THR A 1 664 ? -36.219 4.104 20.257 1.00 94.62 664 THR A O 1
ATOM 5191 N N . LYS A 1 665 ? -36.485 1.870 20.365 1.00 94.94 665 LYS A N 1
ATOM 5192 C CA . LYS A 1 665 ? -37.696 1.758 19.532 1.00 94.94 665 LYS A CA 1
ATOM 5193 C C . LYS A 1 665 ? -37.470 2.146 18.068 1.00 94.94 665 LYS A C 1
ATOM 5195 O O . LYS A 1 665 ? -38.426 2.459 17.367 1.00 94.94 665 LYS A O 1
ATOM 5200 N N . LEU A 1 666 ? -36.222 2.076 17.608 1.00 96.06 666 LEU A N 1
ATOM 5201 C CA . LEU A 1 666 ? -35.827 2.359 16.231 1.00 96.06 666 LEU A CA 1
ATOM 5202 C C . LEU A 1 666 ? -35.417 1.075 15.500 1.00 96.06 666 LEU A C 1
ATOM 5204 O O . LEU A 1 666 ? -34.918 0.139 16.140 1.00 96.06 666 LEU A O 1
ATOM 5208 N N . PRO A 1 667 ? -35.572 1.007 14.167 1.00 96.00 667 PRO A N 1
ATOM 5209 C CA . PRO A 1 667 ? -34.945 -0.038 13.369 1.00 96.00 667 PRO A CA 1
ATOM 5210 C C . PRO A 1 667 ? -33.422 0.001 13.550 1.00 96.00 667 PRO A C 1
ATOM 5212 O O . PRO A 1 667 ? -32.821 1.072 13.541 1.00 96.00 667 PRO A O 1
ATOM 5215 N N . VAL A 1 668 ? -32.785 -1.161 13.706 1.00 97.88 668 VAL A N 1
ATOM 5216 C CA . VAL A 1 668 ? -31.321 -1.266 13.807 1.00 97.88 668 VAL A 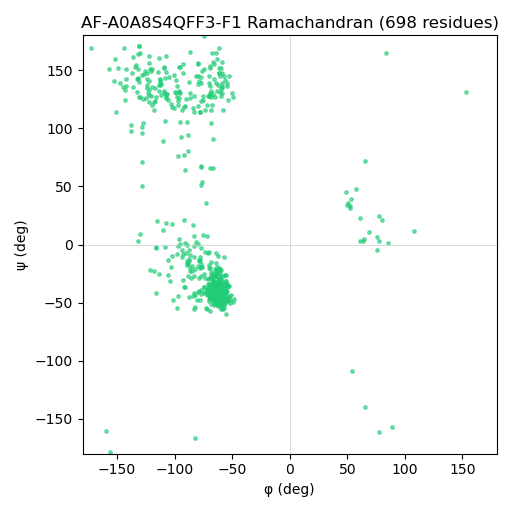CA 1
ATOM 5217 C C . VAL A 1 668 ? -30.834 -2.331 12.841 1.00 97.88 668 VAL A C 1
ATOM 5219 O O . VAL A 1 668 ? -31.317 -3.465 12.867 1.00 97.88 668 VAL A O 1
ATOM 5222 N N . ARG A 1 669 ? -29.870 -1.982 11.990 1.00 96.25 669 ARG A N 1
ATOM 5223 C CA . ARG A 1 669 ? -29.283 -2.888 10.996 1.00 96.25 669 ARG A CA 1
ATOM 5224 C C . ARG A 1 669 ? -27.768 -2.871 11.115 1.00 96.25 669 ARG A C 1
ATOM 5226 O O . ARG A 1 669 ? -27.187 -1.840 11.414 1.00 96.25 669 ARG A O 1
ATOM 5233 N N . VAL A 1 670 ? -27.129 -4.008 10.876 1.00 97.81 670 VAL A N 1
ATOM 5234 C CA . VAL A 1 670 ? -25.668 -4.076 10.742 1.00 97.81 670 VAL A CA 1
ATOM 5235 C C . VAL A 1 670 ? -25.324 -3.801 9.279 1.00 97.81 670 VAL A C 1
ATOM 5237 O O . VAL A 1 670 ? -26.059 -4.253 8.399 1.00 97.81 670 VAL A O 1
ATOM 5240 N N . ALA A 1 671 ? -24.263 -3.035 9.026 1.00 96.94 671 ALA A N 1
ATOM 5241 C CA . ALA A 1 671 ? -23.749 -2.803 7.680 1.00 96.94 671 ALA A CA 1
ATOM 5242 C C . ALA A 1 671 ? -23.351 -4.125 6.998 1.00 96.94 671 ALA A C 1
ATOM 5244 O O . ALA A 1 671 ? -23.065 -5.113 7.675 1.00 96.94 671 ALA A O 1
ATOM 5245 N N . ASP A 1 672 ? -23.311 -4.139 5.663 1.00 91.88 672 ASP A N 1
ATOM 5246 C CA . ASP A 1 672 ? -23.007 -5.357 4.897 1.00 91.88 672 ASP A CA 1
ATOM 5247 C C . ASP A 1 672 ? -21.568 -5.855 5.127 1.00 91.88 672 ASP A C 1
ATOM 5249 O O . ASP A 1 672 ? -21.340 -7.062 5.212 1.00 91.88 672 ASP A O 1
ATOM 5253 N N . ASP A 1 673 ? -20.606 -4.935 5.278 1.00 92.19 673 ASP A N 1
ATOM 5254 C CA . ASP A 1 673 ? -19.203 -5.242 5.590 1.00 92.19 673 ASP A CA 1
ATOM 5255 C C . ASP A 1 673 ? -18.703 -4.430 6.803 1.00 92.19 673 ASP A C 1
ATOM 5257 O O . ASP A 1 673 ? -17.917 -3.486 6.665 1.00 92.19 673 ASP A O 1
ATOM 5261 N N . PRO A 1 674 ? -19.181 -4.757 8.019 1.00 94.94 674 PRO A N 1
ATOM 5262 C CA . PRO A 1 674 ? -19.009 -3.906 9.194 1.00 94.94 674 PRO A CA 1
ATOM 5263 C C . PRO A 1 674 ? -17.553 -3.829 9.663 1.00 94.94 674 PRO A C 1
ATOM 5265 O O . PRO A 1 674 ? -17.171 -2.858 10.304 1.00 94.94 674 PRO A O 1
ATOM 5268 N N . LEU A 1 675 ? -16.717 -4.825 9.348 1.00 93.94 675 LEU A N 1
ATOM 5269 C CA . LEU A 1 675 ? -15.295 -4.811 9.707 1.00 93.94 675 LEU A CA 1
ATOM 5270 C C . LEU A 1 675 ? -14.462 -3.910 8.793 1.00 93.94 675 LEU A C 1
ATOM 5272 O O . LEU A 1 675 ? -13.358 -3.530 9.173 1.00 93.94 675 LEU A O 1
ATOM 5276 N N . CYS A 1 676 ? -14.968 -3.593 7.601 1.00 95.00 676 CYS A N 1
ATOM 5277 C CA . CYS A 1 676 ? -14.234 -2.844 6.591 1.00 95.00 676 CYS A CA 1
ATOM 5278 C C . CYS A 1 676 ? -14.861 -1.485 6.265 1.00 95.00 676 CYS A C 1
ATOM 5280 O O . CYS A 1 676 ? -14.278 -0.755 5.466 1.00 95.00 676 CYS A O 1
ATOM 5282 N N . CYS A 1 677 ? -15.999 -1.108 6.864 1.00 96.62 677 CYS A N 1
ATOM 5283 C CA . CYS A 1 677 ? -16.690 0.154 6.572 1.00 96.62 677 CYS A CA 1
ATOM 5284 C C . CYS A 1 677 ? -15.756 1.372 6.608 1.00 96.62 677 CYS A C 1
ATOM 5286 O O . CYS A 1 677 ? -15.733 2.133 5.646 1.00 96.62 677 CYS A O 1
ATOM 5288 N N . VAL A 1 678 ? -14.947 1.535 7.657 1.00 97.12 678 VAL A N 1
ATOM 5289 C CA . VAL A 1 678 ? -14.022 2.674 7.785 1.00 97.12 678 VAL A CA 1
ATOM 5290 C C . VAL A 1 678 ? -13.003 2.695 6.636 1.00 97.12 678 VAL A C 1
ATOM 5292 O O . VAL A 1 678 ? -12.891 3.691 5.920 1.00 97.12 678 VAL A O 1
ATOM 5295 N N . ALA A 1 679 ? -12.324 1.573 6.378 1.00 96.50 679 ALA A N 1
ATOM 5296 C CA . ALA A 1 679 ? -11.352 1.460 5.288 1.00 96.50 679 ALA A CA 1
ATOM 5297 C C . ALA A 1 679 ? -11.982 1.653 3.894 1.00 96.50 679 ALA A C 1
ATOM 5299 O O . ALA A 1 679 ? -11.407 2.332 3.042 1.00 96.50 679 ALA A O 1
ATOM 5300 N N . LEU A 1 680 ? -13.171 1.090 3.655 1.00 94.56 680 LEU A N 1
ATOM 5301 C CA . LEU A 1 680 ? -13.916 1.234 2.400 1.00 94.56 680 LEU A CA 1
ATOM 5302 C C . LEU A 1 680 ? -14.412 2.665 2.193 1.00 94.56 680 LEU A C 1
ATOM 5304 O O . LEU A 1 680 ? -14.382 3.162 1.070 1.00 94.56 680 LEU A O 1
ATOM 5308 N N . GLY A 1 681 ? -14.867 3.332 3.251 1.00 96.50 681 GLY A N 1
ATOM 5309 C CA . GLY A 1 681 ? -15.307 4.720 3.198 1.00 96.50 681 GLY A CA 1
ATOM 5310 C C . GLY A 1 681 ? -14.163 5.665 2.875 1.00 96.50 681 GLY A C 1
ATOM 5311 O O . GLY A 1 681 ? -14.248 6.426 1.914 1.00 96.50 681 GLY A O 1
ATOM 5312 N N . SER A 1 682 ? -13.050 5.542 3.595 1.00 96.81 682 SER A N 1
ATOM 5313 C CA . SER A 1 682 ? -11.836 6.313 3.316 1.00 96.81 682 SER A CA 1
ATOM 5314 C C . SER A 1 682 ? -11.263 6.001 1.932 1.00 96.81 682 SER A C 1
ATOM 5316 O O . SER A 1 682 ? -10.809 6.908 1.237 1.00 96.81 682 SER A O 1
ATOM 5318 N N . GLY A 1 683 ? -11.362 4.748 1.475 1.00 93.69 683 GLY A N 1
ATOM 5319 C CA . GLY A 1 683 ? -11.068 4.357 0.097 1.00 93.69 683 GLY A CA 1
ATOM 5320 C C . GLY A 1 683 ? -11.956 5.072 -0.924 1.00 93.69 683 GLY A C 1
ATOM 5321 O O . GLY A 1 683 ? -11.442 5.692 -1.846 1.00 93.69 683 GLY A O 1
ATOM 5322 N N . LYS A 1 684 ? -13.283 5.081 -0.740 1.00 92.25 684 LYS A N 1
ATOM 5323 C CA . LYS A 1 684 ? -14.227 5.809 -1.614 1.00 92.25 684 LYS A CA 1
ATOM 5324 C C . LYS A 1 684 ? -13.929 7.311 -1.679 1.00 92.25 684 LYS A C 1
ATOM 5326 O O . LYS A 1 684 ? -14.030 7.896 -2.759 1.00 92.25 684 LYS A O 1
ATOM 5331 N N . VAL A 1 685 ? -13.546 7.920 -0.554 1.00 95.31 685 VAL A N 1
ATOM 5332 C CA . VAL A 1 685 ? -13.102 9.322 -0.491 1.00 95.31 685 VAL A CA 1
ATOM 5333 C C . VAL A 1 685 ? -11.811 9.517 -1.288 1.00 95.31 685 VAL A C 1
ATOM 5335 O O . VAL A 1 685 ? -11.717 10.456 -2.073 1.00 95.31 685 VAL A O 1
ATOM 5338 N N . LEU A 1 686 ? -10.849 8.599 -1.164 1.00 92.00 686 LEU A N 1
ATOM 5339 C CA . LEU A 1 686 ? -9.592 8.621 -1.916 1.00 92.00 686 LEU A CA 1
ATOM 5340 C C . LEU A 1 686 ? -9.788 8.489 -3.440 1.00 92.00 686 LEU A C 1
ATOM 5342 O O . LEU A 1 686 ? -9.073 9.116 -4.232 1.00 92.00 686 LEU A O 1
ATOM 5346 N N . GLU A 1 687 ? -10.761 7.682 -3.866 1.00 83.88 687 GLU A N 1
ATOM 5347 C CA . GLU A 1 687 ? -11.143 7.567 -5.278 1.00 83.88 687 GLU A CA 1
ATOM 5348 C C . GLU A 1 687 ? -11.779 8.868 -5.800 1.00 83.88 687 GLU A C 1
ATOM 5350 O O . GLU A 1 687 ? -11.566 9.221 -6.957 1.00 83.88 687 GLU A O 1
ATOM 5355 N N . ASN A 1 688 ? -12.511 9.604 -4.951 1.00 86.75 688 ASN A N 1
ATOM 5356 C CA . ASN A 1 688 ? -13.362 10.738 -5.337 1.00 86.75 688 ASN A CA 1
ATOM 5357 C C . ASN A 1 688 ? -13.071 12.011 -4.517 1.00 86.75 688 ASN A C 1
ATOM 5359 O O . ASN A 1 688 ? -13.989 12.641 -3.981 1.00 86.75 688 ASN A O 1
ATOM 5363 N N . MET A 1 689 ? -11.797 12.405 -4.414 1.00 84.88 689 MET A N 1
ATOM 5364 C CA . MET A 1 689 ? -11.387 13.555 -3.591 1.00 84.88 689 MET A CA 1
ATOM 5365 C C . MET A 1 689 ? -12.027 14.882 -4.021 1.00 84.88 689 MET A C 1
ATOM 5367 O O . MET A 1 689 ? -12.269 15.729 -3.168 1.00 84.88 689 MET A O 1
ATOM 5371 N N . ASP A 1 690 ? -12.364 15.056 -5.302 1.00 84.00 690 ASP A N 1
ATOM 5372 C CA . ASP A 1 690 ? -13.048 16.268 -5.780 1.00 84.00 690 ASP A CA 1
ATOM 5373 C C . ASP A 1 690 ? -14.453 16.422 -5.175 1.00 84.00 690 ASP A C 1
ATOM 5375 O O . ASP A 1 690 ? -14.911 17.533 -4.920 1.00 84.00 690 ASP A O 1
ATOM 5379 N N . TYR A 1 691 ? -15.135 15.303 -4.919 1.00 82.81 691 TYR A N 1
ATOM 5380 C CA . TYR A 1 691 ? -16.485 15.287 -4.358 1.00 82.81 691 TYR A CA 1
ATOM 5381 C C . TYR A 1 691 ? -16.464 15.317 -2.824 1.00 82.81 691 TYR A C 1
ATOM 5383 O O . TYR A 1 691 ? -17.183 16.092 -2.193 1.00 82.81 691 TYR A O 1
ATOM 5391 N N . PHE A 1 692 ? -15.596 14.509 -2.212 1.00 90.44 692 PHE A N 1
ATOM 5392 C CA . PHE A 1 692 ? -15.518 14.349 -0.758 1.00 90.44 692 PHE A CA 1
ATOM 5393 C C . PHE A 1 692 ? -14.455 15.224 -0.080 1.00 90.44 692 PHE A C 1
ATOM 5395 O O . PHE A 1 692 ? -14.263 15.121 1.125 1.00 90.44 692 PHE A O 1
ATOM 5402 N N . GLY A 1 693 ? -13.769 16.115 -0.798 1.00 89.06 693 GLY A N 1
ATOM 5403 C CA . GLY A 1 693 ? -12.672 16.910 -0.230 1.00 89.06 693 GLY A CA 1
ATOM 5404 C C . GLY A 1 693 ? -13.053 17.722 1.015 1.00 89.06 693 GLY A C 1
ATOM 5405 O O . GLY A 1 693 ? -12.205 17.967 1.864 1.00 89.06 693 GLY A O 1
ATOM 5406 N N . HIS A 1 694 ? -14.332 18.075 1.166 1.00 90.31 694 HIS A N 1
ATOM 5407 C CA . HIS A 1 694 ? -14.863 18.803 2.321 1.00 90.31 694 HIS A CA 1
ATOM 5408 C C . HIS A 1 694 ? -14.882 17.996 3.632 1.00 90.31 694 HIS A C 1
ATOM 5410 O O . HIS A 1 694 ? -14.926 18.609 4.695 1.00 90.31 694 HIS A O 1
ATOM 5416 N N . VAL A 1 695 ? -14.834 16.656 3.582 1.00 93.94 695 VAL A N 1
ATOM 5417 C CA . VAL A 1 695 ? -14.762 15.814 4.795 1.00 93.94 695 VAL A CA 1
ATOM 5418 C C . VAL A 1 695 ? -13.328 15.569 5.270 1.00 93.94 695 VAL A C 1
ATOM 5420 O O . VAL A 1 695 ? -13.116 14.930 6.299 1.00 93.94 695 VAL A O 1
ATOM 5423 N N . LEU A 1 696 ? -12.337 16.046 4.510 1.00 95.31 696 LEU A N 1
ATOM 5424 C CA . LEU A 1 696 ? -10.920 15.890 4.810 1.00 95.31 696 LEU A CA 1
ATOM 5425 C C . LEU A 1 696 ? -10.364 17.148 5.468 1.00 95.31 696 LEU A C 1
ATOM 5427 O O . LEU A 1 696 ? -10.662 18.271 5.066 1.00 95.31 696 LEU A O 1
ATOM 5431 N N . PHE A 1 697 ? -9.485 16.957 6.445 1.00 94.44 697 PHE A N 1
ATOM 5432 C CA . PHE A 1 697 ? -8.805 18.056 7.123 1.00 94.44 697 PHE A CA 1
ATOM 5433 C C . PHE A 1 697 ? -7.364 17.686 7.481 1.00 94.44 697 PHE A C 1
ATOM 5435 O O . PHE A 1 697 ? -6.948 16.533 7.378 1.00 94.44 697 PHE A O 1
ATOM 5442 N N . LYS A 1 698 ? -6.579 18.682 7.892 1.00 93.31 698 LYS A N 1
ATOM 5443 C CA . LYS A 1 698 ? -5.237 18.497 8.456 1.00 93.31 698 LYS A CA 1
ATOM 5444 C C . LYS A 1 698 ? -5.211 19.063 9.862 1.00 93.31 698 LYS A C 1
ATOM 5446 O O . LYS A 1 698 ? -5.947 20.004 10.157 1.00 93.31 698 LYS A O 1
ATOM 5451 N N . GLN A 1 699 ? -4.384 18.482 10.721 1.00 89.44 699 GLN A N 1
ATOM 5452 C CA . GLN A 1 699 ? -4.179 19.003 12.059 1.00 89.44 699 GLN A CA 1
ATOM 5453 C C . GLN A 1 699 ? -2.943 19.903 12.058 1.00 89.44 699 GLN A C 1
ATOM 5455 O O . GLN A 1 699 ? -1.813 19.411 11.982 1.00 89.44 699 GLN A O 1
ATOM 5460 N N . ASP A 1 700 ? -3.182 21.212 12.120 1.00 75.81 700 ASP A N 1
ATOM 5461 C CA . ASP A 1 700 ? -2.130 22.223 12.287 1.00 75.81 700 ASP A CA 1
ATOM 5462 C C . ASP A 1 700 ? -1.378 22.062 13.614 1.00 75.81 700 ASP A C 1
ATOM 5464 O O . ASP A 1 700 ? -2.024 21.675 14.626 1.00 75.81 700 ASP A O 1
#

Nearest PDB structures (foldseek):
  4czj-assembly2_B  TM=9.790E-01  e=2.713E-37  Caulobacter vibrioides
  4czm-assembly2_B  TM=9.642E-01  e=2.264E-36  Caulobacter vibrioides
  4czl-assembly1_A  TM=9.591E-01  e=4.005E-35  Caulobacter vibrioides
  1jcf-assembly1_A  TM=9.680E-01  e=2.902E-32  Thermotoga maritima
  8azg-assembly1_M  TM=9.277E-01  e=5.178E-33  Geobacillus stearothermophilus ATCC 7953

Radius of gyration: 34.68 Å; Cα contacts (8 Å, |Δi|>4): 1135; chains: 1; bounding box: 80×63×94 Å

Solvent-accessible surface area (backbone atoms only — not comparable to full-atom values): 37018 Å² total; per-residue (Å²): 106,72,44,46,52,51,52,52,52,50,47,51,51,47,41,52,49,54,52,48,48,54,52,54,74,69,48,89,65,56,70,67,64,45,42,54,56,46,29,53,51,51,47,55,44,48,53,64,53,38,35,66,69,53,57,56,25,48,58,58,36,71,72,39,87,85,52,85,59,67,67,59,52,52,50,51,51,51,52,28,58,50,46,53,67,56,57,68,68,58,54,40,53,46,44,42,34,49,51,53,31,53,53,36,61,69,50,40,85,78,40,75,76,39,49,60,55,30,52,53,35,44,44,53,36,52,53,50,49,34,52,53,19,48,51,28,9,69,74,70,73,45,53,41,58,39,39,54,42,38,77,42,33,74,86,54,43,65,66,57,50,69,62,47,51,59,56,48,51,50,52,48,75,74,37,52,67,59,50,55,57,51,58,71,71,52,88,72,54,78,72,72,77,44,57,54,68,55,53,51,59,54,48,52,54,53,31,56,76,68,76,47,54,75,67,50,43,66,68,42,100,59,80,77,82,64,62,45,37,80,37,69,61,58,26,50,39,49,45,32,21,42,46,23,39,33,52,52,52,53,58,33,58,74,68,76,47,81,71,72,72,82,56,34,67,66,51,56,48,36,12,47,40,32,24,67,54,43,61,46,28,69,70,45,40,60,66,45,33,63,54,50,48,64,72,65,61,65,91,56,92,65,46,58,36,56,71,38,43,46,53,62,64,62,46,79,41,85,51,95,46,77,94,65,34,24,85,68,39,41,55,55,55,50,53,47,49,54,51,52,51,46,29,44,54,73,63,80,40,56,71,88,53,42,62,59,55,50,47,59,46,47,32,37,65,37,34,12,34,25,63,39,28,53,39,33,32,33,15,34,63,99,71,44,76,72,42,81,34,39,35,24,39,17,29,34,62,52,99,90,40,78,42,85,72,38,53,19,64,68,10,54,72,34,49,98,67,58,63,93,56,40,47,46,46,58,26,37,49,62,47,35,74,74,33,62,71,58,40,25,54,48,47,29,50,52,56,48,65,64,51,82,64,77,43,78,42,56,21,46,34,41,36,46,36,51,80,68,56,50,72,68,50,52,34,51,55,49,52,30,44,47,74,40,52,39,67,44,68,33,36,30,44,32,51,60,23,28,32,51,33,59,66,49,66,40,62,38,96,43,36,43,37,35,37,35,20,31,35,26,26,26,34,35,31,33,25,31,60,57,39,76,78,44,75,47,60,41,89,46,22,43,52,52,42,25,51,31,42,42,49,45,39,34,71,79,65,38,29,48,64,54,69,75,55,25,50,50,46,47,75,74,46,33,26,67,51,72,67,92,59,94,64,87,54,58,46,83,46,72,26,35,25,68,84,81,66,43,82,42,74,47,78,46,43,29,55,61,41,13,60,33,32,49,64,58,50,49,53,52,51,50,56,51,50,54,51,60,74,66,49,55,77,90,34,46,60,38,31,58,74,73,15,40,38,28,23,23,67,43,44,67,40,40,57,37,50,56,55,48,22,71,72,72,73,32,55,50,45,69,38,95,54,26,80,45,14,42,27,48,12,40,31,53,37,67,72,35,44,90,78,43,46,83,55,48,46,72,71,130

pLDDT: mean 85.98, std 11.08, range [46.69, 98.44]